Protein AF-A0A976Q0T4-F1 (afdb_monomer)

Secondary structure (DSSP, 8-state):
------------------PPP-----------EEEESS--S---S-PPPP-HHHHHHHHHHHHHHHHTT---HHHHHHHHT-EEEEE---TTEEEEEETTEEEEESSTTTT-EE--SSTTT-TT--EEEETTEEE--TTSTTTTSEEHHHHHHHHHHHHHT--TTS--GGG-SEE-TTEEE---TT------S----S--EEETTEEE--TT--S--EEEEE-SSSSSS-EEEETTEEE-S--EEE--SSS--EEEE-S-S-EEEEEEEBTEEEEEETTSPPEEEES--EEE--SSS-EEEEE-TT-B--S-EE-TTSPEEEEETTEEEEEESSEEEEEEEEEEEE-SSSSSS-SEEEEEEEEEEEEEEEEEEEETTTEEEEEEEEEEEEEEEEETTEEEEEEEEEEEEEE-SS--SSS----TTEEEEEEEEEEEEESSS----TTTSB-SSSSS----TTTTS--GGGGSTT---------TTEEEEEEEEEEEEEEETTEEEEEEEEEEEEEE-----SSSSS--

Foldseek 3Di:
DDDDDDDDDDDDDDDDDDDDDDPPPDPDPPFQFAFAPDAQPDPDDDQDFDDPVLLVVLLVVLVVLVVLQPDDPVLVVLSVQAAEEEDQDPQGTAWTADQRYIYGYGARNVQHEDRDPCNPPVPQFDADPDPFKTFGDPPGPQASHFYSSLVSNQRSCVNLPDACPNPQPSPPSHDYGRMHTHGDHNSPSDRRDDDPDDQFPQDPQEGEDDQNDDDAWEWEWDDPPPDQATWTDTPRDIGPRHQEYEYYPDADYEYAYAPQAEKEWEFEAEQWTWIDGDRHHIHTYHRYQYYAAHQAYAYEYHYDPRGDRNHYYHNHNHFYWDDDDPWIKTKDDDKDKDKDWDFFFWDQPLPLHGPRHRKIKMKMKIWDAFIWIQGPPQGIWTFNTKIKMKIWTDDDQWIKIKIKIAFTFTDDPDRCPDPPDDDDWKGKTWGMKIFIDTPPLQTGQQQFIGDQVPPSGTRDPPGRFDARQCPPVVSDGRTDRDGRFWGIKTWTKMAGWDDDDPDIDGDMDIDIDTGTDDDDPPPPPPHD

Nearest PDB structures (foldseek):
  7fdy-assembly1_B  TM=1.547E-01  e=9.170E+00  Escherichia coli

Radius of gyration: 30.32 Å; Cα contacts (8 Å, |Δi|>4): 1188; chains: 1; bounding box: 86×58×94 Å

pLDDT: mean 72.58, std 19.6, range [25.5, 97.44]

Sequence (528 aa):
MLKYLKKQMITGLAHRPNAPPEVELSTVSQVEYLRTDSTPAFNSQTAISLTEQALAPVLEEAIRIWESQGLNDPLLDRLANLEVDIADMPDGTLGEASGNTIQIDNNADGYGWFVDSTPTDSSEFQITMSNSRILADADSDAFGRIDLLTVLVHEVGHVLGLGHDSKLAIMGETFGAGQRLILEPGVLLIDTNGAIAGYLDSSGGTLAAEITDTSPITFEIVDDDGNAIPDIQVGGDTYNDIDTIIGRTLPGDEIVVAIDDETTWTITGQNSGTVKVGTYNAITFSRIENITGAATAKDNFIFEPAGDITGEFDDRVGDQYLELDNGFITIGGDAEFIFTHRTVDADTDGNGEADLIGASLNTFALSVTDVLVDVDGVGSVTLTSGDLGLATLSLGSVRYTALKMNNVVASASTATDTLGFAAAGLTLNIDSINKNGSADDTHLNWAGAFDLNGDGLYGQIDDDLLDPGKELTGTPDLKIDYADSMRLHVLGSVTGTLVAGPVEIDGAADFALERRTVDVDTDGNGVA

Structure (mmCIF, N/CA/C/O backbone):
data_AF-A0A976Q0T4-F1
#
_entry.id   AF-A0A976Q0T4-F1
#
loop_
_atom_site.group_PDB
_atom_site.id
_atom_site.type_symbol
_atom_site.label_atom_id
_atom_site.label_alt_id
_atom_site.label_comp_id
_atom_site.label_asym_id
_atom_site.label_entity_id
_atom_site.label_seq_id
_atom_site.pdbx_PDB_ins_code
_atom_site.Cartn_x
_atom_site.Cartn_y
_atom_site.Cartn_z
_atom_site.occupancy
_atom_site.B_iso_or_equiv
_atom_site.auth_seq_id
_atom_site.auth_comp_id
_atom_site.auth_asym_id
_atom_site.auth_atom_id
_atom_site.pdbx_PDB_model_num
ATOM 1 N N . MET A 1 1 ? -44.968 12.911 36.310 1.00 31.78 1 MET A N 1
ATOM 2 C CA . MET A 1 1 ? -45.037 13.256 37.746 1.00 31.78 1 MET A CA 1
ATOM 3 C C . MET A 1 1 ? -43.618 13.622 38.169 1.00 31.78 1 MET A C 1
ATOM 5 O O . MET A 1 1 ? -42.855 12.696 38.328 1.00 31.78 1 MET A O 1
ATOM 9 N N . LEU A 1 2 ? -43.316 14.933 38.308 1.00 26.41 2 LEU A N 1
ATOM 10 C CA . LEU A 1 2 ? -42.130 15.554 38.968 1.00 26.41 2 LEU A CA 1
ATOM 11 C C . LEU A 1 2 ? -40.717 15.178 38.434 1.00 26.41 2 LEU A C 1
ATOM 13 O O . LEU A 1 2 ? -40.460 14.017 38.206 1.00 26.41 2 LEU A O 1
ATOM 17 N N . LYS A 1 3 ? -39.689 16.036 38.324 1.00 32.34 3 LYS A N 1
ATOM 18 C CA . LYS A 1 3 ? -39.403 17.467 38.601 1.00 32.34 3 LYS A CA 1
ATOM 19 C C . LYS A 1 3 ? -37.908 17.687 38.246 1.00 32.34 3 LYS A C 1
ATOM 21 O O . LYS A 1 3 ? -37.183 16.714 38.335 1.00 32.34 3 LYS A O 1
ATOM 26 N N . TYR A 1 4 ? -37.468 18.925 37.971 1.00 27.05 4 TYR A N 1
ATOM 27 C CA . TYR A 1 4 ? -36.212 19.608 38.418 1.00 27.05 4 TYR A CA 1
ATOM 28 C C . TYR A 1 4 ? -35.927 20.772 37.438 1.00 27.05 4 TYR A C 1
ATOM 30 O O . TYR A 1 4 ? -35.659 20.530 36.275 1.00 27.05 4 TYR A O 1
ATOM 38 N N . LEU A 1 5 ? -36.239 22.054 37.677 1.00 30.20 5 LEU A N 1
ATOM 39 C CA . LEU A 1 5 ? -35.905 23.079 38.690 1.00 30.20 5 LEU A CA 1
ATOM 40 C C . LEU A 1 5 ? -34.499 23.722 38.570 1.00 30.20 5 LEU A C 1
ATOM 42 O O . LEU A 1 5 ? -33.498 23.150 38.979 1.00 30.20 5 LEU A O 1
ATOM 46 N N . LYS A 1 6 ? -34.498 24.981 38.094 1.00 31.70 6 LYS A N 1
ATOM 47 C CA . LYS A 1 6 ? -33.428 26.005 38.117 1.00 31.70 6 LYS A CA 1
ATOM 48 C C . LYS A 1 6 ? -33.002 26.434 39.537 1.00 31.70 6 LYS A C 1
ATOM 50 O O . LYS A 1 6 ? -33.884 26.620 40.376 1.00 31.70 6 LYS A O 1
ATOM 55 N N . LYS A 1 7 ? -31.719 26.811 39.718 1.00 29.59 7 LYS A N 1
ATOM 56 C CA . LYS A 1 7 ? -31.187 28.010 40.450 1.00 29.59 7 LYS A CA 1
ATOM 57 C C . LYS A 1 7 ? -29.646 27.920 40.540 1.00 29.59 7 LYS A C 1
ATOM 59 O O . LYS A 1 7 ? -29.163 26.878 40.944 1.00 29.59 7 LYS A O 1
ATOM 64 N N . GLN A 1 8 ? -28.828 28.861 40.054 1.00 30.94 8 GLN A N 1
ATOM 65 C CA . GLN A 1 8 ? -28.532 30.273 40.413 1.00 30.94 8 GLN A CA 1
ATOM 66 C C . GLN A 1 8 ? -27.150 30.446 41.078 1.00 30.94 8 GLN A C 1
ATOM 68 O O . GLN A 1 8 ? -26.793 29.734 42.007 1.00 30.94 8 GLN A O 1
ATOM 73 N N . MET A 1 9 ? -26.449 31.470 40.582 1.00 28.75 9 MET A N 1
ATOM 74 C CA . MET A 1 9 ? -25.134 32.005 40.950 1.00 28.75 9 MET A CA 1
ATOM 75 C C . MET A 1 9 ? -25.007 32.491 42.405 1.00 28.75 9 MET A C 1
ATOM 77 O O . MET A 1 9 ? -25.955 33.065 42.943 1.00 28.75 9 MET A O 1
ATOM 81 N N . ILE A 1 10 ? -23.789 32.413 42.963 1.00 29.86 10 ILE A N 1
ATOM 82 C CA . ILE A 1 10 ? -23.298 33.257 44.070 1.00 29.86 10 ILE A CA 1
ATOM 83 C C . ILE A 1 10 ? -21.833 33.655 43.799 1.00 29.86 10 ILE A C 1
ATOM 85 O O . ILE A 1 10 ? -20.993 32.813 43.505 1.00 29.86 10 ILE A O 1
ATOM 89 N N . THR A 1 11 ? -21.546 34.953 43.916 1.00 34.75 11 THR A N 1
ATOM 90 C CA . THR A 1 11 ? -20.236 35.626 43.818 1.00 34.75 11 THR A CA 1
ATOM 91 C C . THR A 1 11 ? -19.511 35.732 45.169 1.00 34.75 11 THR A C 1
ATOM 93 O O . THR A 1 11 ? -20.164 36.012 46.175 1.00 34.75 11 THR A O 1
ATOM 96 N N . GLY A 1 12 ? -18.169 35.688 45.178 1.00 28.56 12 GLY A N 1
ATOM 97 C CA . GLY A 1 12 ? -17.329 36.186 46.284 1.00 28.56 12 GLY A CA 1
ATOM 98 C C . GLY A 1 12 ? -15.818 35.950 46.091 1.00 28.56 12 GLY A C 1
ATOM 99 O O . GLY A 1 12 ? -15.375 34.811 46.101 1.00 28.56 12 GLY A O 1
ATOM 100 N N . LEU A 1 13 ? -15.033 37.028 45.935 1.00 33.59 13 LEU A N 1
ATOM 101 C CA . LEU A 1 13 ? -13.560 37.042 45.830 1.00 33.59 13 LEU A CA 1
ATOM 102 C C . LEU A 1 13 ? -12.863 37.087 47.209 1.00 33.59 13 LEU A C 1
ATOM 104 O O . LEU A 1 13 ? -13.221 37.929 48.031 1.00 33.59 13 LEU A O 1
ATOM 108 N N . ALA A 1 14 ? -11.786 36.306 47.395 1.00 29.38 14 ALA A N 1
ATOM 109 C CA . ALA A 1 14 ? -10.633 36.610 48.266 1.00 29.38 14 ALA A CA 1
ATOM 110 C C . ALA A 1 14 ? -9.389 35.779 47.851 1.00 29.38 14 ALA A C 1
ATOM 112 O O . ALA A 1 14 ? -9.514 34.690 47.304 1.00 29.38 14 ALA A O 1
ATOM 113 N N . HIS A 1 15 ? -8.186 36.318 48.066 1.00 27.67 15 HIS A N 1
ATOM 114 C CA . HIS A 1 15 ? -6.937 35.999 47.358 1.00 27.67 15 HIS A CA 1
ATOM 115 C C . HIS A 1 15 ? -5.946 35.127 48.188 1.00 27.67 15 HIS A C 1
ATOM 117 O O . HIS A 1 15 ? -5.505 35.595 49.232 1.00 27.67 15 HIS A O 1
ATOM 123 N N . ARG A 1 16 ? -5.571 33.942 47.641 1.00 31.44 16 ARG A N 1
ATOM 124 C CA . ARG A 1 16 ? -4.287 33.150 47.668 1.00 31.44 16 ARG A CA 1
ATOM 125 C C . ARG A 1 16 ? -3.708 32.607 49.009 1.00 31.44 16 ARG A C 1
ATOM 127 O O . ARG A 1 16 ? -3.758 33.330 49.998 1.00 31.44 16 ARG A O 1
ATOM 134 N N . PRO A 1 17 ? -3.115 31.374 49.065 1.00 29.38 17 PRO A N 1
ATOM 135 C CA . PRO A 1 17 ? -2.017 30.906 48.183 1.00 29.38 17 PRO A CA 1
ATOM 136 C C . PRO A 1 17 ? -2.065 29.445 47.645 1.00 29.38 17 PRO A C 1
ATOM 138 O O . PRO A 1 17 ? -2.586 28.549 48.293 1.00 29.38 17 PRO A O 1
ATOM 141 N N . ASN A 1 18 ? -1.470 29.266 46.453 1.00 32.03 18 ASN A N 1
ATOM 142 C CA . ASN A 1 18 ? -1.053 28.050 45.719 1.00 32.03 18 ASN A CA 1
ATOM 143 C C . ASN A 1 18 ? -1.799 26.727 45.986 1.00 32.03 18 ASN A C 1
ATOM 145 O O . ASN A 1 18 ? -1.468 25.999 46.920 1.00 32.03 18 ASN A O 1
ATOM 149 N N . ALA A 1 19 ? -2.718 26.378 45.080 1.00 27.62 19 ALA A N 1
ATOM 150 C CA . ALA A 1 19 ? -3.204 25.009 44.923 1.00 27.62 19 ALA A CA 1
ATOM 151 C C . ALA A 1 19 ? -2.193 24.175 44.094 1.00 27.62 19 ALA A C 1
ATOM 153 O O . ALA A 1 19 ? -1.540 24.746 43.215 1.00 27.62 19 ALA A O 1
ATOM 154 N N . PRO A 1 20 ? -2.030 22.866 44.376 1.00 28.39 20 PRO A N 1
ATOM 155 C CA . PRO A 1 20 ? -1.275 21.938 43.529 1.00 28.39 20 PRO A CA 1
ATOM 156 C C . PRO A 1 20 ? -1.906 21.837 42.128 1.00 28.39 20 PRO A C 1
ATOM 158 O O . PRO A 1 20 ? -3.069 22.217 41.985 1.00 28.39 20 PRO A O 1
ATOM 161 N N . PRO A 1 21 ? -1.162 21.343 41.119 1.00 30.17 21 PRO A N 1
ATOM 162 C CA . PRO A 1 21 ? -1.638 21.221 39.744 1.00 30.17 21 PRO A CA 1
ATOM 163 C C . PRO A 1 21 ? -3.006 20.539 39.681 1.00 30.17 21 PRO A C 1
ATOM 165 O O . PRO A 1 21 ? -3.253 19.519 40.325 1.00 30.17 21 PRO A O 1
ATOM 168 N N . GLU A 1 22 ? -3.888 21.177 38.926 1.00 29.22 22 GLU A N 1
ATOM 169 C CA . GLU A 1 22 ? -5.215 20.710 38.565 1.00 29.22 22 GLU A CA 1
ATOM 170 C C . GLU A 1 22 ? -5.045 19.449 37.713 1.00 29.22 22 GLU A C 1
ATOM 172 O O . GLU A 1 22 ? -4.452 19.490 36.638 1.00 29.22 22 GLU A O 1
ATOM 177 N N . VAL A 1 23 ? -5.492 18.307 38.234 1.00 29.00 23 VAL A N 1
ATOM 178 C CA . VAL A 1 23 ? -5.737 17.131 37.402 1.00 29.00 23 VAL A CA 1
ATOM 179 C C . VAL A 1 23 ? -7.018 17.449 36.642 1.00 29.00 23 VAL A C 1
ATOM 181 O O . VAL A 1 23 ? -8.109 17.313 37.198 1.00 29.00 23 VAL A O 1
ATOM 184 N N . GLU A 1 24 ? -6.896 17.929 35.405 1.00 29.48 24 GLU A N 1
ATOM 185 C CA . GLU A 1 24 ? -8.029 17.933 34.485 1.00 29.48 24 GLU A CA 1
ATOM 186 C C . GLU A 1 24 ? -8.357 16.479 34.126 1.00 29.48 24 GLU A C 1
ATOM 188 O O . GLU A 1 24 ? -7.774 15.868 33.238 1.00 29.48 24 GLU A O 1
ATOM 193 N N . LEU A 1 25 ? -9.286 15.901 34.884 1.00 37.59 25 LEU A N 1
ATOM 194 C CA . LEU A 1 25 ? -10.073 14.758 34.446 1.00 37.59 25 LEU A CA 1
ATOM 195 C C . LEU A 1 25 ? -11.157 15.284 33.502 1.00 37.59 25 LEU A C 1
ATOM 197 O O . LEU A 1 25 ? -12.213 15.725 33.959 1.00 37.59 25 LEU A O 1
ATOM 201 N N . SER A 1 26 ? -10.900 15.227 32.198 1.00 27.52 26 SER A N 1
ATOM 202 C CA . SER A 1 26 ? -11.942 15.331 31.175 1.00 27.52 26 SER A CA 1
ATOM 203 C C . SER A 1 26 ? -11.521 14.639 29.877 1.00 27.52 26 SER A C 1
ATOM 205 O O . SER A 1 26 ? -11.220 15.295 28.885 1.00 27.52 26 SER A O 1
ATOM 207 N N . THR A 1 27 ? -11.552 13.306 29.855 1.00 27.86 27 THR A N 1
ATOM 208 C CA . THR A 1 27 ? -11.846 12.585 28.611 1.00 27.86 27 THR A CA 1
ATOM 209 C C . THR A 1 27 ? -13.344 12.737 28.351 1.00 27.86 27 THR A C 1
ATOM 211 O O . THR A 1 27 ? -14.180 11.977 28.836 1.00 27.86 27 THR A O 1
ATOM 214 N N . VAL A 1 28 ? -13.711 13.817 27.664 1.00 25.50 28 VAL A N 1
ATOM 215 C CA . VAL A 1 28 ? -15.029 13.911 27.034 1.00 25.50 28 VAL A CA 1
ATOM 216 C C . VAL A 1 28 ? -15.015 12.882 25.907 1.00 25.50 28 VAL A C 1
ATOM 218 O O . VAL A 1 28 ? -14.138 12.955 25.055 1.00 25.50 28 VAL A O 1
ATOM 221 N N . SER A 1 29 ? -15.942 11.920 25.934 1.00 33.12 29 SER A N 1
ATOM 222 C CA . SER A 1 29 ? -16.257 11.058 24.787 1.00 33.12 29 SER A CA 1
ATOM 223 C C . SER A 1 29 ? -16.380 11.951 23.555 1.00 33.12 29 SER A C 1
ATOM 225 O O . SER A 1 29 ? -17.251 12.824 23.533 1.00 33.12 29 SER A O 1
ATOM 227 N N . GLN A 1 30 ? -15.467 11.822 22.596 1.00 39.88 30 GLN A N 1
ATOM 228 C CA . GLN A 1 30 ? -15.541 12.594 21.364 1.00 39.88 30 GLN A CA 1
ATOM 229 C C . GLN A 1 30 ? -16.837 12.178 20.659 1.00 39.88 30 GLN A C 1
ATOM 231 O O . GLN A 1 30 ? -17.145 10.995 20.578 1.00 39.88 30 GLN A O 1
ATOM 236 N N . VAL A 1 31 ? -17.661 13.150 20.279 1.00 51.00 31 VAL A N 1
ATOM 237 C CA . VAL A 1 31 ? -18.902 12.874 19.554 1.00 51.00 31 VAL A CA 1
ATOM 238 C C . VAL A 1 31 ? -18.523 12.556 18.109 1.00 51.00 31 VAL A C 1
ATOM 240 O O . VAL A 1 31 ? -17.937 13.416 17.446 1.00 51.00 31 VAL A O 1
ATOM 243 N N . GLU A 1 32 ? -18.803 11.336 17.654 1.00 64.31 32 GLU A N 1
ATOM 244 C CA . GLU A 1 32 ? -18.530 10.872 16.289 1.00 64.31 32 GLU A CA 1
ATOM 245 C C . GLU A 1 32 ? -19.714 11.236 15.386 1.00 64.31 32 GLU A C 1
ATOM 247 O O . GLU A 1 32 ? -20.820 10.733 15.554 1.00 64.31 32 GLU A O 1
ATOM 252 N N . TYR A 1 33 ? -19.487 12.177 14.469 1.00 76.69 33 TYR A N 1
ATOM 253 C CA . TYR A 1 33 ? -20.487 12.645 13.508 1.00 76.69 33 TYR A CA 1
ATOM 254 C C . TYR A 1 33 ? -20.137 12.142 12.113 1.00 76.69 33 TYR A C 1
ATOM 256 O O . TYR A 1 33 ? -19.010 12.384 11.672 1.00 76.69 33 TYR A O 1
ATOM 264 N N . LEU A 1 34 ? -21.104 11.598 11.373 1.00 84.44 34 LEU A N 1
ATOM 265 C CA . LEU A 1 34 ? -20.948 11.437 9.930 1.00 84.44 34 LEU A CA 1
ATOM 266 C C . LEU A 1 34 ? -21.083 12.796 9.238 1.00 84.44 34 LEU A C 1
ATOM 268 O O . LEU A 1 34 ? -22.037 13.544 9.485 1.00 84.44 34 LEU A O 1
ATOM 272 N N . ARG A 1 35 ? -20.145 13.115 8.343 1.00 84.38 35 ARG A N 1
ATOM 273 C CA . ARG A 1 35 ? -20.067 14.418 7.670 1.00 84.38 35 ARG A CA 1
ATOM 274 C C . ARG A 1 35 ? -20.128 14.322 6.152 1.00 84.38 35 ARG A C 1
ATOM 276 O O . ARG A 1 35 ? -19.825 13.290 5.563 1.00 84.38 35 ARG A O 1
ATOM 283 N N . THR A 1 36 ? -20.477 15.418 5.491 1.00 81.31 36 THR A N 1
ATOM 284 C CA . THR A 1 36 ? -20.342 15.519 4.030 1.00 81.31 36 THR A CA 1
ATOM 285 C C . THR A 1 36 ? -18.886 15.744 3.621 1.00 81.31 36 THR A C 1
ATOM 287 O O . THR A 1 36 ? -18.179 16.530 4.253 1.00 81.31 36 THR A O 1
ATOM 290 N N . ASP A 1 37 ? -18.446 15.121 2.527 1.00 75.31 37 ASP A N 1
ATOM 291 C CA . ASP A 1 37 ? -17.072 15.248 2.000 1.00 75.31 37 ASP A CA 1
ATOM 292 C C . ASP A 1 37 ? -16.755 16.611 1.348 1.00 75.31 37 ASP A C 1
ATOM 294 O O . ASP A 1 37 ? -15.600 16.945 1.075 1.00 75.31 37 ASP A O 1
ATOM 298 N N . SER A 1 38 ? -17.783 17.415 1.082 1.00 69.94 38 SER A N 1
ATOM 299 C CA . SER A 1 38 ? -17.675 18.671 0.349 1.00 69.94 38 SER A CA 1
ATOM 300 C C . SER A 1 38 ? -18.872 19.583 0.620 1.00 69.94 38 SER A C 1
ATOM 302 O O . SER A 1 38 ? -19.885 19.164 1.177 1.00 69.94 38 SER A O 1
ATOM 304 N N . THR A 1 39 ? -18.774 20.850 0.207 1.00 62.12 39 THR A N 1
ATOM 305 C CA . THR A 1 39 ? -19.895 21.807 0.299 1.00 62.12 39 THR A CA 1
ATOM 306 C C . THR A 1 39 ? -20.791 21.724 -0.941 1.00 62.12 39 THR A C 1
ATOM 308 O O . THR A 1 39 ? -20.251 21.611 -2.048 1.00 62.12 39 THR A O 1
ATOM 311 N N . PRO A 1 40 ? -22.132 21.818 -0.809 1.00 57.22 40 PRO A N 1
ATOM 312 C CA . PRO A 1 40 ? -23.034 21.608 -1.935 1.00 57.22 40 PRO A CA 1
ATOM 313 C C . PRO A 1 40 ? -22.716 22.535 -3.111 1.00 57.22 40 PRO A C 1
ATOM 315 O O . PRO A 1 40 ? -22.748 23.762 -2.991 1.00 57.22 40 PRO A O 1
ATOM 318 N N . ALA A 1 41 ? -22.484 21.956 -4.294 1.00 46.00 41 ALA A N 1
ATOM 319 C CA . ALA A 1 41 ? -22.221 22.716 -5.522 1.00 46.00 41 ALA A CA 1
ATOM 320 C C . ALA A 1 41 ? -23.437 23.544 -6.006 1.00 46.00 41 ALA A C 1
ATOM 322 O O . ALA A 1 41 ? -23.320 24.337 -6.944 1.00 46.00 41 ALA A O 1
ATOM 323 N N . PHE A 1 42 ? -24.601 23.407 -5.357 1.00 41.19 42 PHE A N 1
ATOM 324 C CA . PHE A 1 42 ? -25.829 24.117 -5.696 1.00 41.19 42 PHE A CA 1
ATOM 325 C C . PHE A 1 42 ? -26.494 24.742 -4.463 1.00 41.19 42 PHE A C 1
ATOM 327 O O . PHE A 1 42 ? -27.018 24.051 -3.597 1.00 41.19 42 PHE A O 1
ATOM 334 N N . ASN A 1 43 ? -26.576 26.077 -4.445 1.00 42.25 43 ASN A N 1
ATOM 335 C CA . ASN A 1 43 ? -27.503 26.824 -3.588 1.00 42.25 43 ASN A CA 1
ATOM 336 C C . ASN A 1 43 ? -28.944 26.603 -4.083 1.00 42.25 43 ASN A C 1
ATOM 338 O O . ASN A 1 43 ? -29.520 27.460 -4.760 1.00 42.25 43 ASN A O 1
ATOM 342 N N . SER A 1 44 ? -29.531 25.452 -3.768 1.00 40.03 44 SER A N 1
ATOM 343 C CA . SER A 1 44 ? -30.943 25.184 -4.029 1.00 40.03 44 SER A CA 1
ATOM 344 C C . SER A 1 44 ? -31.728 25.269 -2.730 1.00 40.03 44 SER A C 1
ATOM 346 O O . SER A 1 44 ? -31.856 24.320 -1.966 1.00 40.03 44 SER A O 1
ATOM 348 N N . GLN A 1 45 ? -32.291 26.457 -2.504 1.00 42.25 45 GLN A N 1
ATOM 349 C CA . GLN A 1 45 ? -33.403 26.660 -1.586 1.00 42.25 45 GLN A CA 1
ATOM 350 C C . GLN A 1 45 ? -34.477 25.586 -1.825 1.00 42.25 45 GLN A C 1
ATOM 352 O O . GLN A 1 45 ? -34.986 25.457 -2.940 1.00 42.25 45 GLN A O 1
ATOM 357 N N . THR A 1 46 ? -34.894 24.927 -0.739 1.00 50.44 46 THR A N 1
ATOM 358 C CA . THR A 1 46 ? -35.968 23.915 -0.630 1.00 50.44 46 THR A CA 1
ATOM 359 C C . THR A 1 46 ? -35.565 22.457 -0.909 1.00 50.44 46 THR A C 1
ATOM 361 O O . THR A 1 46 ? -36.251 21.757 -1.653 1.00 50.44 46 THR A O 1
ATOM 364 N N . ALA A 1 47 ? -34.511 21.952 -0.256 1.00 56.78 47 ALA A N 1
ATOM 365 C CA . ALA A 1 47 ? -34.443 20.514 0.019 1.00 56.78 47 ALA A CA 1
ATOM 366 C C . ALA A 1 47 ? -35.697 20.109 0.821 1.00 56.78 47 ALA A C 1
ATOM 368 O O . ALA A 1 47 ? -36.096 20.800 1.763 1.00 56.78 47 ALA A O 1
ATOM 369 N N . ILE A 1 48 ? -36.383 19.047 0.395 1.00 65.19 48 ILE A N 1
ATOM 370 C CA . ILE A 1 48 ? -37.551 18.528 1.112 1.00 65.19 48 ILE A CA 1
ATOM 371 C C . ILE A 1 48 ? -37.038 17.932 2.420 1.00 65.19 48 ILE A C 1
ATOM 373 O O . ILE A 1 48 ? -36.214 17.023 2.383 1.00 65.19 48 ILE A O 1
ATOM 377 N N . SER A 1 49 ? -37.526 18.440 3.553 1.00 81.75 49 SER A N 1
ATOM 378 C CA . SER A 1 49 ? -37.160 17.885 4.854 1.00 81.75 49 SER A CA 1
ATOM 379 C C . SER A 1 49 ? -37.561 16.416 4.941 1.00 81.75 49 SER A C 1
ATOM 381 O O . SER A 1 49 ? -38.682 16.049 4.566 1.00 81.75 49 SER A O 1
ATOM 383 N N . LEU A 1 50 ? -36.654 15.591 5.456 1.00 91.50 50 LEU A N 1
ATOM 384 C CA . LEU A 1 50 ? -36.904 14.181 5.706 1.00 91.50 50 LEU A CA 1
ATOM 385 C C . LEU A 1 50 ? -38.109 14.013 6.639 1.00 91.50 50 LEU A C 1
ATOM 387 O O . LEU A 1 50 ? -38.330 14.803 7.557 1.00 91.50 50 LEU A O 1
ATOM 391 N N . THR A 1 51 ? -38.910 12.979 6.390 1.00 92.56 51 THR A N 1
ATOM 392 C CA . THR A 1 51 ? -40.066 12.645 7.230 1.00 92.56 51 THR A CA 1
ATOM 393 C C . THR A 1 51 ? -39.894 11.251 7.801 1.00 92.56 51 THR A C 1
ATOM 395 O O . THR A 1 51 ? -39.361 10.376 7.123 1.00 92.56 51 THR A O 1
ATOM 398 N N . GLU A 1 52 ? -40.426 11.015 8.999 1.00 89.75 52 GLU A N 1
ATOM 399 C CA . GLU A 1 52 ? -40.428 9.683 9.622 1.00 89.75 52 GLU A CA 1
ATOM 400 C C . GLU A 1 52 ? -41.037 8.616 8.696 1.00 89.75 52 GLU A C 1
ATOM 402 O O . GLU A 1 52 ? -40.539 7.498 8.610 1.00 89.75 52 GLU A O 1
ATOM 407 N N . GLN A 1 53 ? -42.080 8.976 7.935 1.00 92.19 53 GLN A N 1
ATOM 408 C CA . GLN A 1 53 ? -42.729 8.066 6.988 1.00 92.19 53 GLN A CA 1
ATOM 409 C C . GLN A 1 53 ? -41.805 7.647 5.832 1.00 92.19 53 GLN A C 1
ATOM 411 O O . GLN A 1 53 ? -41.930 6.530 5.334 1.00 92.19 53 GLN A O 1
ATOM 416 N N . ALA A 1 54 ? -40.921 8.542 5.389 1.00 91.56 54 ALA A N 1
ATOM 417 C CA . ALA A 1 54 ? -39.949 8.268 4.335 1.00 91.56 54 ALA A CA 1
ATOM 418 C C . ALA A 1 54 ? -38.720 7.514 4.872 1.00 91.56 54 ALA A C 1
ATOM 420 O O . ALA A 1 54 ? -38.177 6.670 4.170 1.00 91.56 54 ALA A O 1
ATOM 421 N N . LEU A 1 55 ? -38.318 7.789 6.118 1.00 94.69 55 LEU A N 1
ATOM 422 C CA . LEU A 1 55 ? -37.172 7.159 6.777 1.00 94.69 55 LEU A CA 1
ATOM 423 C C . LEU A 1 55 ? -37.439 5.691 7.133 1.00 94.69 55 LEU A C 1
ATOM 425 O O . LEU A 1 55 ? -36.580 4.844 6.907 1.00 94.69 55 LEU A O 1
ATOM 429 N N . ALA A 1 56 ? -38.627 5.377 7.661 1.00 94.31 56 ALA A N 1
ATOM 430 C CA . ALA A 1 56 ? -38.950 4.059 8.215 1.00 94.31 56 ALA A CA 1
ATOM 431 C C . ALA A 1 56 ? -38.597 2.850 7.314 1.00 94.31 56 ALA A C 1
ATOM 433 O O . ALA A 1 56 ? -37.888 1.967 7.794 1.00 94.31 56 ALA A O 1
ATOM 434 N N . PRO A 1 57 ? -39.012 2.779 6.030 1.00 94.69 57 PRO A N 1
ATOM 435 C CA . PRO A 1 57 ? -38.678 1.626 5.186 1.00 94.69 57 PRO A CA 1
ATOM 436 C C . PRO A 1 57 ? -37.179 1.509 4.870 1.00 94.69 57 PRO A C 1
ATOM 438 O O . PRO A 1 57 ? -36.696 0.411 4.611 1.00 94.69 57 PRO A O 1
ATOM 441 N N . VAL A 1 58 ? -36.436 2.619 4.895 1.00 96.94 58 VAL A N 1
ATOM 442 C CA . VAL A 1 58 ? -34.985 2.622 4.658 1.00 96.94 58 VAL A CA 1
ATOM 443 C C . VAL A 1 58 ? -34.236 2.154 5.909 1.00 96.94 58 VAL A C 1
ATOM 445 O O . VAL A 1 58 ? -33.285 1.385 5.807 1.00 96.94 58 VAL A O 1
ATOM 448 N N . LEU A 1 59 ? -34.710 2.547 7.096 1.00 96.00 59 LEU A N 1
ATOM 449 C CA . LEU A 1 59 ? -34.188 2.066 8.377 1.00 96.00 59 LEU A CA 1
ATOM 450 C C . LEU A 1 59 ? -34.379 0.555 8.550 1.00 96.00 59 LEU A C 1
ATOM 452 O O . LEU A 1 59 ? -33.467 -0.126 9.012 1.00 96.00 59 LEU A O 1
ATOM 456 N N . GLU A 1 60 ? -35.539 0.022 8.155 1.00 95.62 60 GLU A N 1
ATOM 457 C CA . GLU A 1 60 ? -35.783 -1.426 8.169 1.00 95.62 60 GLU A CA 1
ATOM 458 C C . GLU A 1 60 ? -34.749 -2.182 7.320 1.00 95.62 60 GLU A C 1
ATOM 460 O O . GLU A 1 60 ? -34.238 -3.214 7.757 1.00 95.62 60 GLU A O 1
ATOM 465 N N . GLU A 1 61 ? -34.384 -1.655 6.146 1.00 96.31 61 GLU A N 1
ATOM 466 C CA . GLU A 1 61 ? -33.343 -2.271 5.317 1.00 96.31 61 GLU A CA 1
ATOM 467 C C . GLU A 1 61 ? -31.948 -2.129 5.935 1.00 96.31 61 GLU A C 1
ATOM 469 O O . GLU A 1 61 ? -31.190 -3.099 5.932 1.00 96.31 61 GLU A O 1
ATOM 474 N N . ALA A 1 62 ? -31.613 -0.978 6.526 1.00 96.62 62 ALA A N 1
ATOM 475 C CA . ALA A 1 62 ? -30.334 -0.797 7.214 1.00 96.62 62 ALA A CA 1
ATOM 476 C C . ALA A 1 62 ? -30.148 -1.813 8.358 1.00 96.62 62 ALA A C 1
ATOM 478 O O . ALA A 1 62 ? -29.092 -2.438 8.475 1.00 96.62 62 ALA A O 1
ATOM 479 N N . ILE A 1 63 ? -31.196 -2.047 9.156 1.00 94.88 63 ILE A N 1
ATOM 480 C CA . ILE A 1 63 ? -31.205 -3.080 10.202 1.00 94.88 63 ILE A CA 1
ATOM 481 C C . ILE A 1 63 ? -31.037 -4.472 9.582 1.00 94.88 63 ILE A C 1
ATOM 483 O O . ILE A 1 63 ? -30.198 -5.246 10.041 1.00 94.88 63 ILE A O 1
ATOM 487 N N . ARG A 1 64 ? -31.771 -4.786 8.504 1.00 94.00 64 ARG A N 1
ATOM 488 C CA . ARG A 1 64 ? -31.683 -6.086 7.816 1.00 94.00 64 ARG A CA 1
ATOM 489 C C . ARG A 1 64 ? -30.272 -6.372 7.291 1.00 94.00 64 ARG A C 1
ATOM 491 O O . ARG A 1 64 ? -29.808 -7.513 7.358 1.00 94.00 64 ARG A O 1
ATOM 498 N N . ILE A 1 65 ? -29.595 -5.351 6.765 1.00 93.38 65 ILE A N 1
ATOM 499 C CA . ILE A 1 65 ? -28.209 -5.432 6.287 1.00 93.38 65 ILE A CA 1
ATOM 500 C C . ILE A 1 65 ? -27.279 -5.854 7.431 1.00 93.38 65 ILE A C 1
ATOM 502 O O . ILE A 1 65 ? -26.490 -6.786 7.254 1.00 93.38 65 ILE A O 1
ATOM 506 N N . TRP A 1 66 ? -27.423 -5.255 8.614 1.00 90.25 66 TRP A N 1
ATOM 507 C CA . TRP A 1 66 ? -26.630 -5.609 9.792 1.00 90.25 66 TRP A CA 1
ATOM 508 C C . TRP A 1 66 ? -26.990 -6.975 10.387 1.00 90.25 66 TRP A C 1
ATOM 510 O O . TRP A 1 66 ? -26.097 -7.763 10.691 1.00 90.25 66 TRP A O 1
ATOM 520 N N . GLU A 1 67 ? -28.275 -7.321 10.483 1.00 88.81 67 GLU A N 1
ATOM 521 C CA . GLU A 1 67 ? -28.717 -8.650 10.935 1.00 88.81 67 GLU A CA 1
ATOM 522 C C . GLU A 1 67 ? -28.147 -9.775 10.058 1.00 88.81 67 GLU A C 1
ATOM 524 O O . GLU A 1 67 ? -27.804 -10.852 10.556 1.00 88.81 67 GLU A O 1
ATOM 529 N N . SER A 1 68 ? -27.990 -9.521 8.754 1.00 87.12 68 SER A N 1
ATOM 530 C CA . SER A 1 68 ? -27.425 -10.491 7.813 1.00 87.12 68 SER A CA 1
ATOM 531 C C . SER A 1 68 ? -25.940 -10.806 8.044 1.00 87.12 68 SER A C 1
ATOM 533 O O . SER A 1 68 ? -25.454 -11.807 7.518 1.00 87.12 68 SER A O 1
ATOM 535 N N . GLN A 1 69 ? -25.245 -10.021 8.878 1.00 80.88 69 GLN A N 1
ATOM 536 C CA . GLN A 1 69 ? -23.839 -10.236 9.241 1.00 80.88 69 GLN A CA 1
ATOM 537 C C . GLN A 1 69 ? -23.642 -11.284 10.350 1.00 80.88 69 GLN A C 1
ATOM 539 O O . GLN A 1 69 ? -22.512 -11.620 10.688 1.00 80.88 69 GLN A O 1
ATOM 544 N N . GLY A 1 70 ? -24.723 -11.842 10.911 1.00 74.00 70 GLY A N 1
ATOM 545 C CA . GLY A 1 70 ? -24.629 -12.887 11.937 1.00 74.00 70 GLY A CA 1
ATOM 546 C C . GLY A 1 70 ? -24.374 -12.347 13.347 1.00 74.00 70 GLY A C 1
ATOM 547 O O . GLY A 1 70 ? -23.548 -12.892 14.078 1.00 74.00 70 GLY A O 1
ATOM 548 N N . LEU A 1 71 ? -25.098 -11.289 13.724 1.00 72.12 71 LEU A N 1
ATOM 549 C CA . LEU A 1 71 ? -25.045 -10.661 15.048 1.00 72.12 71 LEU A CA 1
ATOM 550 C C . LEU A 1 71 ? -25.338 -11.643 16.194 1.00 72.12 71 LEU A C 1
ATOM 552 O O . LEU A 1 71 ? -26.169 -12.545 16.070 1.00 72.12 71 LEU A O 1
ATOM 556 N N . ASN A 1 72 ? -24.685 -11.429 17.338 1.00 60.19 72 ASN A N 1
ATOM 557 C CA . ASN A 1 72 ? -24.970 -12.153 18.578 1.00 60.19 72 ASN A CA 1
ATOM 558 C C . ASN A 1 72 ? -26.177 -11.549 19.333 1.00 60.19 72 ASN A C 1
ATOM 560 O O . ASN A 1 72 ? -26.621 -10.440 19.033 1.00 60.19 72 ASN A O 1
ATOM 564 N N . ASP A 1 73 ? -26.701 -12.272 20.331 1.00 70.25 73 ASP A N 1
ATOM 565 C CA . ASP A 1 73 ? -27.911 -11.864 21.066 1.00 70.25 73 ASP A CA 1
ATOM 566 C C . ASP A 1 73 ? -27.821 -10.442 21.679 1.00 70.25 73 ASP A C 1
ATOM 568 O O . ASP A 1 73 ? -28.772 -9.678 21.514 1.00 70.25 73 ASP A O 1
ATOM 572 N N . PRO A 1 74 ? -26.707 -10.014 22.317 1.00 67.62 74 PRO A N 1
ATOM 573 C CA . PRO A 1 74 ? -26.573 -8.640 22.817 1.00 67.62 74 PRO A CA 1
ATOM 574 C C . PRO A 1 74 ? -26.665 -7.549 21.742 1.00 67.62 74 PRO A C 1
ATOM 576 O O . PRO A 1 74 ? -27.258 -6.497 21.981 1.00 67.62 74 PRO A O 1
ATOM 579 N N . LEU A 1 75 ? -26.082 -7.774 20.563 1.00 64.88 75 LEU A N 1
ATOM 580 C CA . LEU A 1 75 ? -26.132 -6.814 19.460 1.00 64.88 75 LEU A CA 1
ATOM 581 C C . LEU A 1 75 ? -27.530 -6.758 18.830 1.00 64.88 75 LEU A C 1
ATOM 583 O O . LEU A 1 75 ? -28.027 -5.672 18.533 1.00 64.88 75 LEU A O 1
ATOM 587 N N . LEU A 1 76 ? -28.209 -7.903 18.718 1.00 76.62 76 LEU A N 1
ATOM 588 C CA . LEU A 1 76 ? -29.616 -7.957 18.309 1.00 76.62 76 LEU A CA 1
ATOM 589 C C . LEU A 1 76 ? -30.523 -7.204 19.296 1.00 76.62 76 LEU A C 1
ATOM 591 O O . LEU A 1 76 ? -31.414 -6.467 18.873 1.00 76.62 76 LEU A O 1
ATOM 595 N N . ASP A 1 77 ? -30.262 -7.311 20.602 1.00 76.56 77 ASP A N 1
ATOM 596 C CA . ASP A 1 77 ? -30.983 -6.548 21.626 1.00 76.56 77 ASP A CA 1
ATOM 597 C C . ASP A 1 77 ? -30.732 -5.031 21.509 1.00 76.56 77 ASP A C 1
ATOM 599 O O . ASP A 1 77 ? -31.646 -4.239 21.763 1.00 76.56 77 ASP A O 1
ATOM 603 N N . ARG A 1 78 ? -29.530 -4.591 21.099 1.00 74.50 78 ARG A N 1
ATOM 604 C CA . ARG A 1 78 ? -29.252 -3.163 20.836 1.00 74.50 78 ARG A CA 1
ATOM 605 C C . ARG A 1 78 ? -30.081 -2.645 19.660 1.00 74.50 78 ARG A C 1
ATOM 607 O O . ARG A 1 78 ? -30.704 -1.592 19.798 1.00 74.50 78 ARG A O 1
ATOM 614 N N . LEU A 1 79 ? -30.158 -3.402 18.563 1.00 83.31 79 LEU A N 1
ATOM 615 C CA . LEU A 1 79 ? -30.983 -3.044 17.400 1.00 83.31 79 LEU A CA 1
ATOM 616 C C . LEU A 1 79 ? -32.480 -3.039 17.725 1.00 83.31 79 LEU A C 1
ATOM 618 O O . LEU A 1 79 ? -33.208 -2.156 17.279 1.00 83.31 79 LEU A O 1
ATOM 622 N N . ALA A 1 80 ? -32.944 -3.972 18.559 1.00 83.88 80 ALA A N 1
ATOM 623 C CA . ALA A 1 80 ? -34.344 -4.040 18.975 1.00 83.88 80 ALA A CA 1
ATOM 624 C C . ALA A 1 80 ? -34.804 -2.828 19.812 1.00 83.88 80 ALA A C 1
ATOM 626 O O . ALA A 1 80 ? -36.006 -2.579 19.913 1.00 83.88 80 ALA A O 1
ATOM 627 N N . ASN A 1 81 ? -33.867 -2.088 20.415 1.00 81.50 81 ASN A N 1
ATOM 628 C CA . ASN A 1 81 ? -34.129 -0.891 21.221 1.00 81.50 81 ASN A CA 1
ATOM 629 C C . ASN A 1 81 ? -33.654 0.404 20.541 1.00 81.50 81 ASN A C 1
ATOM 631 O O . ASN A 1 81 ? -33.477 1.413 21.221 1.00 81.50 81 ASN A O 1
ATOM 635 N N . LEU A 1 82 ? -33.417 0.372 19.228 1.00 85.94 82 LEU A N 1
ATOM 636 C CA . LEU A 1 82 ? -32.975 1.530 18.464 1.00 85.94 82 LEU A CA 1
ATOM 637 C C . LEU A 1 82 ? -34.068 2.613 18.397 1.00 85.94 82 LEU A C 1
ATOM 639 O O . LEU A 1 82 ? -35.207 2.336 18.016 1.00 85.94 82 LEU A O 1
ATOM 643 N N . GLU A 1 83 ? -33.705 3.853 18.719 1.00 90.25 83 GLU A N 1
ATOM 644 C CA . GLU A 1 83 ? -34.533 5.050 18.536 1.00 90.25 83 GLU A CA 1
ATOM 645 C C . GLU A 1 83 ? -33.902 5.942 17.459 1.00 90.25 83 GLU A C 1
ATOM 647 O O . GLU A 1 83 ? -32.693 6.151 17.465 1.00 90.25 83 GLU A O 1
ATOM 652 N N . VAL A 1 84 ? -34.701 6.469 16.526 1.00 93.62 84 VAL A N 1
ATOM 653 C CA . VAL A 1 84 ? -34.208 7.360 15.463 1.00 93.62 84 VAL A CA 1
ATOM 654 C C . VAL A 1 84 ? -35.046 8.631 15.425 1.00 93.62 84 VAL A C 1
ATOM 656 O O . VAL A 1 84 ? -36.261 8.561 15.241 1.00 93.62 84 VAL A O 1
ATOM 659 N N . ASP A 1 85 ? -34.383 9.777 15.562 1.00 93.62 85 ASP A N 1
ATOM 660 C CA . ASP A 1 85 ? -34.982 11.109 15.536 1.00 93.62 85 ASP A CA 1
ATOM 661 C C . ASP A 1 85 ? -34.443 11.926 14.354 1.00 93.62 85 ASP A C 1
ATOM 663 O O . ASP A 1 85 ? -33.268 11.854 13.998 1.00 93.62 85 ASP A O 1
ATOM 667 N N . ILE A 1 86 ? -35.303 12.751 13.754 1.00 94.38 86 ILE A N 1
ATOM 668 C CA . ILE A 1 86 ? -34.901 13.709 12.715 1.00 94.38 86 ILE A CA 1
ATOM 669 C C . ILE A 1 86 ? -34.716 15.078 13.371 1.00 94.38 86 ILE A C 1
ATOM 671 O O . ILE A 1 86 ? -35.648 15.609 13.985 1.00 94.38 86 ILE A O 1
ATOM 675 N N . ALA A 1 87 ? -33.534 15.667 13.214 1.00 90.00 87 ALA A N 1
ATOM 676 C CA . ALA A 1 87 ? -33.161 16.940 13.822 1.00 90.00 87 ALA A CA 1
ATOM 677 C C . ALA A 1 87 ? -32.589 17.921 12.789 1.00 90.00 87 ALA A C 1
ATOM 679 O O . ALA A 1 87 ? -32.261 17.557 11.670 1.00 90.00 87 ALA A O 1
ATOM 680 N N . ASP A 1 88 ? -32.520 19.201 13.152 1.00 88.12 88 ASP A N 1
ATOM 681 C CA . ASP A 1 88 ? -31.736 20.197 12.412 1.00 88.12 88 ASP A CA 1
ATOM 682 C C . ASP A 1 88 ? -30.323 20.185 12.992 1.00 88.12 88 ASP A C 1
ATOM 684 O O . ASP A 1 88 ? -30.127 20.633 14.129 1.00 88.12 88 ASP A O 1
ATOM 688 N N . MET A 1 89 ? -29.380 19.582 12.269 1.00 88.19 89 MET A N 1
ATOM 689 C CA . MET A 1 89 ? -28.007 19.390 12.737 1.00 88.19 89 MET A CA 1
ATOM 690 C C . MET A 1 89 ? -27.096 20.532 12.253 1.00 88.19 89 MET A C 1
ATOM 692 O O . MET A 1 89 ? -27.477 21.303 11.373 1.00 88.19 89 MET A O 1
ATOM 696 N N . PRO A 1 90 ? -25.905 20.724 12.854 1.00 85.50 90 PRO A N 1
ATOM 697 C CA . PRO A 1 90 ? -24.954 21.726 12.376 1.00 85.50 90 PRO A CA 1
ATOM 698 C C . PRO A 1 90 ? -24.505 21.459 10.934 1.00 85.50 90 PRO A C 1
ATOM 700 O O . PRO A 1 90 ? -24.261 20.304 10.585 1.00 85.50 90 PRO A O 1
ATOM 703 N N . ASP A 1 91 ? -24.298 22.528 10.157 1.00 80.69 91 ASP A N 1
ATOM 704 C CA . ASP A 1 91 ? -23.753 22.462 8.794 1.00 80.69 91 ASP A CA 1
ATOM 705 C C . ASP A 1 91 ? -22.545 21.504 8.707 1.00 80.69 91 ASP A C 1
ATOM 707 O O . ASP A 1 91 ? -21.638 21.522 9.551 1.00 80.69 91 ASP A O 1
ATOM 711 N N . GLY A 1 92 ? -22.538 20.676 7.670 1.00 81.69 92 GLY A N 1
ATOM 712 C CA . GLY A 1 92 ? -21.574 19.612 7.408 1.00 81.69 92 GLY A CA 1
ATOM 713 C C . GLY A 1 92 ? -21.904 18.265 8.051 1.00 81.69 92 GLY A C 1
ATOM 714 O O . GLY A 1 92 ? -21.132 17.331 7.856 1.00 81.69 92 GLY A O 1
ATOM 715 N N . THR A 1 93 ? -22.992 18.143 8.821 1.00 86.75 93 THR A N 1
ATOM 716 C CA . THR A 1 93 ? -23.335 16.928 9.587 1.00 86.75 93 THR A CA 1
ATOM 717 C C . THR A 1 93 ? -24.539 16.201 8.990 1.00 86.75 93 THR A C 1
ATOM 719 O O . THR A 1 93 ? -25.563 16.820 8.718 1.00 86.75 93 THR A O 1
ATOM 722 N N . LEU A 1 94 ? -24.433 14.881 8.827 1.00 91.00 94 LEU A N 1
ATOM 723 C CA . LEU A 1 94 ? -25.488 14.021 8.277 1.00 91.00 94 LEU A CA 1
ATOM 724 C C . LEU A 1 94 ? -26.203 13.189 9.347 1.00 91.00 94 LEU A C 1
ATOM 726 O O . LEU A 1 94 ? -27.416 12.982 9.247 1.00 91.00 94 LEU A O 1
ATOM 730 N N . GLY A 1 95 ? -25.463 12.725 10.354 1.00 90.75 95 GLY A N 1
ATOM 731 C CA . GLY A 1 95 ? -25.981 11.879 11.419 1.00 90.75 95 GLY A CA 1
ATOM 732 C C . GLY A 1 95 ? -25.052 11.799 12.631 1.00 90.75 95 GLY A C 1
ATOM 733 O O . GLY A 1 95 ? -23.892 12.216 12.578 1.00 90.75 95 GLY A O 1
ATOM 734 N N . GLU A 1 96 ? -25.616 11.342 13.746 1.00 85.31 96 GLU A N 1
ATOM 735 C CA . GLU A 1 96 ? -24.902 11.010 14.980 1.00 85.31 96 GLU A CA 1
ATOM 736 C C . GLU A 1 96 ? -25.627 9.864 15.689 1.00 85.31 96 GLU A C 1
ATOM 738 O O . GLU A 1 96 ? -26.840 9.933 15.918 1.00 85.31 96 GLU A O 1
ATOM 743 N N . ALA A 1 97 ? -24.878 8.868 16.143 1.00 80.56 97 ALA A N 1
ATOM 744 C CA . ALA A 1 97 ? -25.364 7.845 17.052 1.00 80.56 97 ALA A CA 1
ATOM 745 C C . ALA A 1 97 ? -24.809 8.051 18.468 1.00 80.56 97 ALA A C 1
ATOM 747 O O . ALA A 1 97 ? -23.611 8.208 18.691 1.00 80.56 97 ALA A O 1
ATOM 748 N N . SER A 1 98 ? -25.691 7.987 19.465 1.00 74.94 98 SER A N 1
ATOM 749 C CA . SER A 1 98 ? -25.326 8.052 20.879 1.00 74.94 98 SER A CA 1
ATOM 750 C C . SER A 1 98 ? -26.070 6.974 21.663 1.00 74.94 98 SER A C 1
ATOM 752 O O . SER A 1 98 ? -27.285 7.037 21.873 1.00 74.94 98 SER A O 1
ATOM 754 N N . GLY A 1 99 ? -25.342 5.943 22.099 1.00 74.31 99 GLY A N 1
ATOM 755 C CA . GLY A 1 99 ? -25.936 4.778 22.756 1.00 74.31 99 GLY A CA 1
ATOM 756 C C . GLY A 1 99 ? -26.853 3.995 21.810 1.00 74.31 99 GLY A C 1
ATOM 757 O O . GLY A 1 99 ? -26.370 3.307 20.917 1.00 74.31 99 GLY A O 1
ATOM 758 N N . ASN A 1 100 ? -28.170 4.083 22.024 1.00 79.06 100 ASN A N 1
ATOM 759 C CA . ASN A 1 100 ? -29.203 3.443 21.193 1.00 79.06 100 ASN A CA 1
ATOM 760 C C . ASN A 1 100 ? -30.039 4.460 20.397 1.00 79.06 100 ASN A C 1
ATOM 762 O O . ASN A 1 100 ? -31.049 4.082 19.809 1.00 79.06 100 ASN A O 1
ATOM 766 N N . THR A 1 101 ? -29.659 5.739 20.403 1.00 83.19 101 THR A N 1
ATOM 767 C CA . THR A 1 101 ? -30.385 6.802 19.703 1.00 83.19 101 THR A CA 1
ATOM 768 C C . THR A 1 101 ? -29.561 7.299 18.522 1.00 83.19 101 THR A C 1
ATOM 770 O O . THR A 1 101 ? -28.399 7.650 18.703 1.00 83.19 101 THR A O 1
ATOM 773 N N . ILE A 1 102 ? -30.166 7.369 17.338 1.00 92.31 102 ILE A N 1
ATOM 774 C CA . ILE A 1 102 ? -29.596 7.987 16.136 1.00 92.31 102 ILE A CA 1
ATOM 775 C C . ILE A 1 102 ? -30.331 9.303 15.871 1.00 92.31 102 ILE A C 1
ATOM 777 O O . ILE A 1 102 ? -31.560 9.331 15.819 1.00 92.31 102 ILE A O 1
ATOM 781 N N . GLN A 1 103 ? -29.590 10.388 15.672 1.00 92.75 103 GLN A N 1
ATOM 782 C CA . GLN A 1 103 ? -30.106 11.632 15.110 1.00 92.75 103 GLN A CA 1
ATOM 783 C C . GLN A 1 103 ? -29.681 11.742 13.649 1.00 92.75 103 GLN A C 1
ATOM 785 O O . GLN A 1 103 ? -28.508 11.573 13.339 1.00 92.75 103 GLN A O 1
ATOM 790 N N . ILE A 1 104 ? -30.634 12.035 12.765 1.00 95.88 104 ILE A N 1
ATOM 791 C CA . ILE A 1 104 ? -30.402 12.251 11.332 1.00 95.88 104 ILE A CA 1
ATOM 792 C C . ILE A 1 104 ? -30.739 13.694 10.973 1.00 95.88 104 ILE A C 1
ATOM 794 O O . ILE A 1 104 ? -31.780 14.216 11.393 1.00 95.88 104 ILE A O 1
ATOM 798 N N . ASP A 1 105 ? -29.891 14.325 10.164 1.00 94.88 105 ASP A N 1
ATOM 799 C CA . ASP A 1 105 ? -30.132 15.687 9.706 1.00 94.88 105 ASP A CA 1
ATOM 800 C C . ASP A 1 105 ? -31.381 15.783 8.813 1.00 94.88 105 ASP A C 1
ATOM 802 O O . ASP A 1 105 ? -31.686 14.917 7.992 1.00 94.88 105 ASP A O 1
ATOM 806 N N . ASN A 1 106 ? -32.138 16.868 8.943 1.00 92.75 106 ASN A N 1
ATOM 807 C CA . ASN A 1 106 ? -33.412 17.011 8.253 1.00 92.75 106 ASN A CA 1
ATOM 808 C C . ASN A 1 106 ? -33.262 17.258 6.746 1.00 92.75 106 ASN A C 1
ATOM 810 O O . ASN A 1 106 ? -34.213 16.979 6.009 1.00 92.75 106 ASN A O 1
ATOM 814 N N . ASN A 1 107 ? -32.122 17.775 6.278 1.00 88.44 107 ASN A N 1
ATOM 815 C CA . ASN A 1 107 ? -31.947 18.221 4.894 1.00 88.44 107 ASN A CA 1
ATOM 816 C C . ASN A 1 107 ? -30.661 17.719 4.217 1.00 88.44 107 ASN A C 1
ATOM 818 O O . ASN A 1 107 ? -30.434 18.072 3.056 1.00 88.44 107 ASN A O 1
ATOM 822 N N . ALA A 1 108 ? -29.901 16.855 4.891 1.00 90.75 108 ALA A N 1
ATOM 823 C CA . ALA A 1 108 ? -28.647 16.279 4.422 1.00 90.75 108 ALA A CA 1
ATOM 824 C C . ALA A 1 108 ? -27.596 17.351 4.109 1.00 90.75 108 ALA A C 1
ATOM 826 O O . ALA A 1 108 ? -27.044 17.374 3.008 1.00 90.75 108 ALA A O 1
ATOM 827 N N . ASP A 1 109 ? -27.400 18.291 5.034 1.00 86.31 109 ASP A N 1
ATOM 828 C CA . ASP A 1 109 ? -26.505 19.443 4.858 1.00 86.31 109 ASP A CA 1
ATOM 829 C C . ASP A 1 109 ? -26.771 20.235 3.555 1.00 86.31 109 ASP A C 1
ATOM 831 O O . ASP A 1 109 ? -25.885 20.684 2.828 1.00 86.31 109 ASP A O 1
ATOM 835 N N . GLY A 1 110 ? -28.045 20.354 3.186 1.00 84.69 110 GLY A N 1
ATOM 836 C CA . GLY A 1 110 ? -28.495 21.072 1.996 1.00 84.69 110 GLY A CA 1
ATOM 837 C C . GLY A 1 110 ? -28.358 20.317 0.669 1.00 84.69 110 GLY A C 1
ATOM 838 O O . GLY A 1 110 ? -28.856 20.821 -0.341 1.00 84.69 110 GLY A O 1
ATOM 839 N N . TYR A 1 111 ? -27.776 19.114 0.642 1.00 81.62 111 TYR A N 1
ATOM 840 C CA . TYR A 1 111 ? -27.768 18.247 -0.548 1.00 81.62 111 TYR A CA 1
ATOM 841 C C . TYR A 1 111 ? -29.138 17.613 -0.829 1.00 81.62 111 TYR A C 1
ATOM 843 O O . TYR A 1 111 ? -29.465 17.290 -1.973 1.00 81.62 111 TYR A O 1
ATOM 851 N N . GLY A 1 112 ? -29.962 17.457 0.209 1.00 89.94 112 GLY A N 1
ATOM 852 C CA . GLY A 1 112 ? -31.213 16.713 0.155 1.00 89.94 112 GLY A CA 1
ATOM 853 C C . GLY A 1 112 ? -31.005 15.197 0.169 1.00 89.94 112 GLY A C 1
ATOM 854 O O . GLY A 1 112 ? -30.072 14.655 -0.425 1.00 89.94 112 GLY A O 1
ATOM 855 N N . TRP A 1 113 ? -31.928 14.501 0.829 1.00 93.94 113 TRP A N 1
ATOM 856 C CA . TRP A 1 113 ? -31.915 13.045 0.923 1.00 93.94 113 TRP A CA 1
ATOM 857 C C . TRP A 1 113 ? -32.393 12.384 -0.372 1.00 93.94 113 TRP A C 1
ATOM 859 O O . TRP A 1 113 ? -33.465 12.706 -0.897 1.00 93.94 113 TRP A O 1
ATOM 869 N N . PHE A 1 114 ? -31.633 11.405 -0.849 1.00 94.94 114 PHE A N 1
ATOM 870 C CA . PHE A 1 114 ? -32.146 10.355 -1.711 1.00 94.94 114 PHE A CA 1
ATOM 871 C C . PHE A 1 114 ? -32.791 9.285 -0.825 1.00 94.94 114 PHE A C 1
ATOM 873 O O . PHE A 1 114 ? -32.120 8.593 -0.059 1.00 94.94 114 PHE A O 1
ATOM 880 N N . VAL A 1 115 ? -34.118 9.196 -0.907 1.00 95.38 115 VAL A N 1
ATOM 881 C CA . VAL A 1 115 ? -34.910 8.166 -0.233 1.00 95.38 115 VAL A CA 1
ATOM 882 C C . VAL A 1 115 ? -35.249 7.104 -1.263 1.00 95.38 115 VAL A C 1
ATOM 884 O O . VAL A 1 115 ? -36.093 7.323 -2.135 1.00 95.38 115 VAL A O 1
ATOM 887 N N . ASP A 1 116 ? -34.578 5.969 -1.154 1.00 91.56 116 ASP A N 1
ATOM 888 C CA . ASP A 1 116 ? -34.759 4.845 -2.057 1.00 91.56 116 ASP A CA 1
ATOM 889 C C . ASP A 1 116 ? -36.120 4.167 -1.830 1.00 91.56 116 ASP A C 1
ATOM 891 O O . ASP A 1 116 ? -36.469 3.778 -0.712 1.00 91.56 116 ASP A O 1
ATOM 895 N N . SER A 1 117 ? -36.909 4.038 -2.897 1.00 89.94 117 SER A N 1
ATOM 896 C CA . SER A 1 117 ? -38.208 3.354 -2.850 1.00 89.94 117 SER A CA 1
ATOM 897 C C . SER A 1 117 ? -38.093 1.828 -2.940 1.00 89.94 117 SER A C 1
ATOM 899 O O . SER A 1 117 ? -39.050 1.114 -2.627 1.00 89.94 117 SER A O 1
ATOM 901 N N . THR A 1 118 ? -36.924 1.345 -3.354 1.00 90.62 118 THR A N 1
ATOM 902 C CA . THR A 1 118 ? -36.539 -0.045 -3.600 1.00 90.62 118 THR A CA 1
ATOM 903 C C . THR A 1 118 ? -35.177 -0.344 -2.950 1.00 90.62 118 THR A C 1
ATOM 905 O O . THR A 1 118 ? -34.262 -0.834 -3.613 1.00 90.62 118 THR A O 1
ATOM 908 N N . PRO A 1 119 ? -35.030 -0.143 -1.622 1.00 90.31 119 PRO A N 1
ATOM 909 C CA . PRO A 1 119 ? -33.726 -0.143 -0.946 1.00 90.31 119 PRO A CA 1
ATOM 910 C C . PRO A 1 119 ? -32.956 -1.475 -1.027 1.00 90.31 119 PRO A C 1
ATOM 912 O O . PRO A 1 119 ? -31.768 -1.521 -0.732 1.00 90.31 119 PRO A O 1
ATOM 915 N N . THR A 1 120 ? -33.601 -2.560 -1.468 1.00 88.50 120 THR A N 1
ATOM 916 C CA . THR A 1 120 ? -32.988 -3.885 -1.631 1.00 88.50 120 THR A CA 1
ATOM 917 C C . THR A 1 120 ? -32.279 -4.121 -2.971 1.00 88.50 120 THR A C 1
ATOM 919 O O . THR A 1 120 ? -31.593 -5.135 -3.087 1.00 88.50 120 THR A O 1
ATOM 922 N N . ASP A 1 121 ? -32.492 -3.298 -4.010 1.00 86.25 121 ASP A N 1
ATOM 923 C CA . ASP A 1 121 ? -31.992 -3.591 -5.371 1.00 86.25 121 ASP A CA 1
ATOM 924 C C . ASP A 1 121 ? -30.962 -2.598 -5.934 1.00 86.25 121 ASP A C 1
ATOM 926 O O . ASP A 1 121 ? -30.324 -2.909 -6.943 1.00 86.25 121 ASP A O 1
ATOM 930 N N . SER A 1 122 ? -30.727 -1.469 -5.251 1.00 90.12 122 SER A N 1
ATOM 931 C CA . SER A 1 122 ? -29.744 -0.433 -5.618 1.00 90.12 122 SER A CA 1
ATOM 932 C C . SER A 1 122 ? -29.796 0.001 -7.089 1.00 90.12 122 SER A C 1
ATOM 934 O O . SER A 1 122 ? -28.781 0.415 -7.654 1.00 90.12 122 SER A O 1
ATOM 936 N N . SER A 1 123 ? -30.963 -0.090 -7.733 1.00 90.06 123 SER A N 1
ATOM 937 C CA . SER A 1 123 ? -31.096 0.136 -9.174 1.00 90.06 123 SER A CA 1
ATOM 938 C C . SER A 1 123 ? -30.771 1.571 -9.616 1.00 90.06 123 SER A C 1
ATOM 940 O O . SER A 1 123 ? -30.453 1.809 -10.782 1.00 90.06 123 SER A O 1
ATOM 942 N N . GLU A 1 124 ? -30.747 2.526 -8.694 1.00 89.75 124 GLU A N 1
ATOM 943 C CA . GLU A 1 124 ? -30.411 3.929 -8.927 1.00 89.75 124 GLU A CA 1
ATOM 944 C C . GLU A 1 124 ? -28.899 4.187 -9.033 1.00 89.75 124 GLU A C 1
ATOM 946 O O . GLU A 1 124 ? -28.486 5.286 -9.417 1.00 89.75 124 GLU A O 1
ATOM 951 N N . PHE A 1 125 ? -28.072 3.174 -8.760 1.00 88.75 125 PHE A N 1
ATOM 952 C CA . PHE A 1 125 ? -26.614 3.253 -8.766 1.00 88.75 125 PHE A CA 1
ATOM 953 C C . PHE A 1 125 ? -26.031 2.227 -9.747 1.00 88.75 125 PHE A C 1
ATOM 955 O O . PHE A 1 125 ? -25.828 1.061 -9.418 1.00 88.75 125 PHE A O 1
ATOM 962 N N . GLN A 1 126 ? -25.783 2.657 -10.985 1.00 82.00 126 GLN A N 1
ATOM 963 C CA . GLN A 1 126 ? -25.375 1.770 -12.086 1.00 82.00 126 GLN A CA 1
ATOM 964 C C . GLN A 1 126 ? -23.865 1.780 -12.367 1.00 82.00 126 GLN A C 1
ATOM 966 O O . GLN A 1 126 ? -23.389 1.018 -13.207 1.00 82.00 126 GLN A O 1
ATOM 971 N N . ILE A 1 127 ? -23.101 2.639 -11.689 1.00 69.75 127 ILE A N 1
ATOM 972 C CA . ILE A 1 127 ? -21.659 2.785 -11.897 1.00 69.75 127 ILE A CA 1
ATOM 973 C C . ILE A 1 127 ? -20.932 2.125 -10.722 1.00 69.75 127 ILE A C 1
ATOM 975 O O . ILE A 1 127 ? -21.003 2.610 -9.596 1.00 69.75 127 ILE A O 1
ATOM 979 N N . THR A 1 128 ? -20.212 1.033 -10.966 1.00 85.25 128 THR A N 1
ATOM 980 C CA . THR A 1 128 ? -19.412 0.354 -9.936 1.00 85.25 128 THR A CA 1
ATOM 981 C C . THR A 1 128 ? -18.014 0.963 -9.863 1.00 85.25 128 THR A C 1
ATOM 983 O O . THR A 1 128 ? -17.289 0.946 -10.855 1.00 85.25 128 THR A O 1
ATOM 986 N N . MET A 1 129 ? -17.637 1.498 -8.699 1.00 63.38 129 MET A N 1
ATOM 987 C CA . MET A 1 129 ? -16.290 2.031 -8.436 1.00 63.38 129 MET A CA 1
ATOM 988 C C . MET A 1 129 ? -15.420 1.019 -7.689 1.00 63.38 129 MET A C 1
ATOM 990 O O . MET A 1 129 ? -14.228 0.914 -7.951 1.00 63.38 129 MET A O 1
ATOM 994 N N . SER A 1 130 ? -16.024 0.257 -6.778 1.00 77.19 130 SER A N 1
ATOM 995 C CA . SER A 1 130 ? -15.396 -0.857 -6.066 1.00 77.19 130 SER A CA 1
ATOM 996 C C . SER A 1 130 ? -16.464 -1.856 -5.609 1.00 77.19 130 SER A C 1
ATOM 998 O O . SER A 1 130 ? -17.658 -1.645 -5.835 1.00 77.19 130 SER A O 1
ATOM 1000 N N . ASN A 1 131 ? -16.056 -2.931 -4.930 1.00 74.81 131 ASN A N 1
ATOM 1001 C CA . ASN A 1 131 ? -16.989 -3.896 -4.334 1.00 74.81 131 ASN A CA 1
ATOM 1002 C C . ASN A 1 131 ? -17.899 -3.271 -3.263 1.00 74.81 131 ASN A C 1
ATOM 1004 O O . ASN A 1 131 ? -19.035 -3.709 -3.091 1.00 74.81 131 ASN A O 1
ATOM 1008 N N . SER A 1 132 ? -17.427 -2.220 -2.590 1.00 81.94 132 SER A N 1
ATOM 1009 C CA . SER A 1 132 ? -18.129 -1.562 -1.485 1.00 81.94 132 SER A CA 1
ATOM 1010 C C . SER A 1 132 ? -18.684 -0.180 -1.856 1.00 81.94 132 SER A C 1
ATOM 1012 O O . SER A 1 132 ? -19.239 0.495 -0.992 1.00 81.94 132 SER A O 1
ATOM 1014 N N . ARG A 1 133 ? -18.537 0.283 -3.110 1.00 86.31 133 ARG A N 1
ATOM 1015 C CA . ARG A 1 133 ? -18.990 1.619 -3.537 1.00 86.31 133 ARG A CA 1
ATOM 1016 C C . ARG A 1 133 ? -19.537 1.643 -4.961 1.00 86.31 133 ARG A C 1
ATOM 1018 O O . ARG A 1 133 ? -18.862 1.270 -5.924 1.00 86.31 133 ARG A O 1
ATOM 1025 N N . ILE A 1 134 ? -20.738 2.193 -5.087 1.00 87.12 134 ILE A N 1
ATOM 1026 C CA . ILE A 1 134 ? -21.444 2.400 -6.353 1.00 87.12 134 ILE A CA 1
ATOM 1027 C C . ILE A 1 134 ? -21.918 3.855 -6.469 1.00 87.12 134 ILE A C 1
ATOM 1029 O O . ILE A 1 134 ? -22.174 4.515 -5.462 1.00 87.12 134 ILE A O 1
ATOM 1033 N N . LEU A 1 135 ? -22.006 4.369 -7.695 1.00 79.50 135 LEU A N 1
ATOM 1034 C CA . LEU A 1 135 ? -22.384 5.748 -8.002 1.00 79.50 135 LEU A CA 1
ATOM 1035 C C . LEU A 1 135 ? -23.652 5.813 -8.853 1.00 79.50 135 LEU A C 1
ATOM 1037 O O . LEU A 1 135 ? -23.930 4.947 -9.690 1.00 79.50 135 LEU A O 1
ATOM 1041 N N . ALA A 1 136 ? -24.395 6.892 -8.644 1.00 75.19 136 ALA A N 1
ATOM 1042 C CA . ALA A 1 136 ? -25.527 7.298 -9.450 1.00 75.19 136 ALA A CA 1
ATOM 1043 C C . ALA A 1 136 ? -25.039 7.948 -10.755 1.00 75.19 136 ALA A C 1
ATOM 1045 O O . ALA A 1 136 ? -24.191 8.841 -10.734 1.00 75.19 136 ALA A O 1
ATOM 1046 N N . ASP A 1 137 ? -25.592 7.523 -11.891 1.00 68.88 137 ASP A N 1
ATOM 1047 C CA . ASP A 1 137 ? -25.413 8.235 -13.165 1.00 68.88 137 ASP A CA 1
ATOM 1048 C C . ASP A 1 137 ? -26.130 9.600 -13.104 1.00 68.88 137 ASP A C 1
ATOM 1050 O O . ASP A 1 137 ? -27.071 9.765 -12.333 1.00 68.88 137 ASP A O 1
ATOM 1054 N N . ALA A 1 138 ? -25.737 10.569 -13.930 1.00 70.88 138 ALA A N 1
ATOM 1055 C CA . ALA A 1 138 ? -26.318 11.912 -13.991 1.00 70.88 138 ALA A CA 1
ATOM 1056 C C . ALA A 1 138 ? -27.835 11.930 -14.260 1.00 70.88 138 ALA A C 1
ATOM 1058 O O . ALA A 1 138 ? -28.515 12.885 -13.883 1.00 70.88 138 ALA A O 1
ATOM 1059 N N . ASP A 1 139 ? -28.359 10.880 -14.898 1.00 73.75 139 ASP A N 1
ATOM 1060 C CA . ASP A 1 139 ? -29.788 10.701 -15.179 1.00 73.75 139 ASP A CA 1
ATOM 1061 C C . ASP A 1 139 ? -30.550 9.989 -14.041 1.00 73.75 139 ASP A C 1
ATOM 1063 O O . ASP A 1 139 ? -31.773 9.837 -14.114 1.00 73.75 139 ASP A O 1
ATOM 1067 N N . SER A 1 140 ? -29.849 9.534 -12.997 1.00 82.44 140 SER A N 1
ATOM 1068 C CA . SER A 1 140 ? -30.442 8.883 -11.831 1.00 82.44 140 SER A CA 1
ATOM 1069 C C . SER A 1 140 ? -31.012 9.902 -10.854 1.00 82.44 140 SER A C 1
ATOM 1071 O O . SER A 1 140 ? -30.427 10.949 -10.580 1.00 82.44 140 SER A O 1
ATOM 1073 N N . ASP A 1 141 ? -32.124 9.533 -10.229 1.00 83.44 141 ASP A N 1
ATOM 1074 C CA . ASP A 1 141 ? -32.687 10.276 -9.114 1.00 83.44 141 ASP A CA 1
ATOM 1075 C C . ASP A 1 141 ? -31.686 10.381 -7.943 1.00 83.44 141 ASP A C 1
ATOM 1077 O O . ASP A 1 141 ? -31.686 11.376 -7.223 1.00 83.44 141 ASP A O 1
ATOM 1081 N N . ALA A 1 142 ? -30.792 9.420 -7.729 1.00 85.44 142 ALA A N 1
ATOM 1082 C CA . ALA A 1 142 ? -29.803 9.520 -6.654 1.00 85.44 142 ALA A CA 1
ATOM 1083 C C . ALA A 1 142 ? -28.702 10.569 -6.925 1.00 85.44 142 ALA A C 1
ATOM 1085 O O . ALA A 1 142 ? -27.996 10.970 -5.998 1.00 85.44 142 ALA A O 1
ATOM 1086 N N . PHE A 1 143 ? -28.563 11.060 -8.163 1.00 81.06 143 PHE A N 1
ATOM 1087 C CA . PHE A 1 143 ? -27.483 11.965 -8.547 1.00 81.06 143 PHE A CA 1
ATOM 1088 C C . PHE A 1 143 ? -27.498 13.278 -7.754 1.00 81.06 143 PHE A C 1
ATOM 1090 O O . PHE A 1 143 ? -28.498 13.998 -7.711 1.00 81.06 143 PHE A O 1
ATOM 1097 N N . GLY A 1 144 ? -26.361 13.604 -7.133 1.00 75.75 144 GLY A N 1
ATOM 1098 C CA . GLY A 1 144 ? -26.177 14.846 -6.378 1.00 75.75 144 GLY A CA 1
ATOM 1099 C C . GLY A 1 144 ? -26.958 14.938 -5.060 1.00 75.75 144 GLY A C 1
ATOM 1100 O O . GLY A 1 144 ? -26.961 16.008 -4.457 1.00 75.75 144 GLY A O 1
ATOM 1101 N N . ARG A 1 145 ? -27.585 13.845 -4.600 1.00 85.75 145 ARG A N 1
ATOM 1102 C CA . ARG A 1 145 ? -28.281 13.732 -3.304 1.00 85.75 145 ARG A CA 1
ATOM 1103 C C . ARG A 1 145 ? -27.544 12.778 -2.361 1.00 85.75 145 ARG A C 1
ATOM 1105 O O . ARG A 1 145 ? -26.812 11.910 -2.827 1.00 85.75 145 ARG A O 1
ATOM 1112 N N . ILE A 1 146 ? -27.734 12.911 -1.050 1.00 93.44 146 ILE A N 1
ATOM 1113 C CA . ILE A 1 146 ? -27.126 12.002 -0.062 1.00 93.44 146 ILE A CA 1
ATOM 1114 C C . ILE A 1 146 ? -28.001 10.758 0.085 1.00 93.44 146 ILE A C 1
ATOM 1116 O O . ILE A 1 146 ? -29.195 10.871 0.365 1.00 93.44 146 ILE A O 1
ATOM 1120 N N . ASP A 1 147 ? -27.423 9.574 -0.104 1.00 96.31 147 ASP A N 1
ATOM 1121 C CA . ASP A 1 147 ? -28.136 8.306 0.053 1.00 96.31 147 ASP A CA 1
ATOM 1122 C C . ASP A 1 147 ? -28.477 8.024 1.523 1.00 96.31 147 ASP A C 1
ATOM 1124 O O . ASP A 1 147 ? -27.592 7.780 2.345 1.00 96.31 147 ASP A O 1
ATOM 1128 N N . LEU A 1 148 ? -29.774 8.029 1.850 1.00 96.88 148 LEU A N 1
ATOM 1129 C CA . LEU A 1 148 ? -30.247 7.814 3.220 1.00 96.88 148 LEU A CA 1
ATOM 1130 C C . LEU A 1 148 ? -29.935 6.401 3.728 1.00 96.88 148 LEU A C 1
ATOM 1132 O O . LEU A 1 148 ? -29.673 6.231 4.916 1.00 96.88 148 LEU A O 1
ATOM 1136 N N . LEU A 1 149 ? -29.954 5.392 2.848 1.00 97.06 149 LEU A N 1
ATOM 1137 C CA . LEU A 1 149 ? -29.651 4.016 3.244 1.00 97.06 149 LEU A CA 1
ATOM 1138 C C . LEU A 1 149 ? -28.215 3.905 3.751 1.00 97.06 149 LEU A C 1
ATOM 1140 O O . LEU A 1 149 ? -27.998 3.372 4.833 1.00 97.06 149 LEU A O 1
ATOM 1144 N N . THR A 1 150 ? -27.259 4.469 3.013 1.00 96.00 150 THR A N 1
ATOM 1145 C CA . THR A 1 150 ? -25.848 4.500 3.408 1.00 96.00 150 THR A CA 1
ATOM 1146 C C . THR A 1 150 ? -25.651 5.140 4.784 1.00 96.00 150 THR A C 1
ATOM 1148 O O . THR A 1 150 ? -25.020 4.532 5.647 1.00 96.00 150 THR A O 1
ATOM 1151 N N . VAL A 1 151 ? -26.241 6.317 5.026 1.00 96.56 151 VAL A N 1
ATOM 1152 C CA . VAL A 1 151 ? -26.131 6.992 6.330 1.00 96.56 151 VAL A CA 1
ATOM 1153 C C . VAL A 1 151 ? -26.748 6.150 7.446 1.00 96.56 151 VAL A C 1
ATOM 1155 O O . VAL A 1 151 ? -26.138 5.972 8.490 1.00 96.56 151 VAL A O 1
ATOM 1158 N N . LEU A 1 152 ? -27.926 5.561 7.238 1.00 97.44 152 LEU A N 1
ATOM 1159 C CA . LEU A 1 152 ? -28.544 4.727 8.271 1.00 97.44 152 LEU A CA 1
ATOM 1160 C C . LEU A 1 152 ? -27.737 3.455 8.557 1.00 97.44 152 LEU A C 1
ATOM 1162 O O . LEU A 1 152 ? -27.654 3.048 9.711 1.00 97.44 152 LEU A O 1
ATOM 1166 N N . VAL A 1 153 ? -27.113 2.833 7.551 1.00 95.69 153 VAL A N 1
ATOM 1167 C CA . VAL A 1 153 ? -26.221 1.687 7.790 1.00 95.69 153 VAL A CA 1
ATOM 1168 C C . VAL A 1 153 ? -24.990 2.131 8.589 1.00 95.69 153 VAL A C 1
ATOM 1170 O O . VAL A 1 153 ? -24.617 1.429 9.525 1.00 95.69 153 VAL A O 1
ATOM 1173 N N . HIS A 1 154 ? -24.415 3.297 8.292 1.00 92.25 154 HIS A N 1
ATOM 1174 C CA . HIS A 1 154 ? -23.316 3.881 9.067 1.00 92.25 154 HIS A CA 1
ATOM 1175 C C . HIS A 1 154 ? -23.701 4.100 10.541 1.00 92.25 154 HIS A C 1
ATOM 1177 O O . HIS A 1 154 ? -23.076 3.551 11.444 1.00 92.25 154 HIS A O 1
ATOM 1183 N N . GLU A 1 155 ? -24.789 4.827 10.800 1.00 92.31 155 GLU A N 1
ATOM 1184 C CA . GLU A 1 155 ? -25.210 5.157 12.168 1.00 92.31 155 GLU A CA 1
ATOM 1185 C C . GLU A 1 155 ? -25.649 3.921 12.969 1.00 92.31 155 GLU A C 1
ATOM 1187 O O . GLU A 1 155 ? -25.410 3.823 14.173 1.00 92.31 155 GLU A O 1
ATOM 1192 N N . VAL A 1 156 ? -26.255 2.922 12.316 1.00 89.94 156 VAL A N 1
ATOM 1193 C CA . VAL A 1 156 ? -26.535 1.634 12.967 1.00 89.94 156 VAL A CA 1
ATOM 1194 C C . VAL A 1 156 ? -25.231 0.903 13.313 1.00 89.94 156 VAL A C 1
ATOM 1196 O O . VAL A 1 156 ? -25.172 0.248 14.353 1.00 89.94 156 VAL A O 1
ATOM 1199 N N . GLY A 1 157 ? -24.172 1.059 12.513 1.00 82.56 157 GLY A N 1
ATOM 1200 C CA . GLY A 1 157 ? -22.828 0.584 12.841 1.00 82.56 157 GLY A CA 1
ATOM 1201 C C . GLY A 1 157 ? -22.307 1.178 14.151 1.00 82.56 157 GLY A C 1
ATOM 1202 O O . GLY A 1 157 ? -21.910 0.420 15.037 1.00 82.56 157 GLY A O 1
ATOM 1203 N N . HIS A 1 158 ? -22.439 2.493 14.346 1.00 78.94 158 HIS A N 1
ATOM 1204 C CA . HIS A 1 158 ? -22.124 3.159 15.620 1.00 78.94 158 HIS A CA 1
ATOM 1205 C C . HIS A 1 158 ? -22.994 2.670 16.783 1.00 78.94 158 HIS A C 1
ATOM 1207 O O . HIS A 1 158 ? -22.511 2.477 17.899 1.00 78.94 158 HIS A O 1
ATOM 1213 N N . VAL A 1 159 ? -24.281 2.389 16.547 1.00 81.06 159 VAL A N 1
ATOM 1214 C CA . VAL A 1 159 ? -25.154 1.786 17.574 1.00 81.06 159 VAL A CA 1
ATOM 1215 C C . VAL A 1 159 ? -24.752 0.355 17.897 1.00 81.06 159 VAL A C 1
ATOM 1217 O O . VAL A 1 159 ? -24.993 -0.090 19.016 1.00 81.06 159 VAL A O 1
ATOM 1220 N N . LEU A 1 160 ? -24.131 -0.374 16.977 1.00 75.06 160 LEU A N 1
ATOM 1221 C CA . LEU A 1 160 ? -23.504 -1.665 17.258 1.00 75.06 160 LEU A CA 1
ATOM 1222 C C . LEU A 1 160 ? -22.140 -1.481 17.938 1.00 75.06 160 LEU A C 1
ATOM 1224 O O . LEU A 1 160 ? -21.733 -2.352 18.704 1.00 75.06 160 LEU A O 1
ATOM 1228 N N . GLY A 1 161 ? -21.544 -0.297 17.776 1.00 67.38 161 GLY A N 1
ATOM 1229 C CA . GLY A 1 161 ? -20.359 0.261 18.433 1.00 67.38 161 GLY A CA 1
ATOM 1230 C C . GLY A 1 161 ? -19.131 0.368 17.519 1.00 67.38 161 GLY A C 1
ATOM 1231 O O . GLY A 1 161 ? -18.045 0.684 17.995 1.00 67.38 161 GLY A O 1
ATOM 1232 N N . LEU A 1 162 ? -19.283 0.106 16.223 1.00 67.94 162 LEU A N 1
ATOM 1233 C CA . LEU A 1 162 ? -18.227 0.338 15.247 1.00 67.94 162 LEU A CA 1
ATOM 1234 C C . LEU A 1 162 ? -17.967 1.836 15.149 1.00 67.94 162 LEU A C 1
ATOM 1236 O O . LEU A 1 162 ? -18.899 2.563 14.840 1.00 67.94 162 LEU A O 1
ATOM 1240 N N . GLY A 1 163 ? -16.729 2.266 15.383 1.00 67.38 163 GLY A N 1
ATOM 1241 C CA . GLY A 1 163 ? -16.309 3.644 15.146 1.00 67.38 163 GLY A CA 1
ATOM 1242 C C . GLY A 1 163 ? -15.905 3.879 13.693 1.00 67.38 163 GLY A C 1
ATOM 1243 O O . GLY A 1 163 ? -15.881 2.956 12.860 1.00 67.38 163 GLY A O 1
ATOM 1244 N N . HIS A 1 164 ? -15.530 5.122 13.389 1.00 65.94 164 HIS A N 1
ATOM 1245 C CA . HIS A 1 164 ? -15.037 5.478 12.054 1.00 65.94 164 HIS A CA 1
ATOM 1246 C C . HIS A 1 164 ? -13.736 4.763 11.642 1.00 65.94 164 HIS A C 1
ATOM 1248 O O . HIS A 1 164 ? -13.420 4.661 10.458 1.00 65.94 164 HIS A O 1
ATOM 1254 N N . ASP A 1 165 ? -12.996 4.232 12.613 1.00 58.25 165 ASP A N 1
ATOM 1255 C CA . ASP A 1 165 ? -11.742 3.492 12.465 1.00 58.25 165 ASP A CA 1
ATOM 1256 C C . ASP A 1 165 ? -11.932 1.992 12.176 1.00 58.25 165 ASP A C 1
ATOM 1258 O O . ASP A 1 165 ? -10.959 1.273 11.952 1.00 58.25 165 ASP A O 1
ATOM 1262 N N . SER A 1 166 ? -13.176 1.502 12.110 1.00 57.38 166 SER A N 1
ATOM 1263 C CA . SER A 1 166 ? -13.512 0.079 11.916 1.00 57.38 166 SER A CA 1
ATOM 1264 C C . SER A 1 166 ? -13.095 -0.522 10.561 1.00 57.38 166 SER A C 1
ATOM 1266 O O . SER A 1 166 ? -13.406 -1.679 10.277 1.00 57.38 166 SER A O 1
ATOM 1268 N N . LYS A 1 167 ? -12.387 0.242 9.716 1.00 66.12 167 LYS A N 1
ATOM 1269 C CA . LYS A 1 167 ? -11.881 -0.133 8.378 1.00 66.12 167 LYS A CA 1
ATOM 1270 C C . LYS A 1 167 ? -12.969 -0.600 7.400 1.00 66.12 167 LYS A C 1
ATOM 1272 O O . LYS A 1 167 ? -12.670 -1.096 6.316 1.00 66.12 167 LYS A O 1
ATOM 1277 N N . LEU A 1 168 ? -14.240 -0.406 7.749 1.00 75.38 168 LEU A N 1
ATOM 1278 C CA . LEU A 1 168 ? -15.369 -0.624 6.861 1.00 75.38 168 LEU A CA 1
ATOM 1279 C C . LEU A 1 168 ? -15.616 0.651 6.067 1.00 75.38 168 LEU A C 1
ATOM 1281 O O . LEU A 1 168 ? -15.820 1.711 6.652 1.00 75.38 168 LEU A O 1
ATOM 1285 N N . ALA A 1 169 ? -15.689 0.546 4.738 1.00 79.69 169 ALA A N 1
ATOM 1286 C CA . ALA A 1 169 ? -15.978 1.700 3.886 1.00 79.69 169 ALA A CA 1
ATOM 1287 C C . ALA A 1 169 ? -17.264 2.430 4.316 1.00 79.69 169 ALA A C 1
ATOM 1289 O O . ALA A 1 169 ? -17.311 3.655 4.263 1.00 79.69 169 ALA A O 1
ATOM 1290 N N . ILE A 1 170 ? -18.272 1.680 4.790 1.00 88.81 170 ILE A N 1
ATOM 1291 C CA . ILE A 1 170 ? -19.540 2.223 5.294 1.00 88.81 170 ILE A CA 1
ATOM 1292 C C . ILE A 1 170 ? -19.378 3.088 6.548 1.00 88.81 170 ILE A C 1
ATOM 1294 O O . ILE A 1 170 ? -20.210 3.954 6.773 1.00 88.81 170 ILE A O 1
ATOM 1298 N N . MET A 1 171 ? -18.319 2.881 7.335 1.00 85.50 171 MET A N 1
ATOM 1299 C CA . MET A 1 171 ? -18.055 3.589 8.589 1.00 85.50 171 MET A CA 1
ATOM 1300 C C . MET A 1 171 ? -17.135 4.804 8.414 1.00 85.50 171 MET A C 1
ATOM 1302 O O . MET A 1 171 ? -16.779 5.430 9.398 1.00 85.50 171 MET A O 1
ATOM 1306 N N . GLY A 1 172 ? -16.755 5.190 7.192 1.00 75.44 172 GLY A N 1
ATOM 1307 C CA . GLY A 1 172 ? -15.909 6.373 6.990 1.00 75.44 172 GLY A CA 1
ATOM 1308 C C . GLY A 1 172 ? -16.533 7.666 7.541 1.00 75.44 172 GLY A C 1
ATOM 1309 O O . GLY A 1 172 ? -17.733 7.877 7.409 1.00 75.44 172 GLY A O 1
ATOM 1310 N N . GLU A 1 173 ? -15.709 8.558 8.103 1.00 80.56 173 GLU A N 1
ATOM 1311 C CA . GLU A 1 173 ? -16.144 9.831 8.721 1.00 80.56 173 GLU A CA 1
ATOM 1312 C C . GLU A 1 173 ? -16.832 10.793 7.734 1.00 80.56 173 GLU A C 1
ATOM 1314 O O . GLU A 1 173 ? -17.604 11.670 8.132 1.00 80.56 173 GLU A O 1
ATOM 1319 N N . THR A 1 174 ? -16.552 10.650 6.434 1.00 82.50 174 THR A N 1
ATOM 1320 C CA . THR A 1 174 ? -17.119 11.509 5.391 1.00 82.50 174 THR A CA 1
ATOM 1321 C C . THR A 1 174 ? -17.804 10.717 4.289 1.00 82.50 174 THR A C 1
ATOM 1323 O O . THR A 1 174 ? -17.349 9.645 3.882 1.00 82.50 174 THR A O 1
ATOM 1326 N N . PHE A 1 175 ? -18.896 11.277 3.772 1.00 85.56 175 PHE A N 1
ATOM 1327 C CA . PHE A 1 175 ? -19.689 10.683 2.707 1.00 85.56 175 PHE A CA 1
ATOM 1328 C C . PHE A 1 175 ? -20.122 11.720 1.666 1.00 85.56 175 PHE A C 1
ATOM 1330 O O . PHE A 1 175 ? -20.502 12.845 1.993 1.00 85.56 175 PHE A O 1
ATOM 1337 N N . GLY A 1 176 ? -20.047 11.329 0.393 1.00 82.06 176 GLY A N 1
ATOM 1338 C CA . GLY A 1 176 ? -20.341 12.188 -0.750 1.00 82.06 176 GLY A CA 1
ATOM 1339 C C . GLY A 1 176 ? -21.725 11.958 -1.346 1.00 82.06 176 GLY A C 1
ATOM 1340 O O . GLY A 1 176 ? -22.298 10.871 -1.266 1.00 82.06 176 GLY A O 1
ATOM 1341 N N . ALA A 1 177 ? -22.252 12.982 -2.016 1.00 84.06 177 ALA A N 1
ATOM 1342 C CA . ALA A 1 177 ? -23.524 12.896 -2.726 1.00 84.06 177 ALA A CA 1
ATOM 1343 C C . ALA A 1 177 ? -23.438 12.025 -3.994 1.00 84.06 177 ALA A C 1
ATOM 1345 O O . ALA A 1 177 ? -22.408 11.962 -4.665 1.00 84.06 177 ALA A O 1
ATOM 1346 N N . GLY A 1 178 ? -24.548 11.378 -4.356 1.00 82.75 178 GLY A N 1
ATOM 1347 C CA . GLY A 1 178 ? -24.652 10.509 -5.531 1.00 82.75 178 GLY A CA 1
ATOM 1348 C C . GLY A 1 178 ? -23.939 9.166 -5.390 1.00 82.75 178 GLY A C 1
ATOM 1349 O O . GLY A 1 178 ? -23.726 8.492 -6.396 1.00 82.75 178 GLY A O 1
ATOM 1350 N N . GLN A 1 179 ? -23.558 8.777 -4.175 1.00 91.50 179 GLN A N 1
ATOM 1351 C CA . GLN A 1 179 ? -22.867 7.522 -3.892 1.00 91.50 179 GLN A CA 1
ATOM 1352 C C . GLN A 1 179 ? -23.761 6.619 -3.042 1.00 91.50 179 GLN A C 1
ATOM 1354 O O . GLN A 1 179 ? -24.639 7.107 -2.336 1.00 91.50 179 GLN A O 1
ATOM 1359 N N . ARG A 1 180 ? -23.526 5.311 -3.095 1.00 94.25 180 ARG A N 1
ATOM 1360 C CA . ARG A 1 180 ? -24.002 4.348 -2.102 1.00 94.25 180 ARG A CA 1
ATOM 1361 C C . ARG A 1 180 ? -22.849 3.445 -1.705 1.00 94.25 180 ARG A C 1
ATOM 1363 O O . ARG A 1 180 ? -22.114 2.945 -2.563 1.00 94.25 180 ARG A O 1
ATOM 1370 N N . LEU A 1 181 ? -22.697 3.252 -0.402 1.00 92.25 181 LEU A N 1
ATOM 1371 C CA . LEU A 1 181 ? -21.731 2.323 0.162 1.00 92.25 181 LEU A CA 1
ATOM 1372 C C . LEU A 1 181 ? -22.432 1.003 0.480 1.00 92.25 181 LEU A C 1
ATOM 1374 O O . LEU A 1 181 ? -23.542 0.978 1.008 1.00 92.25 181 LEU A O 1
ATOM 1378 N N . ILE A 1 182 ? -21.783 -0.098 0.121 1.00 90.38 182 ILE A N 1
ATOM 1379 C CA . ILE A 1 182 ? -22.281 -1.451 0.337 1.00 90.38 182 ILE A CA 1
ATOM 1380 C C . ILE A 1 182 ? -21.515 -2.051 1.509 1.00 90.38 182 ILE A C 1
ATOM 1382 O O . ILE A 1 182 ? -20.288 -2.137 1.475 1.00 90.38 182 ILE A O 1
ATOM 1386 N N . LEU A 1 183 ? -22.245 -2.477 2.541 1.00 89.31 183 LEU A N 1
ATOM 1387 C CA . LEU A 1 183 ? -21.675 -3.307 3.594 1.00 89.31 183 LEU A CA 1
ATOM 1388 C C . LEU A 1 183 ? -21.431 -4.705 3.020 1.00 89.31 183 LEU A C 1
ATOM 1390 O O . LEU A 1 183 ? -22.376 -5.416 2.668 1.00 89.31 183 LEU A O 1
ATOM 1394 N N . GLU A 1 184 ? -20.165 -5.088 2.909 1.00 81.56 184 GLU A N 1
ATOM 1395 C CA . GLU A 1 184 ? -19.790 -6.395 2.379 1.00 81.56 184 GLU A CA 1
ATOM 1396 C C . GLU A 1 184 ? -20.234 -7.526 3.325 1.00 81.56 184 GLU A C 1
ATOM 1398 O O . GLU A 1 184 ? -20.261 -7.349 4.542 1.00 81.56 184 GLU A O 1
ATOM 1403 N N . PRO A 1 185 ? -20.629 -8.698 2.802 1.00 72.94 185 PRO A N 1
ATOM 1404 C CA . PRO A 1 185 ? -21.058 -9.810 3.638 1.00 72.94 185 PRO A CA 1
ATOM 1405 C C . PRO A 1 185 ? -19.890 -10.399 4.436 1.00 72.94 185 PRO A C 1
ATOM 1407 O O . PRO A 1 185 ? -18.806 -10.619 3.901 1.00 72.94 185 PRO A O 1
ATOM 1410 N N . GLY A 1 186 ? -20.154 -10.766 5.689 1.00 60.88 186 GLY A N 1
ATOM 1411 C CA . GLY A 1 186 ? -19.167 -11.415 6.554 1.00 60.88 186 GLY A CA 1
ATOM 1412 C C . GLY A 1 186 ? -18.352 -10.440 7.399 1.00 60.88 186 GLY A C 1
ATOM 1413 O O . GLY A 1 186 ? -17.276 -10.809 7.868 1.00 60.88 186 GLY A O 1
ATOM 1414 N N . VAL A 1 187 ? -18.864 -9.227 7.626 1.00 55.44 187 VAL A N 1
ATOM 1415 C CA . VAL A 1 187 ? -18.297 -8.311 8.620 1.00 55.44 187 VAL A CA 1
ATOM 1416 C C . VAL A 1 187 ? -18.380 -8.967 10.001 1.00 55.44 187 VAL A C 1
ATOM 1418 O O . VAL A 1 187 ? -19.466 -9.232 10.515 1.00 55.44 187 VAL A O 1
ATOM 1421 N N . LEU A 1 188 ? -17.224 -9.257 10.602 1.00 47.34 188 LEU A N 1
ATOM 1422 C CA . LEU A 1 188 ? -17.119 -9.819 11.950 1.00 47.34 188 LEU A CA 1
ATOM 1423 C C . LEU A 1 188 ? -17.451 -8.736 12.982 1.00 47.34 188 LEU A C 1
ATOM 1425 O O . LEU A 1 188 ? -16.599 -7.945 13.370 1.00 47.34 188 LEU A O 1
ATOM 1429 N N . LEU A 1 189 ? -18.707 -8.704 13.425 1.00 46.91 189 LEU A N 1
ATOM 1430 C CA . LEU A 1 189 ? -19.192 -7.757 14.428 1.00 46.91 189 LEU A CA 1
ATOM 1431 C C . LEU A 1 189 ? -18.971 -8.330 15.814 1.00 46.91 189 LEU A C 1
ATOM 1433 O O . LEU A 1 189 ? -19.776 -9.120 16.314 1.00 46.91 189 LEU A O 1
ATOM 1437 N N . ILE A 1 190 ? -17.843 -7.958 16.410 1.00 36.44 190 ILE A N 1
ATOM 1438 C CA . ILE A 1 190 ? -17.477 -8.411 17.742 1.00 36.44 190 ILE A CA 1
ATOM 1439 C C . ILE A 1 190 ? -17.459 -7.212 18.686 1.00 36.44 190 ILE A C 1
ATOM 1441 O O . ILE A 1 190 ? -16.665 -6.295 18.530 1.00 36.44 190 ILE A O 1
ATOM 1445 N N . ASP A 1 191 ? -18.426 -7.260 19.605 1.00 34.88 191 ASP A N 1
ATOM 1446 C CA . ASP A 1 191 ? -18.675 -6.421 20.782 1.00 34.88 191 ASP A CA 1
ATOM 1447 C C . ASP A 1 191 ? -17.800 -5.172 20.939 1.00 34.88 191 ASP A C 1
ATOM 1449 O O . ASP A 1 191 ? -16.751 -5.154 21.578 1.00 34.88 191 ASP A O 1
ATOM 1453 N N . THR A 1 192 ? -18.303 -4.080 20.398 1.00 30.33 192 THR A N 1
ATOM 1454 C CA . THR A 1 192 ? -17.788 -2.742 20.619 1.00 30.33 192 THR A CA 1
ATOM 1455 C C . THR A 1 192 ? -18.412 -2.135 21.873 1.00 30.33 192 THR A C 1
ATOM 1457 O O . THR A 1 192 ? -19.424 -1.423 21.846 1.00 30.33 192 THR A O 1
ATOM 1460 N N . ASN A 1 193 ? -17.775 -2.461 22.996 1.00 33.62 193 ASN A N 1
ATOM 1461 C CA . ASN A 1 193 ? -17.756 -1.673 24.219 1.00 33.62 193 ASN A CA 1
ATOM 1462 C C . ASN A 1 193 ? -16.402 -1.872 24.907 1.00 33.62 193 ASN A C 1
ATOM 1464 O O . ASN A 1 193 ? -16.031 -2.987 25.263 1.00 33.62 193 ASN A O 1
ATOM 1468 N N . GLY A 1 194 ? -15.679 -0.773 25.119 1.00 39.50 194 GLY A N 1
ATOM 1469 C CA . GLY A 1 194 ? -14.384 -0.770 25.784 1.00 39.50 194 GLY A CA 1
ATOM 1470 C C . GLY A 1 194 ? -14.387 -1.502 27.129 1.00 39.50 194 GLY A C 1
ATOM 1471 O O . GLY A 1 194 ? -15.028 -1.076 28.087 1.00 39.50 194 GLY A O 1
ATOM 1472 N N . ALA A 1 195 ? -13.624 -2.587 27.182 1.00 28.59 195 ALA A N 1
ATOM 1473 C CA . ALA A 1 195 ? -12.842 -3.061 28.314 1.00 28.59 195 ALA A CA 1
ATOM 1474 C C . ALA A 1 195 ? -11.989 -4.222 27.801 1.00 28.59 195 ALA A C 1
ATOM 1476 O O . ALA A 1 195 ? -12.513 -5.266 27.419 1.00 28.59 195 ALA A O 1
ATOM 1477 N N . ILE A 1 196 ? -10.673 -4.050 27.824 1.00 36.53 196 ILE A N 1
ATOM 1478 C CA . ILE A 1 196 ? -9.735 -5.165 27.748 1.00 36.53 196 ILE A CA 1
ATOM 1479 C C . ILE A 1 196 ? -10.055 -6.038 28.963 1.00 36.53 196 ILE A C 1
ATOM 1481 O O . ILE A 1 196 ? -9.926 -5.604 30.110 1.00 36.53 196 ILE A O 1
ATOM 1485 N N . ALA A 1 197 ? -10.593 -7.227 28.724 1.00 31.69 197 ALA A N 1
ATOM 1486 C CA . ALA A 1 197 ? -10.886 -8.198 29.770 1.00 31.69 197 ALA A CA 1
ATOM 1487 C C . ALA A 1 197 ? -10.609 -9.620 29.269 1.00 31.69 197 ALA A C 1
ATOM 1489 O O . ALA A 1 197 ? -11.449 -10.512 29.368 1.00 31.69 197 ALA A O 1
ATOM 1490 N N . GLY A 1 198 ? -9.391 -9.810 28.774 1.00 35.12 198 GLY A N 1
ATOM 1491 C CA . GLY A 1 198 ? -8.687 -11.082 28.663 1.00 35.12 198 GLY A CA 1
ATOM 1492 C C . GLY A 1 198 ? -7.207 -10.783 28.893 1.00 35.12 198 GLY A C 1
ATOM 1493 O O . GLY A 1 198 ? -6.705 -9.798 28.365 1.00 35.12 198 GLY A O 1
ATOM 1494 N N . TYR A 1 199 ? -6.531 -11.535 29.761 1.00 38.25 199 TYR A N 1
ATOM 1495 C CA . TYR A 1 1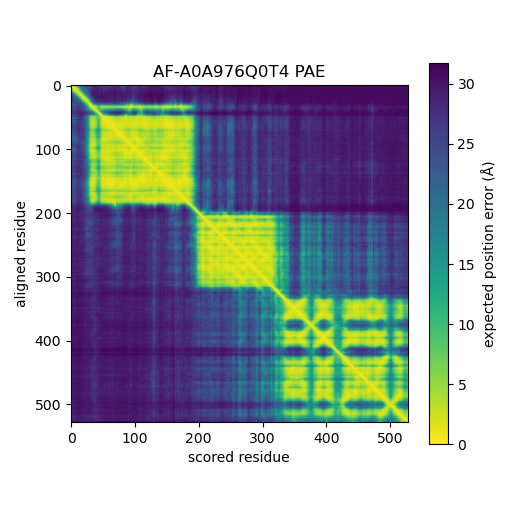99 ? -5.072 -11.437 29.859 1.00 38.25 199 TYR A CA 1
ATOM 1496 C C . TYR A 1 199 ? -4.496 -12.012 28.561 1.00 38.25 199 TYR A C 1
ATOM 1498 O O . TYR A 1 199 ? -4.866 -13.128 28.219 1.00 38.25 199 TYR A O 1
ATOM 1506 N N . LEU A 1 200 ? -3.581 -11.316 27.879 1.00 45.53 200 LEU A N 1
ATOM 1507 C CA . LEU A 1 200 ? -2.777 -11.949 26.827 1.00 45.53 200 LEU A CA 1
ATOM 1508 C C . LEU A 1 200 ? -1.987 -13.125 27.437 1.00 45.53 200 LEU A C 1
ATOM 1510 O O . LEU A 1 200 ? -1.523 -13.031 28.584 1.00 45.53 200 LEU A O 1
ATOM 1514 N N . ASP A 1 201 ? -1.814 -14.229 26.698 1.00 48.75 201 ASP A N 1
ATOM 1515 C CA . ASP A 1 201 ? -0.980 -15.344 27.169 1.00 48.75 201 ASP A CA 1
ATOM 1516 C C . ASP A 1 201 ? 0.477 -14.875 27.206 1.00 48.75 201 ASP A C 1
ATOM 1518 O O . ASP A 1 201 ? 1.125 -14.718 26.170 1.00 48.75 201 ASP A O 1
ATOM 1522 N N . SER A 1 202 ? 0.969 -14.618 28.418 1.00 53.91 202 SER A N 1
ATOM 1523 C CA . SER A 1 202 ? 2.355 -14.255 28.698 1.00 53.91 202 SER A CA 1
ATOM 1524 C C . SER A 1 202 ? 3.085 -15.475 29.252 1.00 53.91 202 SER A C 1
ATOM 1526 O O . SER A 1 202 ? 3.175 -15.700 30.465 1.00 53.91 202 SER A O 1
ATOM 1528 N N . SER A 1 203 ? 3.610 -16.307 28.351 1.00 52.81 203 SER A N 1
ATOM 1529 C CA . SER A 1 203 ? 4.371 -17.499 28.723 1.00 52.81 203 SER A CA 1
ATOM 1530 C C . SER A 1 203 ? 5.768 -17.490 28.105 1.00 52.81 203 SER A C 1
ATOM 1532 O O . SER A 1 203 ? 5.959 -17.526 26.896 1.00 52.81 203 SER A O 1
ATOM 1534 N N . GLY A 1 204 ? 6.787 -17.444 28.970 1.00 62.25 204 GLY A N 1
ATOM 1535 C CA . GLY A 1 204 ? 8.185 -17.641 28.575 1.00 62.25 204 GLY A CA 1
ATOM 1536 C C . GLY A 1 204 ? 8.759 -16.614 27.592 1.00 62.25 204 GLY A C 1
ATOM 1537 O O . GLY A 1 204 ? 9.604 -17.014 26.802 1.00 62.25 204 GLY A O 1
ATOM 1538 N N . GLY A 1 205 ? 8.319 -15.350 27.645 1.00 75.69 205 GLY A N 1
ATOM 1539 C CA . GLY A 1 205 ? 8.768 -14.272 26.745 1.00 75.69 205 GLY A CA 1
ATOM 1540 C C . GLY A 1 205 ? 7.882 -14.078 25.511 1.00 75.69 205 GLY A C 1
ATOM 1541 O O . GLY A 1 205 ? 8.045 -13.108 24.779 1.00 75.69 205 GLY A O 1
ATOM 1542 N N . THR A 1 206 ? 6.900 -14.957 25.294 1.00 78.56 206 THR A N 1
ATOM 1543 C CA . THR A 1 206 ? 5.893 -14.786 24.244 1.00 78.56 206 THR A CA 1
ATOM 1544 C C . THR A 1 206 ? 4.688 -14.023 24.770 1.00 78.56 206 THR A C 1
ATOM 1546 O O . THR A 1 206 ? 4.146 -14.382 25.815 1.00 78.56 206 THR A O 1
ATOM 1549 N N . LEU A 1 207 ? 4.261 -13.021 24.006 1.00 82.38 207 LEU A N 1
ATOM 1550 C CA . LEU A 1 207 ? 2.995 -12.322 24.142 1.00 82.38 207 LEU A CA 1
ATOM 1551 C C . LEU A 1 207 ? 2.126 -12.657 22.928 1.00 82.38 207 LEU A C 1
ATOM 1553 O O . LEU A 1 207 ? 2.448 -12.286 21.799 1.00 82.38 207 LEU A O 1
ATOM 1557 N N . ALA A 1 208 ? 1.050 -13.406 23.146 1.00 75.44 208 ALA A N 1
ATOM 1558 C CA . ALA A 1 208 ? 0.189 -13.873 22.068 1.00 75.44 208 ALA A CA 1
ATOM 1559 C C . ALA A 1 208 ? -1.252 -13.411 22.254 1.00 75.44 208 ALA A C 1
ATOM 1561 O O . ALA A 1 208 ? -1.801 -13.494 23.354 1.00 75.44 208 ALA A O 1
ATOM 1562 N N . ALA A 1 209 ? -1.865 -13.007 21.145 1.00 63.53 209 ALA A N 1
ATOM 1563 C CA . ALA A 1 209 ? -3.297 -12.820 21.059 1.00 63.53 209 ALA A CA 1
ATOM 1564 C C . ALA A 1 209 ? -4.024 -14.147 21.317 1.00 63.53 209 ALA A C 1
ATOM 1566 O O . ALA A 1 209 ? -3.691 -15.200 20.754 1.00 63.53 209 ALA A O 1
ATOM 1567 N N . GLU A 1 210 ? -5.041 -14.101 22.161 1.00 60.12 210 GLU A N 1
ATOM 1568 C CA . GLU A 1 210 ? -5.937 -15.210 22.423 1.00 60.12 210 GLU A CA 1
ATOM 1569 C C . GLU A 1 210 ? -6.993 -15.325 21.317 1.00 60.12 210 GLU A C 1
ATOM 1571 O O . GLU A 1 210 ? -7.326 -14.379 20.608 1.00 60.12 210 GLU A O 1
ATOM 1576 N N . ILE A 1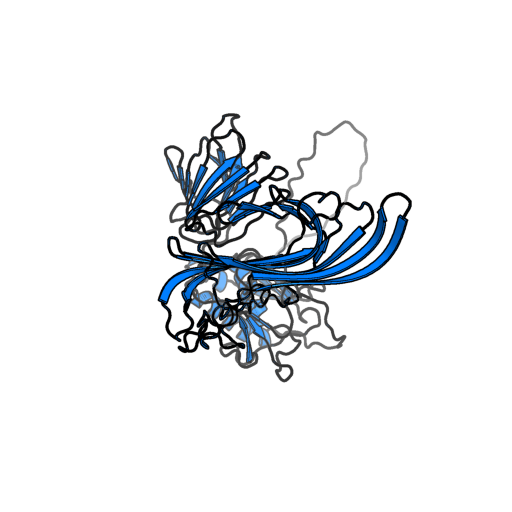 211 ? -7.601 -16.506 21.184 1.00 49.25 211 ILE A N 1
ATOM 1577 C CA . ILE A 1 211 ? -8.703 -16.716 20.226 1.00 49.25 211 ILE A CA 1
ATOM 1578 C C . ILE A 1 211 ? -9.944 -15.859 20.543 1.00 49.25 211 ILE A C 1
ATOM 1580 O O . ILE A 1 211 ? -10.844 -15.736 19.715 1.00 49.25 211 ILE A O 1
ATOM 1584 N N . THR A 1 212 ? -10.016 -15.319 21.759 1.00 47.25 212 THR A N 1
ATOM 1585 C CA . THR A 1 212 ? -11.050 -14.389 22.218 1.00 47.25 212 THR A CA 1
ATOM 1586 C C . THR A 1 212 ? -10.725 -12.932 21.916 1.00 47.25 212 THR A C 1
ATOM 1588 O O . THR A 1 212 ? -11.616 -12.102 22.076 1.00 47.25 212 THR A O 1
ATOM 1591 N N . ASP A 1 213 ? -9.509 -12.623 21.459 1.00 51.31 213 ASP A N 1
ATOM 1592 C CA . ASP A 1 213 ? -9.133 -11.278 21.038 1.00 51.31 213 ASP A CA 1
ATOM 1593 C C . ASP A 1 213 ? -9.611 -11.042 19.612 1.00 51.31 213 ASP A C 1
ATOM 1595 O O . ASP A 1 213 ? -9.273 -11.760 18.667 1.00 51.31 213 ASP A O 1
ATOM 1599 N N . THR A 1 214 ? -10.469 -10.045 19.462 1.00 51.09 214 THR A N 1
ATOM 1600 C CA . THR A 1 214 ? -11.309 -9.892 18.270 1.00 51.09 214 THR A CA 1
ATOM 1601 C C . THR A 1 214 ? -11.235 -8.506 17.652 1.00 51.09 214 THR A C 1
ATOM 1603 O O . THR A 1 214 ? -11.642 -8.345 16.504 1.00 51.09 214 THR A O 1
ATOM 1606 N N . SER A 1 215 ? -10.615 -7.557 18.350 1.00 54.75 215 SER A N 1
ATOM 1607 C CA . SER A 1 215 ? -10.283 -6.215 17.860 1.00 54.75 215 SER A CA 1
ATOM 1608 C C . SER A 1 215 ? -8.783 -6.104 17.573 1.00 54.75 215 SER A C 1
ATOM 1610 O O . SER A 1 215 ? -8.021 -6.806 18.242 1.00 54.75 215 SER A O 1
ATOM 1612 N N . PRO A 1 216 ? -8.359 -5.266 16.604 1.00 70.19 216 PRO A N 1
ATOM 1613 C CA . PRO A 1 216 ? -6.955 -4.932 16.374 1.00 70.19 216 PRO A CA 1
ATOM 1614 C C . PRO A 1 216 ? -6.182 -4.672 17.658 1.00 70.19 216 PRO A C 1
ATOM 1616 O O . PRO A 1 216 ? -6.633 -3.912 18.516 1.00 70.19 216 PRO A O 1
ATOM 1619 N N . ILE A 1 217 ? -5.031 -5.323 17.782 1.00 74.31 217 ILE A N 1
ATOM 1620 C CA . ILE A 1 217 ? -4.132 -5.150 18.916 1.00 74.31 217 ILE A CA 1
ATOM 1621 C C . ILE A 1 217 ? -2.958 -4.290 18.467 1.00 74.31 217 ILE A C 1
ATOM 1623 O O . ILE A 1 217 ? -2.244 -4.657 17.536 1.00 74.31 217 ILE A O 1
ATOM 1627 N N . THR A 1 218 ? -2.742 -3.177 19.162 1.00 88.94 218 THR A N 1
ATOM 1628 C CA . THR A 1 218 ? -1.521 -2.379 19.035 1.00 88.94 218 THR A CA 1
ATOM 1629 C C . THR A 1 218 ? -0.535 -2.816 20.112 1.00 88.94 218 THR A C 1
ATOM 1631 O O . THR A 1 218 ? -0.810 -2.692 21.308 1.00 88.94 218 THR A O 1
ATOM 1634 N N . PHE A 1 219 ? 0.606 -3.340 19.676 1.00 91.88 219 PHE A N 1
ATOM 1635 C CA . PHE A 1 219 ? 1.738 -3.724 20.506 1.00 91.88 219 PHE A CA 1
ATOM 1636 C C . PHE A 1 219 ? 2.782 -2.607 20.470 1.00 91.88 219 PHE A C 1
ATOM 1638 O O . PHE A 1 219 ? 3.471 -2.419 19.468 1.00 91.88 219 PHE A O 1
ATOM 1645 N N . GLU A 1 220 ? 2.911 -1.860 21.558 1.00 95.94 220 GLU A N 1
ATOM 1646 C CA . GLU A 1 220 ? 3.876 -0.768 21.656 1.00 95.94 220 GLU A CA 1
ATOM 1647 C C . GLU A 1 220 ? 5.178 -1.266 22.298 1.00 95.94 220 GLU A C 1
ATOM 1649 O O . GLU A 1 220 ? 5.179 -1.711 23.444 1.00 95.94 220 GLU A O 1
ATOM 1654 N N . ILE A 1 221 ? 6.288 -1.217 21.557 1.00 95.81 221 ILE A N 1
ATOM 1655 C CA . ILE A 1 221 ? 7.616 -1.622 22.031 1.00 95.81 221 ILE A CA 1
ATOM 1656 C C . ILE A 1 221 ? 8.196 -0.509 22.900 1.00 95.81 221 ILE A C 1
ATOM 1658 O O . ILE A 1 221 ? 8.503 0.578 22.401 1.00 95.81 221 ILE A O 1
ATOM 1662 N N . VAL A 1 222 ? 8.388 -0.811 24.184 1.00 94.38 222 VAL A N 1
ATOM 1663 C CA . VAL A 1 222 ? 8.883 0.102 25.222 1.00 94.38 222 VAL A CA 1
ATOM 1664 C C . VAL A 1 222 ? 10.023 -0.540 26.029 1.00 94.38 222 VAL A C 1
ATOM 1666 O O . VAL A 1 222 ? 10.360 -1.707 25.845 1.00 94.38 222 VAL A O 1
ATOM 1669 N N . ASP A 1 223 ? 10.633 0.237 26.921 1.00 92.12 223 ASP A N 1
ATOM 1670 C CA . ASP A 1 223 ? 11.552 -0.239 27.965 1.00 92.12 223 ASP A CA 1
ATOM 1671 C C . ASP A 1 223 ? 11.087 0.360 29.302 1.00 92.12 223 ASP A C 1
ATOM 1673 O O . ASP A 1 223 ? 11.329 1.537 29.585 1.00 92.12 223 ASP A O 1
ATOM 1677 N N . ASP A 1 224 ? 10.327 -0.411 30.083 1.00 89.25 224 ASP A N 1
ATOM 1678 C CA . ASP A 1 224 ? 9.745 0.024 31.359 1.00 89.25 224 ASP A CA 1
ATOM 1679 C C . ASP A 1 224 ? 10.707 -0.220 32.532 1.00 89.25 224 ASP A C 1
ATOM 1681 O O . ASP A 1 224 ? 10.755 0.576 33.478 1.00 89.25 224 ASP A O 1
ATOM 1685 N N . ASP A 1 225 ? 11.511 -1.289 32.480 1.00 85.38 225 ASP A N 1
ATOM 1686 C CA . ASP A 1 225 ? 12.382 -1.688 33.592 1.00 85.38 225 ASP A CA 1
ATOM 1687 C C . ASP A 1 225 ? 13.882 -1.358 33.420 1.00 85.38 225 ASP A C 1
ATOM 1689 O O . ASP A 1 225 ? 14.661 -1.479 34.382 1.00 85.38 225 ASP A O 1
ATOM 1693 N N . GLY A 1 226 ? 14.277 -0.823 32.261 1.00 84.62 226 GLY A N 1
ATOM 1694 C CA . GLY A 1 226 ? 15.620 -0.316 31.983 1.00 84.62 226 GLY A CA 1
ATOM 1695 C C . GLY A 1 226 ? 16.629 -1.405 31.621 1.00 84.62 226 GLY A C 1
ATOM 1696 O O . GLY A 1 226 ? 17.834 -1.229 31.869 1.00 84.62 226 GLY A O 1
ATOM 1697 N N . ASN A 1 227 ? 16.159 -2.556 31.141 1.00 87.25 227 ASN A N 1
ATOM 1698 C CA . ASN A 1 227 ? 16.990 -3.689 30.761 1.00 87.25 227 ASN A CA 1
ATOM 1699 C C . ASN A 1 227 ? 17.156 -3.773 29.220 1.00 87.25 227 ASN A C 1
ATOM 1701 O O . ASN A 1 227 ? 16.818 -2.847 28.499 1.00 87.25 227 ASN A O 1
ATOM 1705 N N . ALA A 1 228 ? 17.846 -4.793 28.694 1.00 88.31 228 ALA A N 1
ATOM 1706 C CA . ALA A 1 228 ? 18.137 -4.894 27.249 1.00 88.31 228 ALA A CA 1
ATOM 1707 C C . ALA A 1 228 ? 17.141 -5.784 26.475 1.00 88.31 228 ALA A C 1
ATOM 1709 O O . ALA A 1 228 ? 17.354 -6.088 25.299 1.00 88.31 228 ALA A O 1
ATOM 1710 N N . ILE A 1 229 ? 16.102 -6.262 27.146 1.00 87.19 229 ILE A N 1
ATOM 1711 C CA . ILE A 1 229 ? 15.004 -7.060 26.620 1.00 87.19 229 ILE A CA 1
ATOM 1712 C C . ILE A 1 229 ? 13.812 -6.105 26.513 1.00 87.19 229 ILE A C 1
ATOM 1714 O O . ILE A 1 229 ? 13.472 -5.486 27.513 1.00 87.19 229 ILE A O 1
ATOM 1718 N N . PRO A 1 230 ? 13.220 -5.931 25.323 1.00 90.56 230 PRO A N 1
ATOM 1719 C CA . PRO A 1 230 ? 12.079 -5.039 25.180 1.00 90.56 230 PRO A CA 1
ATOM 1720 C C . PRO A 1 230 ? 10.861 -5.486 25.993 1.00 90.56 230 PRO A C 1
ATOM 1722 O O . PRO A 1 230 ? 10.584 -6.681 26.123 1.00 90.56 230 PRO A O 1
ATOM 1725 N N . ASP A 1 231 ? 10.089 -4.508 26.446 1.00 91.50 231 ASP A N 1
ATOM 1726 C CA . ASP A 1 231 ? 8.774 -4.687 27.046 1.00 91.50 231 ASP A CA 1
ATOM 1727 C C . ASP A 1 231 ? 7.697 -4.293 26.025 1.00 91.50 231 ASP A C 1
ATOM 1729 O O . ASP A 1 231 ? 7.959 -3.534 25.089 1.00 91.50 231 ASP A O 1
ATOM 1733 N N . ILE A 1 232 ? 6.469 -4.785 26.203 1.00 93.31 232 ILE A N 1
ATOM 1734 C CA . ILE A 1 232 ? 5.342 -4.447 25.326 1.00 93.31 232 ILE A CA 1
ATOM 1735 C C . ILE A 1 232 ? 4.210 -3.823 26.126 1.00 93.31 232 ILE A C 1
ATOM 1737 O O . ILE A 1 232 ? 3.758 -4.394 27.118 1.00 93.31 232 ILE A O 1
ATOM 1741 N N . GLN A 1 233 ? 3.707 -2.685 25.663 1.00 91.25 233 GLN A N 1
ATOM 1742 C CA . GLN A 1 233 ? 2.461 -2.103 26.142 1.00 91.25 233 GLN A CA 1
ATOM 1743 C C . GLN A 1 233 ? 1.302 -2.453 25.209 1.00 91.25 233 GLN A C 1
ATOM 1745 O O . GLN A 1 233 ? 1.401 -2.309 23.993 1.00 91.25 233 GLN A O 1
ATOM 1750 N N . VAL A 1 234 ? 0.191 -2.914 25.790 1.00 85.88 234 VAL A N 1
ATOM 1751 C CA . VAL A 1 234 ? -1.065 -3.168 25.071 1.00 85.88 234 VAL A CA 1
ATOM 1752 C C . VAL A 1 234 ? -2.212 -2.587 25.877 1.00 85.88 234 VAL A C 1
ATOM 1754 O O . VAL A 1 234 ? -2.469 -3.007 27.005 1.00 85.88 234 VAL A O 1
ATOM 1757 N N . GLY A 1 235 ? -2.904 -1.598 25.307 1.00 73.75 235 GLY A N 1
ATOM 1758 C CA . GLY A 1 235 ? -4.118 -1.033 25.897 1.00 73.75 235 GLY A CA 1
ATOM 1759 C C . GLY A 1 235 ? -3.959 -0.499 27.335 1.00 73.75 235 GLY A C 1
ATOM 1760 O O . GLY A 1 235 ? -4.920 -0.456 28.102 1.00 73.75 235 GLY A O 1
ATOM 1761 N N . GLY A 1 236 ? -2.745 -0.077 27.697 1.00 73.19 236 GLY A N 1
ATOM 1762 C CA . GLY A 1 236 ? -2.402 0.481 29.008 1.00 73.19 236 GLY A CA 1
ATOM 1763 C C . GLY A 1 236 ? -1.786 -0.505 30.007 1.00 73.19 236 GLY A C 1
ATOM 1764 O O . GLY A 1 236 ? -1.346 -0.059 31.067 1.00 73.19 236 GLY A O 1
ATOM 1765 N N . ASP A 1 237 ? -1.714 -1.798 29.683 1.00 78.44 237 ASP A N 1
ATOM 1766 C CA . ASP A 1 237 ? -0.976 -2.798 30.463 1.00 78.44 237 ASP A CA 1
ATOM 1767 C C . ASP A 1 237 ? 0.443 -2.989 29.902 1.00 78.44 237 ASP A C 1
ATOM 1769 O O . ASP A 1 237 ? 0.624 -3.012 28.686 1.00 78.44 237 ASP A O 1
ATOM 1773 N N . THR A 1 238 ? 1.437 -3.167 30.782 1.00 86.25 238 THR A N 1
ATOM 1774 C CA . THR A 1 238 ? 2.836 -3.466 30.416 1.00 86.25 238 THR A CA 1
ATOM 1775 C C . THR A 1 238 ? 3.146 -4.948 30.633 1.00 86.25 238 THR A C 1
ATOM 1777 O O . THR A 1 238 ? 2.855 -5.506 31.696 1.00 86.25 238 THR A O 1
ATOM 1780 N N . TYR A 1 239 ? 3.792 -5.564 29.647 1.00 85.44 239 TYR A N 1
ATOM 1781 C CA . TYR A 1 239 ? 4.286 -6.935 29.662 1.00 85.44 239 TYR A CA 1
ATOM 1782 C C . TYR A 1 239 ? 5.806 -6.920 29.543 1.00 85.44 239 TYR A C 1
ATOM 1784 O O . TYR A 1 239 ? 6.339 -6.489 28.523 1.00 85.44 239 TYR A O 1
ATOM 1792 N N . ASN A 1 240 ? 6.490 -7.390 30.584 1.00 86.94 240 ASN A N 1
ATOM 1793 C CA . ASN A 1 240 ? 7.942 -7.277 30.655 1.00 86.94 240 ASN A CA 1
ATOM 1794 C C . ASN A 1 240 ? 8.663 -8.428 29.947 1.00 86.94 240 ASN A C 1
ATOM 1796 O O . ASN A 1 240 ? 8.167 -9.560 29.945 1.00 86.94 240 ASN A O 1
ATOM 1800 N N . ASP A 1 241 ? 9.876 -8.152 29.468 1.00 85.19 241 ASP A N 1
ATOM 1801 C CA . ASP A 1 241 ? 10.824 -9.130 28.928 1.00 85.19 241 ASP A CA 1
ATOM 1802 C C . ASP A 1 241 ? 10.250 -9.974 27.768 1.00 85.19 241 ASP A C 1
ATOM 1804 O O . ASP A 1 241 ? 10.293 -11.213 27.790 1.00 85.19 241 ASP A O 1
ATOM 1808 N N . ILE A 1 242 ? 9.692 -9.317 26.749 1.00 88.25 242 ILE A N 1
ATOM 1809 C CA . ILE A 1 242 ? 9.063 -9.974 25.598 1.00 88.25 242 ILE A CA 1
ATOM 1810 C C . ILE A 1 242 ? 10.067 -10.162 24.458 1.00 88.25 242 ILE A C 1
ATOM 1812 O O . ILE A 1 242 ? 10.745 -9.236 24.019 1.00 88.25 242 ILE A O 1
ATOM 1816 N N . ASP A 1 243 ? 10.134 -11.386 23.937 1.00 88.44 243 ASP A N 1
ATOM 1817 C CA . ASP A 1 243 ? 10.948 -11.753 22.774 1.00 88.44 243 ASP A CA 1
ATOM 1818 C C . ASP A 1 243 ? 10.113 -12.160 21.551 1.00 88.44 243 ASP A C 1
ATOM 1820 O O . ASP A 1 243 ? 10.636 -12.219 20.433 1.00 88.44 243 ASP A O 1
ATOM 1824 N N . THR A 1 244 ? 8.816 -12.421 21.740 1.00 88.00 244 THR A N 1
ATOM 1825 C CA . THR A 1 244 ? 7.931 -12.909 20.682 1.00 88.00 244 THR A CA 1
ATOM 1826 C C . THR A 1 244 ? 6.551 -12.274 20.783 1.00 88.00 244 THR A C 1
ATOM 1828 O 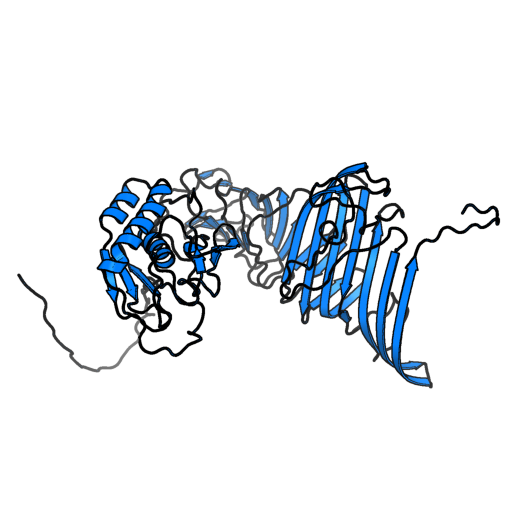O . THR A 1 244 ? 5.910 -12.360 21.827 1.00 88.00 244 THR A O 1
ATOM 1831 N N . ILE A 1 245 ? 6.061 -11.719 19.676 1.00 90.94 245 ILE A N 1
ATOM 1832 C CA . ILE A 1 245 ? 4.690 -11.225 19.518 1.00 90.94 245 ILE A CA 1
ATOM 1833 C C . ILE A 1 245 ? 3.952 -12.120 18.521 1.00 90.94 245 ILE A C 1
ATOM 1835 O O . ILE A 1 245 ? 4.439 -12.408 17.425 1.00 90.94 245 ILE A O 1
ATOM 1839 N N . ILE A 1 246 ? 2.755 -12.565 18.884 1.00 81.75 246 ILE A N 1
ATOM 1840 C CA . ILE A 1 246 ? 1.872 -13.295 17.973 1.00 81.75 246 ILE A CA 1
ATOM 1841 C C . ILE A 1 246 ? 0.547 -12.552 17.916 1.00 81.75 246 ILE A C 1
ATOM 1843 O O . ILE A 1 246 ? -0.217 -12.582 18.878 1.00 81.75 246 ILE A O 1
ATOM 1847 N N . GLY A 1 247 ? 0.277 -11.913 16.782 1.00 70.50 247 GLY A N 1
ATOM 1848 C CA . GLY A 1 247 ? -1.006 -11.287 16.517 1.00 70.50 247 GLY A CA 1
ATOM 1849 C C . GLY A 1 247 ? -2.129 -12.308 16.333 1.00 70.50 247 GLY A C 1
ATOM 1850 O O . GLY A 1 247 ? -1.948 -13.539 16.318 1.00 70.50 247 GLY A O 1
ATOM 1851 N N . ARG A 1 248 ? -3.334 -11.782 16.195 1.00 80.06 248 ARG A N 1
ATOM 1852 C CA . ARG A 1 248 ? -4.563 -12.535 15.988 1.00 80.06 248 ARG A CA 1
ATOM 1853 C C . ARG A 1 248 ? -4.517 -13.273 14.659 1.00 80.06 248 ARG A C 1
ATOM 1855 O O . ARG A 1 248 ? -3.749 -12.992 13.753 1.00 80.06 248 ARG A O 1
ATOM 1862 N N . THR A 1 249 ? -5.403 -14.249 14.499 1.00 62.12 249 THR A N 1
ATOM 1863 C CA . THR A 1 249 ? -5.657 -14.850 13.175 1.00 62.12 249 THR A CA 1
ATOM 1864 C C . THR A 1 249 ? -6.489 -13.947 12.260 1.00 62.12 249 THR A C 1
ATOM 1866 O O . THR A 1 249 ? -6.772 -14.335 11.130 1.00 62.12 249 THR A O 1
ATOM 1869 N N . LEU A 1 250 ? -6.947 -12.806 12.778 1.00 51.34 250 LEU A N 1
ATOM 1870 C CA . LEU A 1 250 ? -7.709 -11.787 12.070 1.00 51.34 250 LEU A CA 1
ATOM 1871 C C . LEU A 1 250 ? -6.777 -10.611 11.769 1.00 51.34 250 LEU A C 1
ATOM 1873 O O . LEU A 1 250 ? -5.967 -10.283 12.632 1.00 51.34 250 LEU A O 1
ATOM 1877 N N . PRO A 1 251 ? -6.906 -9.969 10.600 1.00 50.69 251 PRO A N 1
ATOM 1878 C CA . PRO A 1 251 ? -6.011 -8.893 10.216 1.00 50.69 251 PRO A CA 1
ATOM 1879 C C . PRO A 1 251 ? -6.225 -7.636 11.066 1.00 50.69 251 PRO A C 1
ATOM 1881 O O . PRO A 1 251 ? -7.298 -7.415 11.644 1.00 50.69 251 PRO A O 1
ATOM 1884 N N . GLY A 1 252 ? -5.220 -6.768 11.056 1.00 56.56 252 GLY A N 1
ATOM 1885 C CA . GLY A 1 252 ? -5.297 -5.399 11.545 1.00 56.56 252 GLY A CA 1
ATOM 1886 C C . GLY A 1 252 ? -4.412 -5.111 12.747 1.00 56.56 252 GLY A C 1
ATOM 1887 O O . GLY A 1 252 ? -4.438 -3.975 13.203 1.00 56.56 252 GLY A O 1
ATOM 1888 N N . ASP A 1 253 ? -3.641 -6.080 13.236 1.00 70.69 253 ASP A N 1
ATOM 1889 C CA . ASP A 1 253 ? -2.758 -5.856 14.380 1.00 70.69 253 ASP A CA 1
ATOM 1890 C C . ASP A 1 253 ? -1.565 -4.986 13.983 1.00 70.69 253 ASP A C 1
ATOM 1892 O O . ASP A 1 253 ? -1.155 -4.960 12.818 1.00 70.69 253 ASP A O 1
ATOM 1896 N N . GLU A 1 254 ? -1.038 -4.245 14.951 1.00 88.56 254 GLU A N 1
ATOM 1897 C CA . GLU A 1 254 ? -0.001 -3.242 14.741 1.00 88.56 254 GLU A CA 1
ATOM 1898 C C . GLU A 1 254 ? 1.146 -3.425 15.731 1.00 88.56 254 GLU A C 1
ATOM 1900 O O . GLU A 1 254 ? 0.912 -3.651 16.917 1.00 88.56 254 GLU A O 1
ATOM 1905 N N . ILE A 1 255 ? 2.386 -3.268 15.266 1.00 94.69 255 ILE A N 1
ATOM 1906 C CA . ILE A 1 255 ? 3.521 -2.998 16.155 1.00 94.69 255 ILE A CA 1
ATOM 1907 C C . ILE A 1 255 ? 3.938 -1.537 16.005 1.00 94.69 255 ILE A C 1
ATOM 1909 O O . ILE A 1 255 ? 4.223 -1.088 14.899 1.00 94.69 255 ILE A O 1
ATOM 1913 N N . VAL A 1 256 ? 4.055 -0.832 17.130 1.00 93.00 256 VAL A N 1
ATOM 1914 C CA . VAL A 1 256 ? 4.567 0.541 17.205 1.00 93.00 256 VAL A CA 1
ATOM 1915 C C . VAL A 1 256 ? 5.883 0.547 17.969 1.00 93.00 256 VAL A C 1
ATOM 1917 O O . VAL A 1 256 ? 5.949 0.069 19.099 1.00 93.00 256 VAL A O 1
ATOM 1920 N N . VAL A 1 257 ? 6.934 1.129 17.398 1.00 94.25 257 VAL A N 1
ATOM 1921 C CA . VAL A 1 257 ? 8.202 1.335 18.108 1.00 94.25 257 VAL A CA 1
ATOM 1922 C C . VAL A 1 257 ? 8.166 2.671 18.850 1.00 94.25 257 VAL A C 1
ATOM 1924 O O . VAL A 1 257 ? 8.238 3.743 18.250 1.00 94.25 257 VAL A O 1
ATOM 1927 N N . ALA A 1 258 ? 8.041 2.619 20.178 1.00 93.69 258 ALA A N 1
ATOM 1928 C CA . ALA A 1 258 ? 8.051 3.814 21.028 1.00 93.69 258 ALA A CA 1
ATOM 1929 C C . ALA A 1 258 ? 9.442 4.149 21.587 1.00 93.69 258 ALA A C 1
ATOM 1931 O O . ALA A 1 258 ? 9.698 5.286 21.991 1.00 93.69 258 ALA A O 1
ATOM 1932 N N . ILE A 1 259 ? 10.364 3.183 21.582 1.00 92.88 259 ILE A N 1
ATOM 1933 C CA . ILE A 1 259 ? 11.784 3.433 21.839 1.00 92.88 259 ILE A CA 1
ATOM 1934 C C . ILE A 1 259 ? 12.375 4.181 20.639 1.00 92.88 259 ILE A C 1
ATOM 1936 O O . ILE A 1 259 ? 12.520 3.624 19.556 1.00 92.88 259 ILE A O 1
ATOM 1940 N N . ASP A 1 260 ? 12.757 5.439 20.844 1.00 91.81 260 ASP A N 1
ATOM 1941 C CA . ASP A 1 260 ? 13.289 6.296 19.782 1.00 91.81 260 ASP A CA 1
ATOM 1942 C C . ASP A 1 260 ? 14.791 6.045 19.518 1.00 91.81 260 ASP A C 1
ATOM 1944 O O . ASP A 1 260 ? 15.653 6.843 19.896 1.00 91.81 260 ASP A O 1
ATOM 1948 N N . ASP A 1 261 ? 15.112 4.893 18.922 1.00 91.38 261 ASP A N 1
ATOM 1949 C CA . ASP A 1 261 ? 16.464 4.479 18.512 1.00 91.38 261 ASP A CA 1
ATOM 1950 C C . ASP A 1 261 ? 16.430 3.780 17.136 1.00 91.38 261 ASP A C 1
ATOM 1952 O O . ASP A 1 261 ? 15.360 3.436 16.632 1.00 91.38 261 ASP A O 1
ATOM 1956 N N . GLU A 1 262 ? 17.595 3.585 16.505 1.00 89.38 262 GLU A N 1
ATOM 1957 C CA . GLU A 1 262 ? 17.686 3.007 15.157 1.00 89.38 262 GLU A CA 1
ATOM 1958 C C . GLU A 1 262 ? 17.023 1.628 15.109 1.00 89.38 262 GLU A C 1
ATOM 1960 O O . GLU A 1 262 ? 17.452 0.691 15.785 1.00 89.38 262 GLU A O 1
ATOM 1965 N N . THR A 1 263 ? 16.004 1.487 14.274 1.00 90.12 263 THR A N 1
ATOM 1966 C CA . THR A 1 263 ? 15.192 0.279 14.193 1.00 90.12 263 THR A CA 1
ATOM 1967 C C . THR A 1 263 ? 15.487 -0.464 12.900 1.00 90.12 263 THR A C 1
ATOM 1969 O O . THR A 1 263 ? 15.755 0.122 11.858 1.00 90.12 263 THR A O 1
ATOM 1972 N N . THR A 1 264 ? 15.523 -1.791 12.960 1.00 90.25 264 THR A N 1
ATOM 1973 C CA . THR A 1 264 ? 15.660 -2.656 11.787 1.00 90.25 264 THR A CA 1
ATOM 1974 C C . THR A 1 264 ? 14.550 -3.689 11.787 1.00 90.25 264 THR A C 1
ATOM 1976 O O . THR A 1 264 ? 14.492 -4.550 12.667 1.00 90.25 264 THR A O 1
ATOM 1979 N N . TRP A 1 265 ? 13.705 -3.615 10.771 1.00 88.62 265 TRP A N 1
ATOM 1980 C CA . TRP A 1 265 ? 12.669 -4.575 10.445 1.00 88.62 265 TRP A CA 1
ATOM 1981 C C . TRP A 1 265 ? 13.207 -5.553 9.407 1.00 88.62 265 TRP A C 1
ATOM 1983 O O . TRP A 1 265 ? 13.759 -5.158 8.384 1.00 88.62 265 TRP A O 1
ATOM 1993 N N . THR A 1 266 ? 13.063 -6.847 9.661 1.00 86.38 266 THR A N 1
ATOM 1994 C CA . THR A 1 266 ? 13.372 -7.902 8.692 1.00 86.38 266 THR A CA 1
ATOM 1995 C C . THR A 1 266 ? 12.125 -8.740 8.484 1.00 86.38 266 THR A C 1
ATOM 1997 O O . THR A 1 266 ? 11.757 -9.525 9.356 1.00 86.38 266 THR A O 1
ATOM 2000 N N . ILE A 1 267 ? 11.462 -8.548 7.347 1.00 80.62 267 ILE A N 1
ATOM 2001 C CA . ILE A 1 267 ? 10.222 -9.217 6.967 1.00 80.62 267 ILE A CA 1
ATOM 2002 C C . ILE A 1 267 ? 10.592 -10.518 6.259 1.00 80.62 267 ILE A C 1
ATOM 2004 O O . ILE A 1 267 ? 11.129 -10.507 5.152 1.00 80.62 267 ILE A O 1
ATOM 2008 N N . THR A 1 268 ? 10.355 -11.647 6.921 1.00 76.38 268 THR A N 1
ATOM 2009 C CA . THR A 1 268 ? 10.822 -12.969 6.464 1.00 76.38 268 THR A CA 1
ATOM 2010 C C . THR A 1 268 ? 9.713 -13.806 5.826 1.00 76.38 268 THR A C 1
ATOM 2012 O O . THR A 1 268 ? 9.979 -14.746 5.076 1.00 76.38 268 THR A O 1
ATOM 2015 N N . GLY A 1 269 ? 8.457 -13.448 6.093 1.00 60.47 269 GLY A N 1
ATOM 2016 C CA . GLY A 1 269 ? 7.255 -14.071 5.550 1.00 60.47 269 GLY A CA 1
ATOM 2017 C C . GLY A 1 269 ? 6.083 -13.090 5.586 1.00 60.47 269 GLY A C 1
ATOM 2018 O O . GLY A 1 269 ? 6.201 -12.015 6.169 1.00 60.47 269 GLY A O 1
ATOM 2019 N N . GLN A 1 270 ? 4.927 -13.468 5.039 1.00 68.56 270 GLN A N 1
ATOM 2020 C CA . GLN A 1 270 ? 3.724 -12.637 5.141 1.00 68.56 270 GLN A CA 1
ATOM 2021 C C . GLN A 1 270 ? 3.367 -12.334 6.606 1.00 68.56 270 GLN A C 1
ATOM 2023 O O . GLN A 1 270 ? 3.251 -13.255 7.421 1.00 68.56 270 GLN A O 1
ATOM 2028 N N . ASN A 1 271 ? 3.206 -11.051 6.935 1.00 67.56 271 ASN A N 1
ATOM 2029 C CA . ASN A 1 271 ? 2.855 -10.533 8.258 1.00 67.56 271 ASN A CA 1
ATOM 2030 C C . ASN A 1 271 ? 3.780 -11.052 9.368 1.00 67.56 271 ASN A C 1
ATOM 2032 O O . ASN A 1 271 ? 3.344 -11.278 10.498 1.00 67.56 271 ASN A O 1
ATOM 2036 N N . SER A 1 272 ? 5.047 -11.339 9.046 1.00 79.62 272 SER A N 1
ATOM 2037 C CA . SER A 1 272 ? 5.981 -11.978 9.975 1.00 79.62 272 SER A CA 1
ATOM 2038 C C . SER A 1 272 ? 7.434 -11.595 9.730 1.00 79.62 272 SER A C 1
ATOM 2040 O O . SER A 1 272 ? 7.860 -11.316 8.607 1.00 79.62 272 SER A O 1
ATOM 2042 N N . GLY A 1 273 ? 8.218 -11.601 10.802 1.00 88.94 273 GLY A N 1
ATOM 2043 C CA . GLY A 1 273 ? 9.588 -11.129 10.740 1.00 88.94 273 GLY A CA 1
ATOM 2044 C C . GLY A 1 273 ? 10.225 -10.936 12.103 1.00 88.94 273 GLY A C 1
ATOM 2045 O O . GLY A 1 273 ? 9.795 -11.499 13.111 1.00 88.94 273 GLY A O 1
ATOM 2046 N N . THR A 1 274 ? 11.273 -10.122 12.120 1.00 95.12 274 THR A N 1
ATOM 2047 C CA . THR A 1 274 ? 11.916 -9.648 13.344 1.00 95.12 274 THR A CA 1
ATOM 2048 C C . THR A 1 274 ? 12.031 -8.135 13.333 1.00 95.12 274 THR A C 1
ATOM 2050 O O . THR A 1 274 ? 12.361 -7.558 12.299 1.00 95.12 274 THR A O 1
ATOM 2053 N N . VAL A 1 275 ? 11.839 -7.510 14.488 1.00 96.12 275 VAL A N 1
ATOM 2054 C CA . VAL A 1 275 ? 12.133 -6.095 14.721 1.00 96.12 275 VAL A CA 1
ATOM 2055 C C . VAL A 1 275 ? 13.244 -5.980 15.753 1.00 96.12 275 VAL A C 1
ATOM 2057 O O . VAL A 1 275 ? 13.226 -6.648 16.788 1.00 96.12 275 VAL A O 1
ATOM 2060 N N . LYS A 1 276 ? 14.250 -5.161 15.461 1.00 95.56 276 LYS A N 1
ATOM 2061 C CA . LYS A 1 276 ? 15.363 -4.887 16.366 1.00 95.56 276 LYS A CA 1
ATOM 2062 C C . LYS A 1 276 ? 15.525 -3.389 16.541 1.00 95.56 276 LYS A C 1
ATOM 2064 O O . LYS A 1 276 ? 15.835 -2.705 15.575 1.00 95.56 276 LYS A O 1
ATOM 2069 N N . VAL A 1 277 ? 15.402 -2.922 17.777 1.00 95.50 277 VAL A N 1
ATOM 2070 C CA . VAL A 1 277 ? 15.583 -1.513 18.135 1.00 95.50 277 VAL A CA 1
ATOM 2071 C C . VAL A 1 277 ? 16.952 -1.344 18.792 1.00 95.50 277 VAL A C 1
ATOM 2073 O O . VAL A 1 277 ? 17.251 -1.997 19.790 1.00 95.50 277 VAL A O 1
ATOM 2076 N N . GLY A 1 278 ? 17.826 -0.528 18.209 1.00 92.31 278 GLY A N 1
ATOM 2077 C CA . GLY A 1 278 ? 19.160 -0.198 18.705 1.00 92.31 278 GLY A CA 1
ATOM 2078 C C . GLY A 1 278 ? 19.963 -1.401 19.222 1.00 92.31 278 GLY A C 1
ATOM 2079 O O . GLY A 1 278 ? 20.312 -2.341 18.495 1.00 92.31 278 GLY A O 1
ATOM 2080 N N . THR A 1 279 ? 20.290 -1.358 20.518 1.00 92.75 279 THR A N 1
ATOM 2081 C CA . THR A 1 279 ? 21.038 -2.427 21.209 1.00 92.75 279 THR A CA 1
ATOM 2082 C C . THR A 1 279 ? 20.168 -3.468 21.913 1.00 92.75 279 THR A C 1
ATOM 2084 O O . THR A 1 279 ? 20.725 -4.413 22.479 1.00 92.75 279 THR A O 1
ATOM 2087 N N . TYR A 1 280 ? 18.842 -3.324 21.865 1.00 93.81 280 TYR A N 1
ATOM 2088 C CA . TYR A 1 280 ? 17.916 -4.264 22.483 1.00 93.81 280 TYR A CA 1
ATOM 2089 C C . TYR A 1 280 ? 17.904 -5.605 21.741 1.00 93.81 280 TYR A C 1
ATOM 2091 O O . TYR A 1 280 ? 18.314 -5.730 20.575 1.00 93.81 280 TYR A O 1
ATOM 2099 N N . ASN A 1 281 ? 17.450 -6.641 22.441 1.00 92.38 281 ASN A N 1
ATOM 2100 C CA . ASN A 1 281 ? 17.178 -7.931 21.826 1.00 92.38 281 ASN A CA 1
ATOM 2101 C C . ASN A 1 281 ? 16.085 -7.787 20.757 1.00 92.38 281 ASN A C 1
ATOM 2103 O O . ASN A 1 281 ? 15.158 -6.997 20.904 1.00 92.38 281 ASN A O 1
ATOM 2107 N N . ALA A 1 282 ? 16.212 -8.548 19.669 1.00 93.81 282 ALA A N 1
ATOM 2108 C CA . ALA A 1 282 ? 15.213 -8.540 18.610 1.00 93.81 282 ALA A CA 1
ATOM 2109 C C . ALA A 1 282 ? 13.936 -9.255 19.071 1.00 93.81 282 ALA A C 1
ATOM 2111 O O . ALA A 1 282 ? 14.025 -10.325 19.676 1.00 93.81 282 ALA A O 1
ATOM 2112 N N . ILE A 1 283 ? 12.781 -8.696 18.720 1.00 94.81 283 ILE A N 1
ATOM 2113 C CA . ILE A 1 283 ? 11.477 -9.334 18.888 1.00 94.81 283 ILE A CA 1
ATOM 2114 C C . ILE A 1 283 ? 11.124 -10.053 17.590 1.00 94.81 283 ILE A C 1
ATOM 2116 O O . ILE A 1 283 ? 11.210 -9.479 16.504 1.00 94.81 283 ILE A O 1
ATOM 2120 N N . THR A 1 284 ? 10.711 -11.311 17.696 1.00 94.44 284 THR A N 1
ATOM 2121 C CA . THR A 1 284 ? 10.100 -12.037 16.577 1.00 94.44 284 THR A CA 1
ATOM 2122 C C . THR A 1 284 ? 8.609 -11.740 16.547 1.00 94.44 284 THR A C 1
ATOM 2124 O O . THR A 1 284 ? 7.963 -11.789 17.589 1.00 94.44 284 THR A O 1
ATOM 2127 N N . PHE A 1 285 ? 8.040 -11.478 15.374 1.00 94.75 285 PHE A N 1
ATOM 2128 C CA . PHE A 1 285 ? 6.605 -11.255 15.237 1.00 94.75 285 PHE A CA 1
ATOM 2129 C C . PHE A 1 285 ? 5.975 -12.124 14.150 1.00 94.75 285 PHE A C 1
ATOM 2131 O O . PHE A 1 285 ? 6.621 -12.534 13.182 1.00 94.75 285 PHE A O 1
ATOM 2138 N N . SER A 1 286 ? 4.685 -12.406 14.313 1.00 83.06 286 SER A N 1
ATOM 2139 C CA . SER A 1 286 ? 3.863 -13.063 13.297 1.00 83.06 286 SER A CA 1
ATOM 2140 C C . SER A 1 286 ? 2.413 -12.605 13.391 1.00 83.06 286 SER A C 1
ATOM 2142 O O . SER A 1 286 ? 1.940 -12.328 14.491 1.00 83.06 286 SER A O 1
ATOM 2144 N N . ARG A 1 287 ? 1.716 -12.598 12.248 1.00 82.56 287 ARG A N 1
ATOM 2145 C CA . ARG A 1 287 ? 0.327 -12.132 12.095 1.00 82.56 287 ARG A CA 1
ATOM 2146 C C . ARG A 1 287 ? 0.142 -10.667 12.495 1.00 82.56 287 ARG A C 1
ATOM 2148 O O . ARG A 1 287 ? -0.788 -10.331 13.215 1.00 82.56 287 ARG A O 1
ATOM 2155 N N . ILE A 1 288 ? 1.095 -9.838 12.084 1.00 81.50 288 ILE A N 1
ATOM 2156 C CA . ILE A 1 288 ? 1.058 -8.390 12.270 1.00 81.50 288 ILE A CA 1
ATOM 2157 C C . ILE A 1 288 ? 0.992 -7.750 10.892 1.00 81.50 288 ILE A C 1
ATOM 2159 O O . ILE A 1 288 ? 1.884 -7.954 10.069 1.00 81.50 288 ILE A O 1
ATOM 2163 N N . GLU A 1 289 ? -0.085 -7.017 10.642 1.00 79.81 289 GLU A N 1
ATOM 2164 C CA . GLU A 1 289 ? -0.367 -6.410 9.344 1.00 79.81 289 GLU A CA 1
ATOM 2165 C C . GLU A 1 289 ? 0.148 -4.980 9.245 1.00 79.81 289 GLU A C 1
ATOM 2167 O O . GLU A 1 289 ? 0.425 -4.541 8.141 1.00 79.81 289 GLU A O 1
ATOM 2172 N N . ASN A 1 290 ? 0.248 -4.249 10.355 1.00 73.12 290 ASN A N 1
ATOM 2173 C CA . ASN A 1 290 ? 0.652 -2.843 10.351 1.00 73.12 290 ASN A CA 1
ATOM 2174 C C . ASN A 1 290 ? 1.921 -2.667 11.184 1.00 73.12 290 ASN A C 1
ATOM 2176 O O . ASN A 1 290 ? 2.068 -3.287 12.242 1.00 73.12 290 ASN A O 1
ATOM 2180 N N . ILE A 1 291 ? 2.841 -1.831 10.718 1.00 86.19 291 ILE A N 1
ATOM 2181 C CA . ILE A 1 291 ? 4.060 -1.522 11.461 1.00 86.19 291 ILE A CA 1
ATOM 2182 C C . ILE A 1 291 ? 4.362 -0.031 11.415 1.00 86.19 291 ILE A C 1
ATOM 2184 O O . ILE A 1 291 ? 4.322 0.599 10.359 1.00 86.19 291 ILE A O 1
ATOM 2188 N N . THR A 1 292 ? 4.716 0.491 12.583 1.00 85.88 292 THR A N 1
ATOM 2189 C CA . THR A 1 292 ? 5.012 1.901 12.799 1.00 85.88 292 THR A CA 1
ATOM 2190 C C . THR A 1 292 ? 6.391 2.038 13.442 1.00 85.88 292 THR A C 1
ATOM 2192 O O . THR A 1 292 ? 6.659 1.477 14.511 1.00 85.88 292 THR A O 1
ATOM 2195 N N . GLY A 1 293 ? 7.273 2.772 12.770 1.00 84.75 293 GLY A N 1
ATOM 2196 C CA . GLY A 1 293 ? 8.667 2.993 13.132 1.00 84.75 293 GLY A CA 1
ATOM 2197 C C . GLY A 1 293 ? 8.882 3.927 14.322 1.00 84.75 293 GLY A C 1
ATOM 2198 O O . GLY A 1 293 ? 7.943 4.397 14.986 1.00 84.75 293 GLY A O 1
ATOM 2199 N N . ALA A 1 294 ? 10.154 4.191 14.608 1.00 85.31 294 ALA A N 1
ATOM 2200 C CA . ALA A 1 294 ? 10.560 5.083 15.683 1.00 85.31 294 ALA A CA 1
ATOM 2201 C C . ALA A 1 294 ? 10.093 6.525 15.415 1.00 85.31 294 ALA A C 1
ATOM 2203 O O . ALA A 1 294 ? 9.859 6.950 14.287 1.00 85.31 294 ALA A O 1
ATOM 2204 N N . ALA A 1 295 ? 9.899 7.309 16.477 1.00 81.81 295 ALA A N 1
ATOM 2205 C CA . ALA A 1 295 ? 9.314 8.644 16.344 1.00 81.81 295 ALA A CA 1
ATOM 2206 C C . ALA A 1 295 ? 10.202 9.621 15.552 1.00 81.81 295 ALA A C 1
ATOM 2208 O O . ALA A 1 295 ? 9.685 10.460 14.815 1.00 81.81 295 ALA A O 1
ATOM 2209 N N . THR A 1 296 ? 11.521 9.556 15.750 1.00 78.06 296 THR A N 1
ATOM 2210 C CA . THR A 1 296 ? 12.508 10.425 15.092 1.00 78.06 296 THR A CA 1
ATOM 2211 C C . THR A 1 296 ? 13.790 9.715 14.667 1.00 78.06 296 THR A C 1
ATOM 2213 O O . THR A 1 296 ? 14.562 10.267 13.878 1.00 78.06 296 THR A O 1
ATOM 2216 N N . ALA A 1 297 ? 14.058 8.529 15.211 1.00 80.88 297 ALA A N 1
ATOM 2217 C CA . ALA A 1 297 ? 15.193 7.716 14.821 1.00 80.88 297 ALA A CA 1
ATOM 2218 C C . ALA A 1 297 ? 14.980 7.053 13.453 1.00 80.88 297 ALA A C 1
ATOM 2220 O O . ALA A 1 297 ? 13.898 7.051 12.883 1.00 80.88 297 ALA A O 1
ATOM 2221 N N . LYS A 1 298 ? 16.071 6.521 12.903 1.00 76.06 298 LYS A N 1
ATOM 2222 C CA . LYS A 1 298 ? 16.085 5.884 11.590 1.00 76.06 298 LYS A CA 1
ATOM 2223 C C . LYS A 1 298 ? 15.449 4.490 11.648 1.00 76.06 298 LYS A C 1
ATOM 2225 O O . LYS A 1 298 ? 15.843 3.688 12.493 1.00 76.06 298 LYS A O 1
ATOM 2230 N N . ASP A 1 299 ? 14.610 4.162 10.671 1.00 75.44 299 ASP A N 1
ATOM 2231 C CA . ASP A 1 299 ? 14.025 2.832 10.482 1.00 75.44 299 ASP A CA 1
ATOM 2232 C C . ASP A 1 299 ? 14.556 2.172 9.199 1.00 75.44 299 ASP A C 1
ATOM 2234 O O . ASP A 1 299 ? 14.463 2.719 8.108 1.00 75.44 299 ASP A O 1
ATOM 2238 N N . ASN A 1 300 ? 15.133 0.976 9.310 1.00 73.88 300 ASN A N 1
ATOM 2239 C CA . ASN A 1 300 ? 15.585 0.168 8.178 1.00 73.88 300 ASN A CA 1
ATOM 2240 C C . ASN A 1 300 ? 14.576 -0.960 7.919 1.00 73.88 300 ASN A C 1
ATOM 2242 O O . ASN A 1 300 ? 14.310 -1.738 8.834 1.00 73.88 300 ASN A O 1
ATOM 2246 N N . PHE A 1 301 ? 14.090 -1.124 6.687 1.00 73.81 301 PHE A N 1
ATOM 2247 C CA . PHE A 1 301 ? 13.200 -2.229 6.312 1.00 73.81 301 PHE A CA 1
ATOM 2248 C C . PHE A 1 301 ? 13.891 -3.175 5.323 1.00 73.81 301 PHE A C 1
ATOM 2250 O O . PHE A 1 301 ? 14.366 -2.769 4.266 1.00 73.81 301 PHE A O 1
ATOM 2257 N N . ILE A 1 302 ? 13.960 -4.457 5.677 1.00 70.00 302 ILE A N 1
ATOM 2258 C CA . ILE A 1 302 ? 14.583 -5.521 4.884 1.00 70.00 302 ILE A CA 1
ATOM 2259 C C . ILE A 1 302 ? 13.503 -6.551 4.561 1.00 70.00 302 ILE A C 1
ATOM 2261 O O . ILE A 1 302 ? 12.934 -7.139 5.478 1.00 70.00 302 ILE A O 1
ATOM 2265 N N . PHE A 1 303 ? 13.241 -6.811 3.281 1.00 62.12 303 PHE A N 1
ATOM 2266 C CA . PHE A 1 303 ? 12.288 -7.838 2.847 1.00 62.12 303 PHE A CA 1
ATOM 2267 C C . PHE A 1 303 ? 13.034 -9.040 2.273 1.00 62.12 303 PHE A C 1
ATOM 2269 O O . PHE A 1 303 ? 13.754 -8.934 1.280 1.00 62.12 303 PHE A O 1
ATOM 2276 N N . GLU A 1 304 ? 12.861 -10.206 2.890 1.00 66.31 304 GLU A N 1
ATOM 2277 C CA . GLU A 1 304 ? 13.304 -11.466 2.299 1.00 66.31 304 GLU A CA 1
ATOM 2278 C C . GLU A 1 304 ? 12.356 -11.885 1.154 1.00 66.31 304 GLU A C 1
ATOM 2280 O O . GLU A 1 304 ? 11.246 -11.368 1.056 1.00 66.31 304 GLU A O 1
ATOM 2285 N N . PRO A 1 305 ? 12.720 -12.852 0.287 1.00 47.78 305 PRO A N 1
ATOM 2286 C CA . PRO A 1 305 ? 11.922 -13.193 -0.899 1.00 47.78 305 PRO A CA 1
ATOM 2287 C C . PRO A 1 305 ? 10.467 -13.628 -0.651 1.00 47.78 305 PRO A C 1
ATOM 2289 O O . PRO A 1 305 ? 9.681 -13.646 -1.591 1.00 47.78 305 PRO A O 1
ATOM 2292 N N . ALA A 1 306 ? 10.125 -14.036 0.575 1.00 48.16 306 ALA A N 1
ATOM 2293 C CA . ALA A 1 306 ? 8.762 -14.384 0.985 1.00 48.16 306 ALA A CA 1
ATOM 2294 C C . ALA A 1 306 ? 8.130 -13.340 1.928 1.00 48.16 306 ALA A C 1
ATOM 2296 O O . ALA A 1 306 ? 7.005 -13.541 2.386 1.00 48.16 306 ALA A O 1
ATOM 2297 N N . GLY A 1 307 ? 8.870 -12.278 2.254 1.00 56.91 307 GLY A N 1
ATOM 2298 C CA . GLY A 1 307 ? 8.453 -11.206 3.141 1.00 56.91 307 GLY A CA 1
ATOM 2299 C C . GLY A 1 307 ? 7.386 -10.340 2.492 1.00 56.91 307 GLY A C 1
ATOM 2300 O O . GLY A 1 307 ? 7.563 -9.852 1.380 1.00 56.91 307 GLY A O 1
ATOM 2301 N N . ASP A 1 308 ? 6.285 -10.160 3.207 1.00 55.16 308 ASP A N 1
ATOM 2302 C CA . ASP A 1 308 ? 5.139 -9.365 2.786 1.00 55.16 308 ASP A CA 1
ATOM 2303 C C . ASP A 1 308 ? 4.466 -8.809 4.045 1.00 55.16 308 ASP A C 1
ATOM 2305 O O . ASP A 1 308 ? 4.479 -9.460 5.089 1.00 55.16 308 ASP A O 1
ATOM 2309 N N . ILE A 1 309 ? 3.899 -7.614 3.975 1.00 62.81 309 ILE A N 1
ATOM 2310 C CA . ILE A 1 309 ? 3.108 -7.012 5.050 1.00 62.81 309 ILE A CA 1
ATOM 2311 C C . ILE A 1 309 ? 1.859 -6.473 4.374 1.00 62.81 309 ILE A C 1
ATOM 2313 O O . ILE A 1 309 ? 1.937 -5.659 3.458 1.00 62.81 309 ILE A O 1
ATOM 2317 N N . THR A 1 310 ? 0.702 -6.970 4.794 1.00 53.50 310 THR A N 1
ATOM 2318 C CA . THR A 1 310 ? -0.555 -6.728 4.079 1.00 53.50 310 THR A CA 1
ATOM 2319 C C . THR A 1 310 ? -1.294 -5.466 4.532 1.00 53.50 310 THR A C 1
ATOM 2321 O O . THR A 1 310 ? -2.384 -5.204 4.026 1.00 53.50 310 THR A O 1
ATOM 2324 N N . GLY A 1 311 ? -0.774 -4.737 5.522 1.00 47.16 311 GLY A N 1
ATOM 2325 C CA . GLY A 1 311 ? -1.338 -3.489 6.046 1.00 47.16 311 GLY A CA 1
ATOM 2326 C C . GLY A 1 311 ? -0.376 -2.306 5.905 1.00 47.16 311 GLY A C 1
ATOM 2327 O O . GLY A 1 311 ? 0.422 -2.258 4.972 1.00 47.16 311 GLY A O 1
ATOM 2328 N N . GLU A 1 312 ? -0.505 -1.314 6.785 1.00 55.19 312 GLU A N 1
ATOM 2329 C CA . GLU A 1 312 ? 0.189 -0.028 6.653 1.00 55.19 312 GLU A CA 1
ATOM 2330 C C . GLU A 1 312 ? 1.650 -0.075 7.126 1.00 55.19 312 GLU A C 1
ATOM 2332 O O . GLU A 1 312 ? 1.986 -0.718 8.125 1.00 55.19 312 GLU A O 1
ATOM 2337 N N . PHE A 1 313 ? 2.502 0.655 6.402 1.00 63.91 313 PHE A N 1
ATOM 2338 C CA . PHE A 1 313 ? 3.857 1.013 6.812 1.00 63.91 313 PHE A CA 1
ATOM 2339 C C . PHE A 1 313 ? 3.893 2.503 7.132 1.00 63.91 313 PHE A C 1
ATOM 2341 O O . PHE A 1 313 ? 3.663 3.320 6.240 1.00 63.91 313 PHE A O 1
ATOM 2348 N N . ASP A 1 314 ? 4.227 2.845 8.372 1.00 68.19 314 ASP A N 1
ATOM 2349 C CA . ASP A 1 314 ? 4.502 4.219 8.792 1.00 68.19 314 ASP A CA 1
ATOM 2350 C C . ASP A 1 314 ? 5.927 4.298 9.355 1.00 68.19 314 ASP A C 1
ATOM 2352 O O . ASP A 1 314 ? 6.194 3.882 10.478 1.00 68.19 314 ASP A O 1
ATOM 2356 N N . ASP A 1 315 ? 6.878 4.808 8.579 1.00 61.66 315 ASP A N 1
ATOM 2357 C CA . ASP A 1 315 ? 8.260 5.044 9.019 1.00 61.66 315 ASP A CA 1
ATOM 2358 C C . ASP A 1 315 ? 8.434 6.370 9.785 1.00 61.66 315 ASP A C 1
ATOM 2360 O O . ASP A 1 315 ? 9.533 6.692 10.243 1.00 61.66 315 ASP A O 1
ATOM 2364 N N . ARG A 1 316 ? 7.356 7.149 9.935 1.00 68.12 316 ARG A N 1
ATOM 2365 C CA . ARG A 1 316 ? 7.321 8.470 10.565 1.00 68.12 316 ARG A CA 1
ATOM 2366 C C . ARG A 1 316 ? 8.358 9.444 9.997 1.00 68.12 316 ARG A C 1
ATOM 2368 O O . ARG A 1 316 ? 8.142 10.049 8.955 1.00 68.12 316 ARG A O 1
ATOM 2375 N N . VAL A 1 317 ? 9.431 9.711 10.747 1.00 54.41 317 VAL A N 1
ATOM 2376 C CA . VAL A 1 317 ? 10.489 10.682 10.400 1.00 54.41 317 VAL A CA 1
ATOM 2377 C C . VAL A 1 317 ? 11.789 9.954 10.017 1.00 54.41 317 VAL A C 1
ATOM 2379 O O . VAL A 1 317 ? 12.825 10.594 9.827 1.00 54.41 317 VAL A O 1
ATOM 2382 N N . GLY A 1 318 ? 11.753 8.622 9.920 1.00 49.38 318 GLY A N 1
ATOM 2383 C CA . GLY A 1 318 ? 12.855 7.812 9.421 1.00 49.38 318 GLY A CA 1
ATOM 2384 C C . GLY A 1 318 ? 13.150 8.086 7.942 1.00 49.38 318 GLY A C 1
ATOM 2385 O O . GLY A 1 318 ? 12.332 8.622 7.205 1.00 49.38 318 GLY A O 1
ATOM 2386 N N . ASP A 1 319 ? 14.359 7.745 7.495 1.00 45.94 319 ASP A N 1
ATOM 2387 C CA . ASP A 1 319 ? 14.620 7.620 6.057 1.00 45.94 319 ASP A CA 1
ATOM 2388 C C . ASP A 1 319 ? 14.122 6.231 5.619 1.00 45.94 319 ASP A C 1
ATOM 2390 O O . ASP A 1 319 ? 14.488 5.244 6.261 1.00 45.94 319 ASP A O 1
ATOM 2394 N N . GLN A 1 320 ? 13.356 6.112 4.529 1.00 44.50 320 GLN A N 1
ATOM 2395 C CA . GLN A 1 320 ? 12.932 4.800 4.024 1.00 44.50 320 GLN A CA 1
ATOM 2396 C C . GLN A 1 320 ? 14.069 4.124 3.252 1.00 44.50 320 GLN A C 1
ATOM 2398 O O . GLN A 1 320 ? 14.627 4.659 2.286 1.00 44.50 320 GLN A O 1
ATOM 2403 N N . TYR A 1 321 ? 14.396 2.898 3.660 1.00 44.06 321 TYR A N 1
ATOM 2404 C CA . TYR A 1 321 ? 15.359 2.041 2.971 1.00 44.06 321 TYR A CA 1
ATOM 2405 C C . TYR A 1 321 ? 14.607 0.920 2.265 1.00 44.06 321 TYR A C 1
ATOM 2407 O O . TYR A 1 321 ? 13.995 0.082 2.922 1.00 44.06 321 TYR A O 1
ATOM 2415 N N . LEU A 1 322 ? 14.687 0.886 0.934 1.00 42.34 322 LEU A N 1
ATOM 2416 C CA . LEU A 1 322 ? 14.242 -0.251 0.135 1.00 42.34 322 LEU A CA 1
ATOM 2417 C C . LEU A 1 322 ? 15.481 -0.968 -0.415 1.00 42.34 322 LEU A C 1
ATOM 2419 O O . LEU A 1 322 ? 16.173 -0.469 -1.308 1.00 42.34 322 LEU A O 1
ATOM 2423 N N . GLU A 1 323 ? 15.789 -2.147 0.127 1.00 41.56 323 GLU A N 1
ATOM 2424 C CA . GLU A 1 323 ? 16.833 -3.016 -0.421 1.00 41.56 323 GLU A CA 1
ATOM 2425 C C . GLU A 1 323 ? 16.264 -3.829 -1.588 1.00 41.56 323 GLU A C 1
ATOM 2427 O O . GLU A 1 323 ? 15.409 -4.696 -1.406 1.00 41.56 323 GLU A O 1
ATOM 2432 N N . LEU A 1 324 ? 16.754 -3.564 -2.801 1.00 40.69 324 LEU A N 1
ATOM 2433 C CA . LEU A 1 324 ? 16.441 -4.368 -3.977 1.00 40.69 324 LEU A CA 1
ATOM 2434 C C . LEU A 1 324 ? 17.698 -5.118 -4.408 1.00 40.69 324 LEU A C 1
ATOM 2436 O O . LEU A 1 324 ? 18.626 -4.548 -4.978 1.00 40.69 324 LEU A O 1
ATOM 2440 N N . ASP A 1 325 ? 17.697 -6.426 -4.161 1.00 37.38 325 ASP A N 1
ATOM 2441 C CA . ASP A 1 325 ? 18.539 -7.397 -4.860 1.00 37.38 325 ASP A CA 1
ATOM 2442 C C . ASP A 1 325 ? 20.058 -7.068 -4.830 1.00 37.38 325 ASP A C 1
ATOM 2444 O O . ASP A 1 325 ? 20.723 -6.958 -5.863 1.00 37.38 325 ASP A O 1
ATOM 2448 N N . ASN A 1 326 ? 20.614 -6.949 -3.613 1.00 32.12 326 ASN A N 1
ATOM 2449 C CA . ASN A 1 326 ? 22.011 -6.594 -3.292 1.00 32.12 326 ASN A CA 1
ATOM 2450 C C . ASN A 1 326 ? 22.439 -5.150 -3.647 1.00 32.12 326 ASN A C 1
ATOM 2452 O O . ASN A 1 326 ? 23.635 -4.884 -3.809 1.00 32.12 326 ASN A O 1
ATOM 2456 N N . GLY A 1 327 ? 21.494 -4.213 -3.742 1.00 35.81 327 GLY A N 1
ATOM 2457 C CA . GLY A 1 327 ? 21.763 -2.775 -3.784 1.00 35.81 327 GLY A CA 1
ATOM 2458 C C . GLY A 1 327 ? 20.797 -1.990 -2.895 1.00 35.81 327 GLY A C 1
ATOM 2459 O O . GLY A 1 327 ? 19.606 -2.295 -2.840 1.00 35.81 327 GLY A O 1
ATOM 2460 N N . PHE A 1 328 ? 21.314 -0.969 -2.211 1.00 36.09 328 PHE A N 1
ATOM 2461 C CA . PHE A 1 328 ? 20.508 -0.038 -1.421 1.00 36.09 328 PHE A CA 1
ATOM 2462 C C . PHE A 1 328 ? 19.932 1.051 -2.335 1.00 36.09 328 PHE A C 1
ATOM 2464 O O . PHE A 1 328 ? 20.692 1.721 -3.040 1.00 36.09 328 PHE A O 1
ATOM 2471 N N . ILE A 1 329 ? 18.611 1.242 -2.317 1.00 40.25 329 ILE A N 1
ATOM 2472 C CA . ILE A 1 329 ? 17.976 2.484 -2.766 1.00 40.25 329 ILE A CA 1
ATOM 2473 C C . ILE A 1 329 ? 17.416 3.167 -1.515 1.00 40.25 329 ILE A C 1
ATOM 2475 O O . ILE A 1 329 ? 16.549 2.619 -0.835 1.00 40.25 329 ILE A O 1
ATOM 2479 N N . THR A 1 330 ? 17.933 4.355 -1.206 1.00 41.00 330 THR A N 1
ATOM 2480 C CA . THR A 1 330 ? 17.404 5.221 -0.143 1.00 41.00 330 THR A CA 1
ATOM 2481 C C . THR A 1 330 ? 16.380 6.175 -0.755 1.00 41.00 330 THR A C 1
ATOM 2483 O O . THR A 1 330 ? 16.708 6.873 -1.720 1.00 41.00 330 THR A O 1
ATOM 2486 N N . ILE A 1 331 ? 15.161 6.220 -0.211 1.00 46.31 331 ILE A N 1
ATOM 2487 C CA . ILE A 1 331 ? 14.108 7.167 -0.606 1.00 46.31 331 ILE A CA 1
ATOM 2488 C C . ILE A 1 331 ? 13.748 7.991 0.636 1.00 46.31 331 ILE A C 1
ATOM 2490 O O . ILE A 1 331 ? 13.390 7.428 1.662 1.00 46.31 331 ILE A O 1
ATOM 2494 N N . GLY A 1 332 ? 13.853 9.320 0.560 1.00 38.38 332 GLY A N 1
ATOM 2495 C CA . GLY A 1 332 ? 13.425 10.216 1.643 1.00 38.38 332 GLY A CA 1
ATOM 2496 C C . GLY A 1 332 ? 12.600 11.393 1.121 1.00 38.38 332 GLY A C 1
ATOM 2497 O O . GLY A 1 332 ? 13.008 12.025 0.146 1.00 38.38 332 GLY A O 1
ATOM 2498 N N . GLY A 1 333 ? 11.472 11.699 1.773 1.00 39.69 333 GLY A N 1
ATOM 2499 C CA . GLY A 1 333 ? 10.573 12.825 1.461 1.00 39.69 333 GLY A CA 1
ATOM 2500 C C . GLY A 1 333 ? 9.105 12.425 1.232 1.00 39.69 333 GLY A C 1
ATOM 2501 O O . GLY A 1 333 ? 8.765 11.249 1.316 1.00 39.69 333 GLY A O 1
ATOM 2502 N N . ASP A 1 334 ? 8.248 13.409 0.919 1.00 41.84 334 ASP A N 1
ATOM 2503 C CA . ASP A 1 334 ? 6.829 13.213 0.568 1.00 41.84 334 ASP A CA 1
ATOM 2504 C C . ASP A 1 334 ? 6.724 12.547 -0.817 1.00 41.84 334 ASP A C 1
ATOM 2506 O O . ASP A 1 334 ? 6.676 13.222 -1.852 1.00 41.84 334 ASP A O 1
ATOM 2510 N N . ALA A 1 335 ? 6.751 11.218 -0.855 1.00 53.22 335 ALA A N 1
ATOM 2511 C CA . ALA A 1 335 ? 6.707 10.453 -2.092 1.00 53.22 335 ALA A CA 1
ATOM 2512 C C . ALA A 1 335 ? 5.494 9.521 -2.133 1.00 53.22 335 ALA A C 1
ATOM 2514 O O . ALA A 1 335 ? 5.242 8.771 -1.193 1.00 53.22 335 ALA A O 1
ATOM 2515 N N . GLU A 1 336 ? 4.764 9.534 -3.248 1.00 59.59 336 GLU A N 1
ATOM 2516 C CA . GLU A 1 336 ? 3.760 8.508 -3.527 1.00 59.59 336 GLU A CA 1
ATOM 2517 C C . GLU A 1 336 ? 4.469 7.321 -4.181 1.00 59.59 336 GLU A C 1
ATOM 2519 O O . GLU A 1 336 ? 5.150 7.488 -5.201 1.00 59.59 336 GLU A O 1
ATOM 2524 N N . PHE A 1 337 ? 4.330 6.126 -3.604 1.00 67.00 337 PHE A N 1
ATOM 2525 C CA . PHE A 1 337 ? 4.908 4.910 -4.162 1.00 67.00 337 PHE A CA 1
ATOM 2526 C C . PHE A 1 337 ? 3.883 3.789 -4.270 1.00 67.00 337 PHE A C 1
ATOM 2528 O O . PHE A 1 337 ? 2.910 3.721 -3.523 1.00 67.00 337 PHE A O 1
ATOM 2535 N N . ILE A 1 338 ? 4.130 2.884 -5.211 1.00 60.41 338 ILE A N 1
ATOM 2536 C CA . ILE A 1 338 ? 3.323 1.687 -5.424 1.00 60.41 338 ILE A CA 1
ATOM 2537 C C . ILE A 1 338 ? 4.256 0.511 -5.596 1.00 60.41 338 ILE A C 1
ATOM 2539 O O . ILE A 1 338 ? 5.154 0.543 -6.434 1.00 60.41 338 ILE A O 1
ATOM 2543 N N . PHE A 1 339 ? 4.019 -0.544 -4.826 1.00 68.00 339 PHE A N 1
ATOM 2544 C CA . PHE A 1 339 ? 4.672 -1.830 -4.997 1.00 68.00 339 PHE A CA 1
ATOM 2545 C C . PHE A 1 339 ? 3.630 -2.877 -5.386 1.00 68.00 339 PHE A C 1
ATOM 2547 O O . PHE A 1 339 ? 2.543 -2.942 -4.819 1.00 68.00 339 PHE A O 1
ATOM 2554 N N . THR A 1 340 ? 3.940 -3.708 -6.373 1.00 61.22 340 THR A N 1
ATOM 2555 C CA . THR A 1 340 ? 3.100 -4.846 -6.744 1.00 61.22 340 THR A CA 1
ATOM 2556 C C . THR A 1 340 ? 3.965 -6.073 -6.915 1.00 61.22 340 THR A C 1
ATOM 2558 O O . THR A 1 340 ? 4.861 -6.091 -7.755 1.00 61.22 340 THR A O 1
ATOM 2561 N N . HIS A 1 341 ? 3.644 -7.122 -6.169 1.00 74.56 341 HIS A N 1
ATOM 2562 C CA . HIS A 1 341 ? 4.212 -8.450 -6.339 1.00 74.56 341 HIS A CA 1
ATOM 2563 C C . HIS A 1 341 ? 3.169 -9.371 -6.971 1.00 74.56 341 HIS A C 1
ATOM 2565 O O . HIS A 1 341 ? 2.026 -9.433 -6.519 1.00 74.56 341 HIS A O 1
ATOM 2571 N N . ARG A 1 342 ? 3.547 -10.103 -8.019 1.00 71.12 342 ARG A N 1
ATOM 2572 C CA . ARG A 1 342 ? 2.697 -11.133 -8.621 1.00 71.12 342 ARG A CA 1
ATOM 2573 C C . ARG A 1 342 ? 3.525 -12.280 -9.179 1.00 71.12 342 ARG A C 1
ATOM 2575 O O . ARG A 1 342 ? 4.687 -12.118 -9.535 1.00 71.12 342 ARG A O 1
ATOM 2582 N N . THR A 1 343 ? 2.898 -13.442 -9.294 1.00 75.56 343 THR A N 1
ATOM 2583 C CA . THR A 1 343 ? 3.453 -14.569 -10.049 1.00 75.56 343 THR A CA 1
ATOM 2584 C C . THR A 1 343 ? 2.932 -14.514 -11.483 1.00 75.56 343 THR A C 1
ATOM 2586 O O . THR A 1 343 ? 1.732 -14.327 -11.677 1.00 75.56 343 THR A O 1
ATOM 2589 N N . VAL A 1 344 ? 3.812 -14.670 -12.471 1.00 83.12 344 VAL A N 1
ATOM 2590 C CA . VAL A 1 344 ? 3.465 -14.676 -13.902 1.00 83.12 344 VAL A CA 1
ATOM 2591 C C . VAL A 1 344 ? 4.188 -15.792 -14.643 1.00 83.12 344 VAL A C 1
ATOM 2593 O O . VAL A 1 344 ? 5.270 -16.222 -14.241 1.00 83.12 344 VAL A O 1
ATOM 2596 N N . ASP A 1 345 ? 3.603 -16.208 -15.758 1.00 87.12 345 ASP A N 1
ATOM 2597 C CA . ASP A 1 345 ? 4.282 -17.000 -16.775 1.00 87.12 345 ASP A CA 1
ATOM 2598 C C . ASP A 1 345 ? 4.776 -16.034 -17.859 1.00 87.12 345 ASP A C 1
ATOM 2600 O O . ASP A 1 345 ? 4.001 -15.207 -18.342 1.00 87.12 345 ASP A O 1
ATOM 2604 N N . ALA A 1 346 ? 6.060 -16.101 -18.213 1.00 89.69 346 ALA A N 1
ATOM 2605 C CA . ALA A 1 346 ? 6.658 -15.194 -19.191 1.00 89.69 346 ALA A CA 1
ATOM 2606 C C . ALA A 1 346 ? 7.221 -15.943 -20.403 1.00 89.69 346 ALA A C 1
ATOM 2608 O O . ALA A 1 346 ? 7.866 -16.983 -20.250 1.00 89.69 346 ALA A O 1
ATOM 2609 N N . ASP A 1 347 ? 6.990 -15.379 -21.588 1.00 93.00 347 ASP A N 1
ATOM 2610 C CA . ASP A 1 347 ? 7.613 -15.763 -22.856 1.00 93.00 347 ASP A CA 1
ATOM 2611 C C . ASP A 1 347 ? 8.900 -14.947 -23.043 1.00 93.00 347 ASP A C 1
ATOM 2613 O O . ASP A 1 347 ? 8.890 -13.782 -23.449 1.00 93.00 347 ASP A O 1
ATOM 2617 N N . THR A 1 348 ? 10.031 -15.538 -22.669 1.00 91.38 348 THR A N 1
ATOM 2618 C CA . THR A 1 348 ? 11.331 -14.863 -22.696 1.00 91.38 348 THR A CA 1
ATOM 2619 C C . THR A 1 348 ? 12.055 -14.990 -24.034 1.00 91.38 348 THR A C 1
ATOM 2621 O O . THR A 1 348 ? 12.971 -14.204 -24.292 1.00 91.38 348 THR A O 1
ATOM 2624 N N . ASP A 1 349 ? 11.647 -15.927 -24.898 1.00 89.81 349 ASP A N 1
ATOM 2625 C CA . ASP A 1 349 ? 12.244 -16.148 -26.222 1.00 89.81 349 ASP A CA 1
ATOM 2626 C C . ASP A 1 349 ? 11.382 -15.618 -27.389 1.00 89.81 349 ASP A C 1
ATOM 2628 O O . ASP A 1 349 ? 11.844 -15.584 -28.535 1.00 89.81 349 ASP A O 1
ATOM 2632 N N . GLY A 1 350 ? 10.172 -15.134 -27.094 1.00 88.75 350 GLY A N 1
ATOM 2633 C CA . GLY A 1 350 ? 9.251 -14.508 -28.037 1.00 88.75 350 GLY A CA 1
ATOM 2634 C C . GLY A 1 350 ? 8.620 -15.495 -29.019 1.00 88.75 350 GLY A C 1
ATOM 2635 O O . GLY A 1 350 ? 8.263 -15.099 -30.136 1.00 88.75 350 GLY A O 1
ATOM 2636 N N . ASN A 1 351 ? 8.546 -16.783 -28.669 1.00 88.88 351 ASN A N 1
ATOM 2637 C CA . ASN A 1 351 ? 8.003 -17.819 -29.546 1.00 88.88 351 ASN A CA 1
ATOM 2638 C C . ASN A 1 351 ? 6.465 -17.945 -29.478 1.00 88.88 351 ASN A C 1
ATOM 2640 O O . ASN A 1 351 ? 5.881 -18.656 -30.307 1.00 88.88 351 ASN A O 1
ATOM 2644 N N . GLY A 1 352 ? 5.822 -17.224 -28.555 1.00 86.56 352 GLY A N 1
ATOM 2645 C CA . GLY A 1 352 ? 4.384 -17.229 -28.307 1.00 86.56 352 GLY A CA 1
ATOM 2646 C C . GLY A 1 352 ? 3.922 -18.224 -27.239 1.00 86.56 352 GLY A C 1
ATOM 2647 O O . GLY A 1 352 ? 2.714 -18.380 -27.068 1.00 86.56 352 GLY A O 1
ATOM 2648 N N . GLU A 1 353 ? 4.834 -18.907 -26.545 1.00 88.94 353 GLU A N 1
ATOM 2649 C CA . GLU A 1 353 ? 4.547 -19.745 -25.380 1.00 88.94 353 GLU A CA 1
ATOM 2650 C C . GLU A 1 353 ? 5.496 -19.416 -24.225 1.00 88.94 353 GLU A C 1
ATOM 2652 O O . GLU A 1 353 ? 6.706 -19.310 -24.413 1.00 88.94 353 GLU A O 1
ATOM 2657 N N . ALA A 1 354 ? 4.960 -19.327 -23.004 1.00 89.31 354 ALA A N 1
ATOM 2658 C CA . ALA A 1 354 ? 5.789 -19.084 -21.833 1.00 89.31 354 ALA A CA 1
ATOM 2659 C C . ALA A 1 354 ? 6.785 -20.223 -21.572 1.00 89.31 354 ALA A C 1
ATOM 2661 O O . ALA A 1 354 ? 6.424 -21.398 -21.452 1.00 89.31 354 ALA A O 1
ATOM 2662 N N . ASP A 1 355 ? 8.048 -19.852 -21.399 1.00 90.81 355 ASP A N 1
ATOM 2663 C CA . ASP A 1 355 ? 9.138 -20.741 -21.011 1.00 90.81 355 ASP A CA 1
ATOM 2664 C C . ASP A 1 355 ? 9.571 -20.519 -19.551 1.00 90.81 355 ASP A C 1
ATOM 2666 O O . ASP A 1 355 ? 10.107 -21.433 -18.912 1.00 90.81 355 ASP A O 1
ATOM 2670 N N . LEU A 1 356 ? 9.267 -19.346 -18.983 1.00 87.69 356 LEU A N 1
ATOM 2671 C CA . LEU A 1 356 ? 9.511 -19.014 -17.584 1.00 87.69 356 LEU A CA 1
ATOM 2672 C C . LEU A 1 356 ? 8.208 -19.075 -16.773 1.00 87.69 356 LEU A C 1
ATOM 2674 O O . LEU A 1 356 ? 7.517 -18.076 -16.594 1.00 87.69 356 LEU A O 1
ATOM 2678 N N . ILE A 1 357 ? 7.881 -20.272 -16.283 1.00 87.44 357 ILE A N 1
ATOM 2679 C CA . ILE A 1 357 ? 6.623 -20.565 -15.578 1.00 87.44 357 ILE A CA 1
ATOM 2680 C C . ILE A 1 357 ? 6.729 -20.252 -14.082 1.00 87.44 357 ILE A C 1
ATOM 2682 O O . ILE A 1 357 ? 7.634 -20.745 -13.401 1.00 87.44 357 ILE A O 1
ATOM 2686 N N . GLY A 1 358 ? 5.766 -19.500 -13.554 1.00 76.81 358 GLY A N 1
ATOM 2687 C CA . GLY A 1 358 ? 5.657 -19.174 -12.136 1.00 76.81 358 GLY A CA 1
ATOM 2688 C C . GLY A 1 358 ? 6.745 -18.221 -11.635 1.00 76.81 358 GLY A C 1
ATOM 2689 O O . GLY A 1 358 ? 7.195 -18.347 -10.495 1.00 76.81 358 GLY A O 1
ATOM 2690 N N . ALA A 1 359 ? 7.207 -17.303 -12.481 1.00 76.44 359 ALA A N 1
ATOM 2691 C CA . ALA A 1 359 ? 8.209 -16.311 -12.123 1.00 76.44 359 ALA A CA 1
ATOM 2692 C C . ALA A 1 359 ? 7.624 -15.205 -11.235 1.00 76.44 359 ALA A C 1
ATOM 2694 O O . ALA A 1 359 ? 6.481 -14.782 -11.402 1.00 76.44 359 ALA A O 1
ATOM 2695 N N . SER A 1 360 ? 8.436 -14.699 -10.310 1.00 76.31 360 SER A N 1
ATOM 2696 C CA . SER A 1 360 ? 8.097 -13.539 -9.488 1.00 76.31 360 SER A CA 1
ATOM 2697 C C . SER A 1 360 ? 8.302 -12.266 -10.303 1.00 76.31 360 SER A C 1
ATOM 2699 O O . SER A 1 360 ? 9.444 -11.928 -10.623 1.00 76.31 360 SER A O 1
ATOM 2701 N N . LEU A 1 361 ? 7.219 -11.548 -10.590 1.00 80.88 361 LEU A N 1
ATOM 2702 C CA . LEU A 1 361 ? 7.226 -10.208 -11.166 1.00 80.88 361 LEU A CA 1
ATOM 2703 C C . LEU A 1 361 ? 6.932 -9.186 -10.065 1.00 80.88 361 LEU A C 1
ATOM 2705 O O . LEU A 1 361 ? 5.828 -9.152 -9.522 1.00 80.88 361 LEU A O 1
ATOM 2709 N N . ASN A 1 362 ? 7.913 -8.340 -9.770 1.00 76.44 362 ASN A N 1
ATOM 2710 C CA . ASN A 1 362 ? 7.738 -7.183 -8.904 1.00 76.44 362 ASN A CA 1
ATOM 2711 C C . ASN A 1 362 ? 7.721 -5.916 -9.750 1.00 76.44 362 ASN A C 1
ATOM 2713 O O . ASN A 1 362 ? 8.562 -5.755 -10.635 1.00 76.44 362 ASN A O 1
ATOM 2717 N N . THR A 1 363 ? 6.822 -4.992 -9.444 1.00 78.44 363 THR A N 1
ATOM 2718 C CA . THR A 1 363 ? 6.871 -3.624 -9.953 1.00 78.44 363 THR A CA 1
ATOM 2719 C C . THR A 1 363 ? 6.885 -2.641 -8.809 1.00 78.44 363 THR A C 1
ATOM 2721 O O . THR A 1 363 ? 6.164 -2.810 -7.833 1.00 78.44 363 THR A O 1
ATOM 2724 N N . PHE A 1 364 ? 7.686 -1.602 -8.957 1.00 76.88 364 PHE A N 1
ATOM 2725 C CA . PHE A 1 364 ? 7.758 -0.473 -8.058 1.00 76.88 364 PHE A CA 1
ATOM 2726 C C . PHE A 1 364 ? 7.580 0.800 -8.878 1.00 76.88 364 PHE A C 1
ATOM 2728 O O . PHE A 1 364 ? 8.205 0.944 -9.927 1.00 76.88 364 PHE A O 1
ATOM 2735 N N . ALA A 1 365 ? 6.735 1.712 -8.428 1.00 79.56 365 ALA A N 1
ATOM 2736 C CA . ALA A 1 365 ? 6.588 3.029 -9.015 1.00 79.56 365 ALA A CA 1
ATOM 2737 C C . ALA A 1 365 ? 6.686 4.086 -7.933 1.00 79.56 365 ALA A C 1
ATOM 2739 O O . ALA A 1 365 ? 6.330 3.840 -6.785 1.00 79.56 365 ALA A O 1
ATOM 2740 N N . LEU A 1 366 ? 7.182 5.248 -8.317 1.00 77.56 366 LEU A N 1
ATOM 2741 C CA . LEU A 1 366 ? 7.476 6.340 -7.420 1.00 77.56 366 LEU A CA 1
ATOM 2742 C C . LEU A 1 366 ? 7.265 7.652 -8.174 1.00 77.56 366 LEU A C 1
ATOM 2744 O O . LEU A 1 366 ? 7.885 7.863 -9.216 1.00 77.56 366 LEU A O 1
ATOM 2748 N N . SER A 1 367 ? 6.427 8.534 -7.640 1.00 77.06 367 SER A N 1
ATOM 2749 C CA . SER A 1 367 ? 6.335 9.928 -8.076 1.00 77.06 367 SER A CA 1
ATOM 2750 C C . SER A 1 367 ? 6.861 10.815 -6.959 1.00 77.06 367 SER A C 1
ATOM 2752 O O . SER A 1 367 ? 6.403 10.732 -5.818 1.00 77.06 367 SER A O 1
ATOM 2754 N N . VAL A 1 368 ? 7.873 11.625 -7.273 1.00 69.81 368 VAL A N 1
ATOM 2755 C CA . VAL A 1 368 ? 8.532 12.485 -6.289 1.00 69.81 368 VAL A CA 1
ATOM 2756 C C . VAL A 1 368 ? 8.484 13.945 -6.674 1.00 69.81 368 VAL A C 1
ATOM 2758 O O . VAL A 1 368 ? 8.668 14.323 -7.835 1.00 69.81 368 VAL A O 1
ATOM 2761 N N . THR A 1 369 ? 8.369 14.763 -5.635 1.00 63.81 369 THR A N 1
ATOM 2762 C CA . THR A 1 369 ? 8.685 16.188 -5.648 1.00 63.81 369 THR A CA 1
ATOM 2763 C C . THR A 1 369 ? 9.684 16.444 -4.524 1.00 63.81 369 THR A C 1
ATOM 2765 O O . THR A 1 369 ? 9.444 16.041 -3.394 1.00 63.81 369 THR A O 1
ATOM 2768 N N . ASP A 1 370 ? 10.809 17.086 -4.837 1.00 54.97 370 ASP A N 1
ATOM 2769 C CA . ASP A 1 370 ? 11.849 17.482 -3.875 1.00 54.97 370 ASP A CA 1
ATOM 2770 C C . ASP A 1 370 ? 12.463 16.338 -3.025 1.00 54.97 370 ASP A C 1
ATOM 2772 O O . ASP A 1 370 ? 12.671 16.482 -1.821 1.00 54.97 370 ASP A O 1
ATOM 2776 N N . VAL A 1 371 ? 12.837 15.219 -3.660 1.00 52.69 371 VAL A N 1
ATOM 2777 C CA . VAL A 1 371 ? 13.459 14.046 -3.010 1.00 52.69 371 VAL A CA 1
ATOM 2778 C C . VAL A 1 371 ? 14.977 13.995 -3.197 1.00 52.69 371 VAL A C 1
ATOM 2780 O O . VAL A 1 371 ? 15.522 14.296 -4.261 1.00 52.69 371 VAL A O 1
ATOM 2783 N N . LEU A 1 372 ? 15.696 13.566 -2.159 1.00 44.34 372 LEU A N 1
ATOM 2784 C CA . LEU A 1 372 ? 17.121 13.241 -2.234 1.00 44.34 372 LEU A CA 1
ATOM 2785 C C . LEU A 1 372 ? 17.290 11.753 -2.569 1.00 44.34 372 LEU A C 1
ATOM 2787 O O . LEU A 1 372 ? 16.877 10.902 -1.791 1.00 44.34 372 LEU A O 1
ATOM 2791 N N . VAL A 1 373 ? 17.933 11.439 -3.694 1.00 50.16 373 VAL A N 1
ATOM 2792 C CA . VAL A 1 373 ? 18.285 10.064 -4.073 1.00 50.16 373 VAL A CA 1
ATOM 2793 C C . VAL A 1 373 ? 19.785 9.870 -3.902 1.00 50.16 373 VAL A C 1
ATOM 2795 O O . VAL A 1 373 ? 20.584 10.528 -4.572 1.00 50.16 373 VAL A O 1
ATOM 2798 N N . ASP A 1 374 ? 20.179 8.967 -3.008 1.00 44.59 374 ASP A N 1
ATOM 2799 C CA . ASP A 1 374 ? 21.572 8.558 -2.825 1.00 44.59 374 ASP A CA 1
ATOM 2800 C C . ASP A 1 374 ? 21.775 7.146 -3.379 1.00 44.59 374 ASP A C 1
ATOM 2802 O O . ASP A 1 374 ? 21.081 6.208 -2.987 1.00 44.59 374 ASP A O 1
ATOM 2806 N N . VAL A 1 375 ? 22.706 7.004 -4.324 1.00 42.41 375 VAL A N 1
ATOM 2807 C CA . VAL A 1 375 ? 23.051 5.715 -4.932 1.00 42.41 375 VAL A CA 1
ATOM 2808 C C . VAL A 1 375 ? 24.474 5.365 -4.519 1.00 42.41 375 VAL A C 1
ATOM 2810 O O . VAL A 1 375 ? 25.429 6.050 -4.911 1.00 42.41 375 VAL A O 1
ATOM 2813 N N . ASP A 1 376 ? 24.617 4.281 -3.751 1.00 37.94 376 ASP A N 1
ATOM 2814 C CA . ASP A 1 376 ? 25.912 3.844 -3.228 1.00 37.94 376 ASP A CA 1
ATOM 2815 C C . ASP A 1 376 ? 26.938 3.654 -4.363 1.00 37.94 376 ASP A C 1
ATOM 2817 O O . ASP A 1 376 ? 26.674 3.037 -5.398 1.00 37.94 376 ASP A O 1
ATOM 2821 N N . GLY A 1 377 ? 28.116 4.260 -4.199 1.00 35.12 377 GLY A N 1
ATOM 2822 C CA . GLY A 1 377 ? 29.187 4.272 -5.202 1.00 35.12 377 GLY A CA 1
ATOM 2823 C C . GLY A 1 377 ? 28.988 5.192 -6.422 1.00 35.12 377 GLY A C 1
ATOM 2824 O O . GLY A 1 377 ? 29.886 5.247 -7.265 1.00 35.12 377 GLY A O 1
ATOM 2825 N N . VAL A 1 378 ? 27.873 5.930 -6.530 1.00 37.50 378 VAL A N 1
ATOM 2826 C CA . VAL A 1 378 ? 27.567 6.838 -7.661 1.00 37.50 378 VAL A CA 1
ATOM 2827 C C . VAL A 1 378 ? 27.420 8.306 -7.217 1.00 37.50 378 VAL A C 1
ATOM 2829 O O . VAL A 1 378 ? 27.808 9.199 -7.976 1.00 37.50 378 VAL A O 1
ATOM 2832 N N . GLY A 1 379 ? 26.963 8.554 -5.982 1.00 39.00 379 GLY A N 1
ATOM 2833 C CA . GLY A 1 379 ? 26.817 9.882 -5.362 1.00 39.00 379 GLY A CA 1
ATOM 2834 C C . GLY A 1 379 ? 25.356 10.318 -5.183 1.00 39.00 379 GLY A C 1
ATOM 2835 O O . GLY A 1 379 ? 24.448 9.679 -5.710 1.00 39.00 379 GLY A O 1
ATOM 2836 N N . SER A 1 380 ? 25.137 11.430 -4.469 1.00 42.88 380 SER A N 1
ATOM 2837 C CA . SER A 1 380 ? 23.796 11.947 -4.179 1.00 42.88 380 SER A CA 1
ATOM 2838 C C . SER A 1 380 ? 23.277 12.893 -5.266 1.00 42.88 380 SER A C 1
ATOM 2840 O O . SER A 1 380 ? 23.961 13.818 -5.722 1.00 42.88 380 SER A O 1
ATOM 2842 N N . VAL A 1 381 ? 22.036 12.657 -5.684 1.00 48.81 381 VAL A N 1
ATOM 2843 C CA . VAL A 1 381 ? 21.300 13.442 -6.673 1.00 48.81 381 VAL A CA 1
ATOM 2844 C C . VAL A 1 381 ? 20.022 13.949 -6.016 1.00 48.81 381 VAL A C 1
ATOM 2846 O O . VAL A 1 381 ? 19.180 13.167 -5.591 1.00 48.81 381 VAL A O 1
ATOM 2849 N N . THR A 1 382 ? 19.852 15.267 -5.938 1.00 51.56 382 THR A N 1
ATOM 2850 C CA . THR A 1 382 ? 18.563 15.845 -5.544 1.00 51.56 382 THR A CA 1
ATOM 2851 C C . THR A 1 382 ? 17.647 15.864 -6.760 1.00 51.56 382 THR A C 1
ATOM 2853 O O . THR A 1 382 ? 17.936 16.559 -7.740 1.00 51.56 382 THR A O 1
ATOM 2856 N N . LEU A 1 383 ? 16.563 15.097 -6.681 1.00 58.34 383 LEU A N 1
ATOM 2857 C CA . LEU A 1 383 ? 15.446 15.120 -7.611 1.00 58.34 383 LEU A CA 1
ATOM 2858 C C . LEU A 1 383 ? 14.469 16.213 -7.177 1.00 58.34 383 LEU A C 1
ATOM 2860 O O . LEU A 1 383 ? 13.789 16.084 -6.169 1.00 58.34 383 LEU A O 1
ATOM 2864 N N . THR A 1 384 ? 14.380 17.304 -7.933 1.00 58.62 384 THR A N 1
ATOM 2865 C CA . THR A 1 384 ? 13.358 18.341 -7.686 1.00 58.62 384 THR A CA 1
ATOM 2866 C C . THR A 1 384 ? 11.966 17.839 -8.088 1.00 58.62 384 THR A C 1
ATOM 2868 O O . THR A 1 384 ? 10.966 18.193 -7.475 1.00 58.62 384 THR A O 1
ATOM 2871 N N . SER A 1 385 ? 11.900 16.972 -9.098 1.00 67.06 385 SER A N 1
ATOM 2872 C CA . SER A 1 385 ? 10.709 16.215 -9.485 1.00 67.06 385 SER A CA 1
ATOM 2873 C C . SER A 1 385 ? 11.110 15.014 -10.340 1.00 67.06 385 SER A C 1
ATOM 2875 O O . SER A 1 385 ? 12.168 15.055 -10.982 1.00 67.06 385 SER A O 1
ATOM 2877 N N . GLY A 1 386 ? 10.274 13.980 -10.392 1.00 75.62 386 GLY A N 1
ATOM 2878 C CA . GLY A 1 386 ? 10.426 12.888 -11.351 1.00 75.62 386 GLY A CA 1
ATOM 2879 C C . GLY A 1 386 ? 9.486 11.718 -11.095 1.00 75.62 386 GLY A C 1
ATOM 2880 O O . GLY A 1 386 ? 9.098 11.463 -9.959 1.00 75.62 386 GLY A O 1
ATOM 2881 N N . ASP A 1 387 ? 9.179 10.991 -12.163 1.00 83.94 387 ASP A N 1
ATOM 2882 C CA . ASP A 1 387 ? 8.447 9.729 -12.109 1.00 83.94 387 ASP A CA 1
ATOM 2883 C C . ASP A 1 387 ? 9.445 8.588 -12.343 1.00 83.94 387 ASP A C 1
ATOM 2885 O O . ASP A 1 387 ? 10.238 8.641 -13.288 1.00 83.94 387 ASP A O 1
ATOM 2889 N N . LEU A 1 388 ? 9.419 7.550 -11.511 1.00 83.19 388 LEU A N 1
ATOM 2890 C CA . LEU A 1 388 ? 10.251 6.355 -11.623 1.00 83.19 388 LEU A CA 1
ATOM 2891 C C . LEU A 1 388 ? 9.365 5.113 -11.613 1.00 83.19 388 LEU A C 1
ATOM 2893 O O . LEU A 1 388 ? 8.514 4.953 -10.752 1.00 83.19 388 LEU A O 1
ATOM 2897 N N . GLY A 1 389 ? 9.608 4.206 -12.551 1.00 83.56 389 GLY A N 1
ATOM 2898 C CA . GLY A 1 389 ? 9.058 2.859 -12.591 1.00 83.56 389 GLY A CA 1
ATOM 2899 C C . GLY A 1 389 ? 10.191 1.842 -12.670 1.00 83.56 389 GLY A C 1
ATOM 2900 O O . GLY A 1 389 ? 11.122 1.991 -13.459 1.00 83.56 389 GLY A O 1
ATOM 2901 N N . LEU A 1 390 ? 10.121 0.795 -11.864 1.00 82.56 390 LEU A N 1
ATOM 2902 C CA . LEU A 1 390 ? 11.047 -0.324 -11.851 1.00 82.56 390 LEU A CA 1
ATOM 2903 C C . LEU A 1 390 ? 10.248 -1.622 -11.931 1.00 82.56 390 LEU A C 1
ATOM 2905 O O . LEU A 1 390 ? 9.282 -1.802 -11.203 1.00 82.56 390 LEU A O 1
ATOM 2909 N N . ALA A 1 391 ? 10.667 -2.547 -12.782 1.00 83.50 391 ALA A N 1
ATOM 2910 C CA . ALA A 1 391 ? 10.144 -3.904 -12.819 1.00 83.50 391 ALA A CA 1
ATOM 2911 C C . ALA A 1 391 ? 11.281 -4.911 -12.674 1.00 83.50 391 ALA A C 1
ATOM 2913 O O . ALA A 1 391 ? 12.352 -4.733 -13.261 1.00 83.50 391 ALA A O 1
ATOM 2914 N N . THR A 1 392 ? 11.051 -5.978 -11.913 1.00 82.75 392 THR A N 1
ATOM 2915 C CA . THR A 1 392 ? 11.966 -7.113 -11.794 1.00 82.75 392 THR A CA 1
ATOM 2916 C C . THR A 1 392 ? 11.214 -8.410 -12.048 1.00 82.75 392 THR A C 1
ATOM 2918 O O . THR A 1 392 ? 10.161 -8.648 -11.467 1.00 82.75 392 THR A O 1
ATOM 2921 N N . LEU A 1 393 ? 11.746 -9.253 -12.930 1.00 83.81 393 LEU A N 1
ATOM 2922 C CA . LEU A 1 393 ? 11.234 -10.599 -13.178 1.00 83.81 393 LEU A CA 1
ATOM 2923 C C . LEU A 1 393 ? 12.301 -11.595 -12.748 1.00 83.81 393 LEU A C 1
ATOM 2925 O O . LEU A 1 393 ? 13.437 -11.512 -13.221 1.00 83.81 393 LEU A O 1
ATOM 2929 N N . SER A 1 394 ? 11.959 -12.528 -11.862 1.00 81.31 394 SER A N 1
ATOM 2930 C CA . SER A 1 394 ? 12.929 -13.490 -11.345 1.00 81.31 394 SER A CA 1
ATOM 2931 C C . SER A 1 394 ? 12.368 -14.893 -11.149 1.00 81.31 394 SER A C 1
ATOM 2933 O O . SER A 1 394 ? 11.228 -15.084 -10.727 1.00 81.31 394 SER A O 1
ATOM 2935 N N . LEU A 1 395 ? 13.204 -15.891 -11.437 1.00 78.38 395 LEU A N 1
ATOM 2936 C CA . LEU A 1 395 ? 12.956 -17.293 -11.110 1.00 78.38 395 LEU A CA 1
ATOM 2937 C C . LEU A 1 395 ? 14.297 -18.025 -10.965 1.00 78.38 395 LEU A C 1
ATOM 2939 O O . LEU A 1 395 ? 15.039 -18.215 -11.930 1.00 78.38 395 LEU A O 1
ATOM 2943 N N . GLY A 1 396 ? 14.636 -18.436 -9.742 1.00 78.62 396 GLY A N 1
ATOM 2944 C CA . GLY A 1 396 ? 15.935 -19.051 -9.457 1.00 78.62 396 GLY A CA 1
ATOM 2945 C C . GLY A 1 396 ? 17.099 -18.092 -9.745 1.00 78.62 396 GLY A C 1
ATOM 2946 O O . GLY A 1 396 ? 17.242 -17.073 -9.075 1.00 78.62 396 GLY A O 1
ATOM 2947 N N . SER A 1 397 ? 17.954 -18.432 -10.716 1.00 75.38 397 SER A N 1
ATOM 2948 C CA . SER A 1 397 ? 19.070 -17.577 -11.155 1.00 75.38 397 SER A CA 1
ATOM 2949 C C . SER A 1 397 ? 18.698 -16.589 -12.263 1.00 75.38 397 SER A C 1
ATOM 2951 O O . SER A 1 397 ? 19.482 -15.686 -12.539 1.00 75.38 397 SER A O 1
ATOM 2953 N N . VAL A 1 398 ? 17.539 -16.758 -12.907 1.00 75.62 398 VAL A N 1
ATOM 2954 C CA . VAL A 1 398 ? 17.070 -15.860 -13.969 1.00 75.62 398 VAL A CA 1
ATOM 2955 C C . VAL A 1 398 ? 16.599 -14.562 -13.329 1.00 75.62 398 VAL A C 1
ATOM 2957 O O . VAL A 1 398 ? 15.786 -14.602 -12.404 1.00 75.62 398 VAL A O 1
ATOM 2960 N N . ARG A 1 399 ? 17.120 -13.425 -13.806 1.00 77.56 399 ARG A N 1
ATOM 2961 C CA . ARG A 1 399 ? 16.738 -12.083 -13.350 1.00 77.56 399 ARG A CA 1
ATOM 2962 C C . ARG A 1 399 ? 16.761 -11.089 -14.505 1.00 77.56 399 ARG A C 1
ATOM 2964 O O . ARG A 1 399 ? 17.810 -10.881 -15.118 1.00 77.56 399 ARG A O 1
ATOM 2971 N N . TYR A 1 400 ? 15.630 -10.435 -14.733 1.00 83.00 400 TYR A N 1
ATOM 2972 C CA . TYR A 1 400 ? 15.493 -9.295 -15.633 1.00 83.00 400 TYR A CA 1
ATOM 2973 C C . TYR A 1 400 ? 15.075 -8.067 -14.843 1.00 83.00 400 TYR A C 1
ATOM 2975 O O . TYR A 1 400 ? 14.301 -8.170 -13.892 1.00 83.00 400 TYR A O 1
ATOM 2983 N N . THR A 1 401 ? 15.570 -6.903 -15.251 1.00 80.19 401 THR A N 1
ATOM 2984 C CA . THR A 1 401 ? 15.189 -5.623 -14.655 1.00 80.19 401 THR A CA 1
ATOM 2985 C C . THR A 1 401 ? 14.842 -4.611 -15.736 1.00 80.19 401 THR A C 1
ATOM 2987 O O . THR A 1 401 ? 15.488 -4.561 -16.780 1.00 80.19 401 THR A O 1
ATOM 2990 N N . ALA A 1 402 ? 13.833 -3.786 -15.499 1.00 82.94 402 ALA A N 1
ATOM 2991 C CA . ALA A 1 402 ? 13.519 -2.648 -16.346 1.00 82.94 402 ALA A CA 1
ATOM 2992 C C . ALA A 1 402 ? 13.313 -1.409 -15.487 1.00 82.94 402 ALA A C 1
ATOM 2994 O O . ALA A 1 402 ? 12.435 -1.388 -14.637 1.00 82.94 402 ALA A O 1
ATOM 2995 N N . LEU A 1 403 ? 14.122 -0.381 -15.724 1.00 81.69 403 LEU A N 1
ATOM 2996 C CA . LEU A 1 403 ? 13.975 0.940 -15.121 1.00 81.69 403 LEU A CA 1
ATOM 2997 C C . LEU A 1 403 ? 13.421 1.896 -16.177 1.00 81.69 403 LEU A C 1
ATOM 2999 O O . LEU A 1 403 ? 13.952 1.943 -17.291 1.00 81.69 403 LEU A O 1
ATOM 3003 N N . LYS A 1 404 ? 12.398 2.667 -15.826 1.00 85.69 404 LYS A N 1
ATOM 3004 C CA . LYS A 1 404 ? 11.866 3.804 -16.575 1.00 85.69 404 LYS A CA 1
ATOM 3005 C C . LYS A 1 404 ? 11.863 5.014 -15.660 1.00 85.69 404 LYS A C 1
ATOM 3007 O O . LYS A 1 404 ? 11.386 4.929 -14.537 1.00 85.69 404 LYS A O 1
ATOM 3012 N N . MET A 1 405 ? 12.398 6.130 -16.122 1.00 82.12 405 MET A N 1
ATOM 3013 C CA . MET A 1 405 ? 12.314 7.390 -15.398 1.00 82.12 405 MET A CA 1
ATOM 3014 C C . MET A 1 405 ? 11.920 8.484 -16.371 1.00 82.12 405 MET A C 1
ATOM 3016 O O . MET A 1 405 ? 12.510 8.552 -17.448 1.00 82.12 405 MET A O 1
ATOM 3020 N N . ASN A 1 406 ? 10.985 9.343 -15.978 1.00 83.44 406 ASN A N 1
ATOM 3021 C CA . ASN A 1 406 ? 10.532 10.494 -16.751 1.00 83.44 406 ASN A CA 1
ATOM 3022 C C . ASN A 1 406 ? 10.612 11.773 -15.906 1.00 83.44 406 ASN A C 1
ATOM 3024 O O . ASN A 1 406 ? 10.546 11.722 -14.679 1.00 83.44 406 ASN A O 1
ATOM 3028 N N . ASN A 1 407 ? 10.711 12.928 -16.572 1.00 71.94 407 ASN A N 1
ATOM 3029 C CA . ASN A 1 407 ? 10.612 14.258 -15.951 1.00 71.94 407 ASN A CA 1
ATOM 3030 C C . ASN A 1 407 ? 11.622 14.496 -14.810 1.00 71.94 407 ASN A C 1
ATOM 3032 O O . ASN A 1 407 ? 11.331 15.202 -13.844 1.00 71.94 407 ASN A O 1
ATOM 3036 N N . VAL A 1 408 ? 12.812 13.903 -14.924 1.00 69.81 408 VAL A N 1
ATOM 3037 C CA . VAL A 1 408 ? 13.836 13.873 -13.878 1.00 69.81 408 VAL A CA 1
ATOM 3038 C C . VAL A 1 408 ? 14.617 15.185 -13.873 1.00 69.81 408 VAL A C 1
ATOM 3040 O O . VAL A 1 408 ? 15.549 15.408 -14.653 1.00 69.81 408 VAL A O 1
ATOM 3043 N N . VAL A 1 409 ? 14.280 16.071 -12.942 1.00 64.62 409 VAL A N 1
ATOM 3044 C CA . VAL A 1 409 ? 15.052 17.299 -12.730 1.00 64.62 409 VAL A CA 1
ATOM 3045 C C . VAL A 1 409 ? 16.103 17.038 -11.662 1.00 64.62 409 VAL A C 1
ATOM 3047 O O . VAL A 1 409 ? 15.790 16.963 -10.476 1.00 64.62 409 VAL A O 1
ATOM 3050 N N . ALA A 1 410 ? 17.358 16.912 -12.089 1.00 59.81 410 ALA A N 1
ATOM 3051 C CA . ALA A 1 410 ? 18.491 16.681 -11.208 1.00 59.81 410 ALA A CA 1
ATOM 3052 C C . ALA A 1 410 ? 19.360 17.939 -11.109 1.00 59.81 410 ALA A C 1
ATOM 3054 O O . ALA A 1 410 ? 19.989 18.372 -12.078 1.00 59.81 410 ALA A O 1
ATOM 3055 N N . SER A 1 411 ? 19.474 18.511 -9.911 1.00 54.34 411 SER A N 1
ATOM 3056 C CA . SER A 1 411 ? 20.516 19.509 -9.658 1.00 54.34 411 SER A CA 1
ATOM 3057 C C . SER A 1 411 ? 21.788 18.788 -9.203 1.00 54.34 411 SER A C 1
ATOM 3059 O O . SER A 1 411 ? 21.896 18.290 -8.084 1.00 54.34 411 SER A O 1
ATOM 3061 N N . ALA A 1 412 ? 22.760 18.659 -10.111 1.00 48.44 412 ALA A N 1
ATOM 3062 C CA . ALA A 1 412 ? 24.023 17.997 -9.806 1.00 48.44 412 ALA A CA 1
ATOM 3063 C C . ALA A 1 412 ? 24.826 18.839 -8.801 1.00 48.44 412 ALA A C 1
ATOM 3065 O O . ALA A 1 412 ? 25.434 19.848 -9.156 1.00 48.44 412 ALA A O 1
ATOM 3066 N N . SER A 1 413 ? 24.835 18.414 -7.538 1.00 42.66 413 SER A N 1
ATOM 3067 C CA . SER A 1 413 ? 25.638 19.048 -6.491 1.00 42.66 413 SER A CA 1
ATOM 3068 C C . SER A 1 413 ? 27.084 18.523 -6.472 1.00 42.66 413 SER A C 1
ATOM 3070 O O . SER A 1 413 ? 27.991 19.326 -6.273 1.00 42.66 413 SER A O 1
ATOM 3072 N N . THR A 1 414 ? 27.371 17.239 -6.766 1.00 39.72 414 THR A N 1
ATOM 3073 C CA . THR A 1 414 ? 28.766 16.714 -6.716 1.00 39.72 414 THR A CA 1
ATOM 3074 C C . THR A 1 414 ? 29.090 15.447 -7.548 1.00 39.72 414 THR A C 1
ATOM 3076 O O . THR A 1 414 ? 30.096 14.795 -7.281 1.00 39.72 414 THR A O 1
ATOM 3079 N N . ALA A 1 415 ? 28.335 15.082 -8.593 1.00 35.84 415 ALA A N 1
ATOM 3080 C CA . ALA A 1 415 ? 28.638 13.880 -9.398 1.00 35.84 415 ALA A CA 1
ATOM 3081 C C . ALA A 1 415 ? 29.826 14.091 -10.370 1.00 35.84 415 ALA A C 1
ATOM 3083 O O . ALA A 1 415 ? 29.645 14.288 -11.570 1.00 35.84 415 ALA A O 1
ATOM 3084 N N . THR A 1 416 ? 31.060 14.098 -9.859 1.00 42.62 416 THR A N 1
ATOM 3085 C CA . THR A 1 416 ? 32.262 14.465 -10.631 1.00 42.62 416 THR A CA 1
ATOM 3086 C C . THR A 1 416 ? 33.045 13.317 -11.273 1.00 42.62 416 THR A C 1
ATOM 3088 O O . THR A 1 416 ? 34.083 13.616 -11.855 1.00 42.62 416 THR A O 1
ATOM 3091 N N . ASP A 1 417 ? 32.593 12.053 -11.280 1.00 39.59 417 ASP A N 1
ATOM 3092 C CA . ASP A 1 417 ? 33.419 10.986 -11.900 1.00 39.59 417 ASP A CA 1
ATOM 3093 C C . ASP A 1 417 ? 32.698 9.916 -12.747 1.00 39.59 417 ASP A C 1
ATOM 3095 O O . ASP A 1 417 ? 33.342 9.258 -13.560 1.00 39.59 417 ASP A O 1
ATOM 3099 N N . THR A 1 418 ? 31.370 9.761 -12.679 1.00 38.44 418 THR A N 1
ATOM 3100 C CA . THR A 1 418 ? 30.703 8.628 -13.370 1.00 38.44 418 THR A CA 1
ATOM 3101 C C . THR A 1 418 ? 30.297 8.923 -14.822 1.00 38.44 418 THR A C 1
ATOM 3103 O O . THR A 1 418 ? 30.245 8.013 -15.647 1.00 38.44 418 THR A O 1
ATOM 3106 N N . LEU A 1 419 ? 30.056 10.193 -15.176 1.00 40.88 419 LEU A N 1
ATOM 3107 C CA . LEU A 1 419 ? 29.653 10.605 -16.536 1.00 40.88 419 LEU A CA 1
ATOM 3108 C C . LEU A 1 419 ? 30.704 11.456 -17.270 1.00 40.88 419 LEU A C 1
ATOM 3110 O O . LEU A 1 419 ? 30.488 11.855 -18.410 1.00 40.88 419 LEU A O 1
ATOM 3114 N N . GLY A 1 420 ? 31.854 11.732 -16.645 1.00 38.97 420 GLY A N 1
ATOM 3115 C CA . GLY A 1 420 ? 32.967 12.448 -17.284 1.00 38.97 420 GLY A CA 1
ATOM 3116 C C . GLY A 1 420 ? 32.748 13.949 -17.527 1.00 38.97 420 GLY A C 1
ATOM 3117 O O . GLY A 1 420 ? 33.549 14.568 -18.231 1.00 38.97 420 GLY A O 1
ATOM 3118 N N . PHE A 1 421 ? 31.711 14.562 -16.946 1.00 41.91 421 PHE A N 1
ATOM 3119 C CA . PHE A 1 421 ? 31.451 16.001 -17.056 1.00 41.91 421 PHE A CA 1
ATOM 3120 C C . PHE A 1 421 ? 31.877 16.732 -15.778 1.00 41.91 421 PHE A C 1
ATOM 3122 O O . PHE A 1 421 ? 31.104 16.901 -14.842 1.00 41.91 421 PHE A O 1
ATOM 3129 N N . ALA A 1 422 ? 33.125 17.195 -15.735 1.00 39.38 422 ALA A N 1
ATOM 3130 C CA . ALA A 1 422 ? 33.578 18.116 -14.698 1.00 39.38 422 ALA A CA 1
ATOM 3131 C C . ALA A 1 422 ? 33.215 19.554 -15.098 1.00 39.38 422 ALA A C 1
ATOM 3133 O O . ALA A 1 422 ? 33.957 20.191 -15.845 1.00 39.38 422 ALA A O 1
ATOM 3134 N N . ALA A 1 423 ? 32.092 20.083 -14.613 1.00 50.31 423 ALA A N 1
ATOM 3135 C CA . ALA A 1 423 ? 31.826 21.517 -14.701 1.00 50.31 423 ALA A CA 1
ATOM 3136 C C . ALA A 1 423 ? 30.902 21.985 -13.572 1.00 50.31 423 ALA A C 1
ATOM 3138 O O . ALA A 1 423 ? 29.748 21.579 -13.474 1.00 50.31 423 ALA A O 1
ATOM 3139 N N . ALA A 1 424 ? 31.424 22.872 -12.725 1.00 52.22 424 ALA A N 1
ATOM 3140 C CA . ALA A 1 424 ? 30.608 23.638 -11.796 1.00 52.22 424 ALA A CA 1
ATOM 3141 C C . ALA A 1 424 ? 29.694 24.588 -12.591 1.00 52.22 424 ALA A C 1
ATOM 3143 O O . ALA A 1 424 ? 30.178 25.288 -13.479 1.00 52.22 424 ALA A O 1
ATOM 3144 N N . GLY A 1 425 ? 28.401 24.633 -12.259 1.00 55.91 425 GLY A N 1
ATOM 3145 C CA . GLY A 1 425 ? 27.438 25.555 -12.879 1.00 55.91 425 GLY A CA 1
ATOM 3146 C C . GLY A 1 425 ? 26.690 25.019 -14.106 1.00 55.91 425 GLY A C 1
ATOM 3147 O O . GLY A 1 425 ? 26.019 25.802 -14.777 1.00 55.91 425 GLY A O 1
ATOM 3148 N N . LEU A 1 426 ? 26.777 23.717 -14.400 1.00 61.44 426 LEU A N 1
ATOM 3149 C CA . LEU A 1 426 ? 25.868 23.057 -15.341 1.00 61.44 426 LEU A CA 1
ATOM 3150 C C . LEU A 1 426 ? 24.634 22.529 -14.603 1.00 61.44 426 LEU A C 1
ATOM 3152 O O . LEU A 1 426 ? 24.754 21.860 -13.580 1.00 61.44 426 LEU A O 1
ATOM 3156 N N . THR A 1 427 ? 23.457 22.816 -15.147 1.00 65.19 427 THR A N 1
ATOM 3157 C CA . THR A 1 427 ? 22.197 22.157 -14.799 1.00 65.19 427 THR A CA 1
ATOM 3158 C C . THR A 1 427 ? 21.934 21.080 -15.841 1.00 65.19 427 THR A C 1
ATOM 3160 O O . THR A 1 427 ? 21.978 21.355 -17.044 1.00 65.19 427 THR A O 1
ATOM 3163 N N . LEU A 1 428 ? 21.704 19.854 -15.380 1.00 64.75 428 LEU A N 1
ATOM 3164 C CA . LEU A 1 428 ? 21.381 18.720 -16.231 1.00 64.75 428 LEU A CA 1
ATOM 3165 C C . LEU A 1 428 ? 19.914 18.364 -16.009 1.00 64.75 428 LEU A C 1
ATOM 3167 O O . LEU A 1 428 ? 19.553 17.837 -14.963 1.00 64.75 428 LEU A O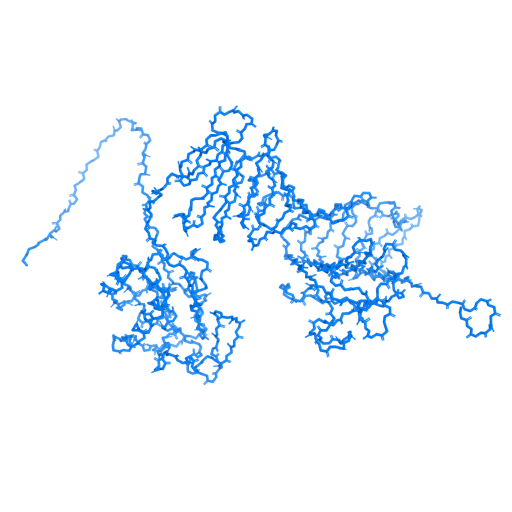 1
ATOM 3171 N N . ASN A 1 429 ? 19.083 18.645 -17.002 1.00 70.06 429 ASN A N 1
ATOM 3172 C CA . ASN A 1 429 ? 17.696 18.211 -17.001 1.00 70.06 429 ASN A CA 1
ATOM 3173 C C . ASN A 1 429 ? 17.632 16.891 -17.755 1.00 70.06 429 ASN A C 1
ATOM 3175 O O . ASN A 1 429 ? 18.057 16.814 -18.907 1.00 70.06 429 ASN A O 1
ATOM 3179 N N . ILE A 1 430 ? 17.140 15.849 -17.105 1.00 70.50 430 ILE A N 1
ATOM 3180 C CA . ILE A 1 430 ? 17.001 14.535 -17.709 1.00 70.50 430 ILE A CA 1
ATOM 3181 C C . ILE A 1 430 ? 15.520 14.312 -17.986 1.00 70.50 430 ILE A C 1
ATOM 3183 O O . ILE A 1 430 ? 14.718 14.136 -17.078 1.00 70.50 430 ILE A O 1
ATOM 3187 N N . ASP A 1 431 ? 15.148 14.301 -19.258 1.00 74.06 431 ASP A N 1
ATOM 3188 C CA . ASP A 1 431 ? 13.759 14.077 -19.647 1.00 74.06 431 ASP A CA 1
ATOM 3189 C C . ASP A 1 431 ? 13.376 12.608 -19.443 1.00 74.06 431 ASP A C 1
ATOM 3191 O O . ASP A 1 431 ? 12.264 12.323 -19.004 1.00 74.06 431 ASP A O 1
ATOM 3195 N N . SER A 1 432 ? 14.298 11.673 -19.726 1.0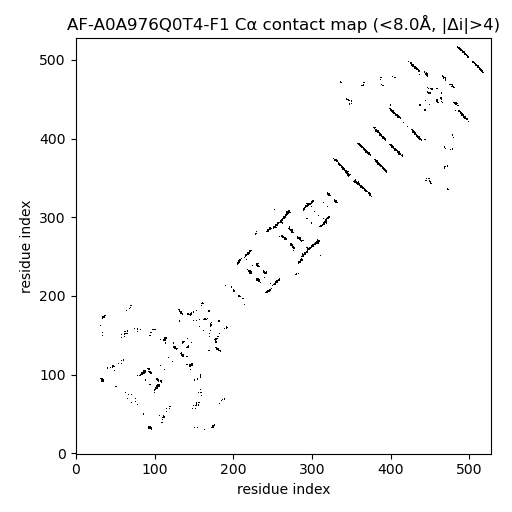0 79.56 432 SER A N 1
ATOM 3196 C CA . SER A 1 432 ? 14.115 10.257 -19.383 1.00 79.56 432 SER A CA 1
ATOM 3197 C C . SER A 1 432 ? 15.415 9.462 -19.228 1.00 79.56 432 SER A C 1
ATOM 3199 O O . SER A 1 432 ? 16.403 9.730 -19.919 1.00 79.56 432 SER A O 1
ATOM 3201 N N . ILE A 1 433 ? 15.400 8.447 -18.353 1.00 76.69 433 ILE A N 1
ATOM 3202 C CA . ILE A 1 433 ? 16.416 7.381 -18.262 1.00 76.69 433 ILE A CA 1
ATOM 3203 C C . ILE A 1 433 ? 15.708 6.034 -18.267 1.00 76.69 433 ILE A C 1
ATOM 3205 O O . ILE A 1 433 ? 15.001 5.685 -17.326 1.00 76.69 433 ILE A O 1
ATOM 3209 N N . ASN A 1 434 ? 15.982 5.242 -19.296 1.00 82.31 434 ASN A N 1
ATOM 3210 C CA . ASN A 1 434 ? 15.363 3.943 -19.498 1.00 82.31 434 ASN A CA 1
ATOM 3211 C C . ASN A 1 434 ? 16.446 2.876 -19.641 1.00 82.31 434 ASN A C 1
ATOM 3213 O O . ASN A 1 434 ? 17.329 2.992 -20.495 1.00 82.31 434 ASN A O 1
ATOM 3217 N N . LYS A 1 435 ? 16.387 1.821 -18.829 1.00 78.31 435 LYS A N 1
ATOM 3218 C CA . LYS A 1 435 ? 17.375 0.738 -18.828 1.00 78.31 435 LYS A CA 1
ATOM 3219 C C . LYS A 1 435 ? 16.672 -0.610 -18.828 1.00 78.31 435 LYS A C 1
ATOM 3221 O O . LYS A 1 435 ? 15.862 -0.874 -17.950 1.00 78.31 435 LYS A O 1
ATOM 3226 N N . ASN A 1 436 ? 17.048 -1.464 -19.773 1.00 83.56 436 ASN A N 1
ATOM 3227 C CA . ASN A 1 436 ? 16.707 -2.883 -19.773 1.00 83.56 436 ASN A CA 1
ATOM 3228 C C . ASN A 1 436 ? 17.946 -3.639 -19.271 1.00 83.56 436 ASN A C 1
ATOM 3230 O O . ASN A 1 436 ? 19.050 -3.399 -19.766 1.00 83.56 436 ASN A O 1
ATOM 3234 N N . GLY A 1 437 ? 17.791 -4.474 -18.252 1.00 80.12 437 GLY A N 1
ATOM 3235 C CA . GLY A 1 437 ? 18.862 -5.169 -17.553 1.00 80.12 437 GLY A CA 1
ATOM 3236 C C . GLY A 1 437 ? 18.612 -6.670 -17.461 1.00 80.12 437 GLY A C 1
ATOM 3237 O O . GLY A 1 437 ? 17.477 -7.143 -17.482 1.00 80.12 437 GLY A O 1
ATOM 3238 N N . SER A 1 438 ? 19.703 -7.422 -17.349 1.00 79.75 438 SER A N 1
ATOM 3239 C CA . SER A 1 438 ? 19.698 -8.879 -17.242 1.00 79.75 438 SER A CA 1
ATOM 3240 C C . SER A 1 438 ? 20.935 -9.371 -16.498 1.00 79.75 438 SER A C 1
ATOM 3242 O O . SER A 1 438 ? 21.978 -8.713 -16.537 1.00 79.75 438 SER A O 1
ATOM 3244 N N . ALA A 1 439 ? 20.823 -10.530 -15.850 1.00 72.19 439 ALA A N 1
ATOM 3245 C CA . ALA A 1 439 ? 21.948 -11.227 -15.232 1.00 72.19 439 ALA A CA 1
ATOM 3246 C C . ALA A 1 439 ? 22.948 -11.820 -16.251 1.00 72.19 439 ALA A C 1
ATOM 3248 O O . ALA A 1 439 ? 24.144 -11.840 -15.967 1.00 72.19 439 ALA A O 1
ATOM 3249 N N . ASP A 1 440 ? 22.486 -12.248 -17.434 1.00 73.62 440 ASP A N 1
ATOM 3250 C CA . ASP A 1 440 ? 23.264 -13.070 -18.383 1.00 73.62 440 ASP A CA 1
ATOM 3251 C C . ASP A 1 440 ? 23.424 -12.419 -19.781 1.00 73.62 440 ASP A C 1
ATOM 3253 O O . ASP A 1 440 ? 23.635 -13.101 -20.783 1.00 73.62 440 ASP A O 1
ATOM 3257 N N . ASP A 1 441 ? 23.314 -11.087 -19.875 1.00 71.31 441 ASP A N 1
ATOM 3258 C CA . ASP A 1 441 ? 23.394 -10.273 -21.111 1.00 71.31 441 ASP A CA 1
ATOM 3259 C C . ASP A 1 441 ? 22.314 -10.537 -22.192 1.00 71.31 441 ASP A C 1
ATOM 3261 O O . ASP A 1 441 ? 22.183 -9.755 -23.149 1.00 71.31 441 ASP A O 1
ATOM 3265 N N . THR A 1 442 ? 21.464 -11.548 -22.013 1.00 84.00 442 THR A N 1
ATOM 3266 C CA . THR A 1 442 ? 20.214 -11.786 -22.754 1.00 84.00 442 THR A CA 1
ATOM 3267 C C . THR A 1 442 ? 19.096 -10.971 -22.122 1.00 84.00 442 THR A C 1
ATOM 3269 O O . THR A 1 442 ? 18.844 -11.104 -20.937 1.00 84.00 442 THR A O 1
ATOM 3272 N N . HIS A 1 443 ? 18.466 -10.057 -22.853 1.00 86.69 443 HIS A N 1
ATOM 3273 C CA . HIS A 1 443 ? 17.519 -9.105 -22.260 1.00 86.69 443 HIS A CA 1
ATOM 3274 C C . HIS A 1 443 ? 16.091 -9.483 -22.622 1.00 86.69 443 HIS A C 1
ATOM 3276 O O . HIS A 1 443 ? 15.855 -9.995 -23.711 1.00 86.69 443 HIS A O 1
ATOM 3282 N N . LEU A 1 444 ? 15.155 -9.215 -21.716 1.00 92.75 444 LEU A N 1
ATOM 3283 C CA . LEU A 1 444 ? 13.750 -9.515 -21.944 1.00 92.75 444 LEU A CA 1
ATOM 3284 C C . LEU A 1 444 ? 13.150 -8.520 -22.941 1.00 92.75 444 LEU A C 1
ATOM 3286 O O . LEU A 1 444 ? 13.423 -7.317 -22.866 1.00 92.75 444 LEU A O 1
ATOM 3290 N N . ASN A 1 445 ? 12.306 -9.019 -23.841 1.00 94.69 445 ASN A N 1
ATOM 3291 C CA . ASN A 1 445 ? 11.387 -8.184 -24.601 1.00 94.69 445 ASN A CA 1
ATOM 3292 C C . ASN A 1 445 ? 10.168 -7.855 -23.727 1.00 94.69 445 ASN A C 1
ATOM 3294 O O . ASN A 1 445 ? 9.150 -8.537 -23.787 1.00 94.69 445 ASN A O 1
ATOM 3298 N N . TRP A 1 446 ? 10.271 -6.812 -22.908 1.00 94.44 446 TRP A N 1
ATOM 3299 C CA . TRP A 1 446 ? 9.211 -6.397 -21.982 1.00 94.44 446 TRP A CA 1
ATOM 3300 C C . TRP A 1 446 ? 7.893 -6.057 -22.683 1.00 94.44 446 TRP A C 1
ATOM 3302 O O . TRP A 1 446 ? 6.834 -6.267 -22.104 1.00 94.44 446 TRP A O 1
ATOM 3312 N N . ALA A 1 447 ? 7.951 -5.600 -23.938 1.00 93.12 447 ALA A N 1
ATOM 3313 C CA . ALA A 1 447 ? 6.759 -5.323 -24.737 1.00 93.12 447 ALA A CA 1
ATOM 3314 C C . ALA A 1 447 ? 5.991 -6.588 -25.163 1.00 93.12 447 ALA A C 1
ATOM 3316 O O . ALA A 1 447 ? 4.852 -6.477 -25.599 1.00 93.12 447 ALA A O 1
ATOM 3317 N N . GLY A 1 448 ? 6.627 -7.763 -25.105 1.00 91.88 448 GLY A N 1
ATOM 3318 C CA . GLY A 1 448 ? 6.092 -9.018 -25.637 1.00 91.88 448 GLY A CA 1
ATOM 3319 C C . GLY A 1 448 ? 6.094 -10.194 -24.666 1.00 91.88 448 GLY A C 1
ATOM 3320 O O . GLY A 1 448 ? 5.677 -11.272 -25.056 1.00 91.88 448 GLY A O 1
ATOM 3321 N N . ALA A 1 449 ? 6.601 -10.021 -23.445 1.00 92.81 449 ALA A N 1
ATOM 3322 C CA . ALA A 1 449 ? 6.923 -11.148 -22.573 1.00 92.81 449 ALA A CA 1
ATOM 3323 C C . ALA A 1 449 ? 5.751 -11.673 -21.741 1.00 92.81 449 ALA A C 1
ATOM 3325 O O . ALA A 1 449 ? 5.863 -12.753 -21.165 1.00 92.81 449 ALA A O 1
ATOM 3326 N N . PHE A 1 450 ? 4.657 -10.922 -21.628 1.00 92.81 450 PHE A N 1
ATOM 3327 C CA . PHE A 1 450 ? 3.577 -11.229 -20.692 1.00 92.81 450 PHE A CA 1
ATOM 3328 C C . PHE A 1 450 ? 2.238 -11.409 -21.404 1.00 92.81 450 PHE A C 1
ATOM 3330 O O . PHE A 1 450 ? 1.980 -10.751 -22.408 1.00 92.81 450 PHE A O 1
ATOM 3337 N N . ASP A 1 451 ? 1.419 -12.285 -20.830 1.00 85.56 451 ASP A N 1
ATOM 3338 C CA . ASP A 1 451 ? -0.023 -12.426 -21.041 1.00 85.56 451 ASP A CA 1
ATOM 3339 C C . ASP A 1 451 ? -0.653 -12.194 -19.659 1.00 85.56 451 ASP A C 1
ATOM 3341 O O . ASP A 1 451 ? -0.688 -13.085 -18.804 1.00 85.56 451 ASP A O 1
ATOM 3345 N N . LEU A 1 452 ? -1.001 -10.941 -19.362 1.00 84.00 452 LEU A N 1
ATOM 3346 C CA . LEU A 1 452 ? -1.464 -10.544 -18.030 1.00 84.00 452 LEU A CA 1
ATOM 3347 C C . LEU A 1 452 ? -2.964 -10.791 -17.848 1.00 84.00 452 LEU A C 1
ATOM 3349 O O . LEU A 1 452 ? -3.436 -10.845 -16.708 1.00 84.00 452 LEU A O 1
ATOM 3353 N N . ASN A 1 453 ? -3.712 -10.925 -18.944 1.00 80.31 453 ASN A N 1
ATOM 3354 C CA . ASN A 1 453 ? -5.158 -11.127 -18.935 1.00 80.31 453 ASN A CA 1
ATOM 3355 C C . ASN A 1 453 ? -5.557 -12.623 -19.047 1.00 80.31 453 ASN A C 1
ATOM 3357 O O . ASN A 1 453 ? -6.709 -12.971 -18.766 1.00 80.31 453 ASN A O 1
ATOM 3361 N N . GLY A 1 454 ? -4.609 -13.504 -19.386 1.00 83.38 454 GLY A N 1
ATOM 3362 C CA . GLY A 1 454 ? -4.775 -14.950 -19.515 1.00 83.38 454 GLY A CA 1
ATOM 3363 C C . GLY A 1 454 ? -5.505 -15.389 -20.788 1.00 83.38 454 GLY A C 1
ATOM 3364 O O . GLY A 1 454 ? -6.155 -16.443 -20.777 1.00 83.38 454 GLY A O 1
ATOM 3365 N N . ASP A 1 455 ? -5.479 -14.588 -21.854 1.00 84.31 455 ASP A N 1
ATOM 3366 C CA . ASP A 1 455 ? -6.169 -14.875 -23.116 1.00 84.31 455 ASP A CA 1
ATOM 3367 C C . ASP A 1 455 ? -5.337 -15.718 -24.104 1.00 84.31 455 ASP A C 1
ATOM 3369 O O . ASP A 1 455 ? -5.867 -16.192 -25.121 1.00 84.31 455 ASP A O 1
ATOM 3373 N N . GLY A 1 456 ? -4.075 -15.993 -23.764 1.00 83.88 456 GLY A N 1
ATOM 3374 C CA . GLY A 1 456 ? -3.127 -16.773 -24.550 1.00 83.88 456 GLY A CA 1
ATOM 3375 C C . GLY A 1 456 ? -2.424 -15.980 -25.653 1.00 83.88 456 GLY A C 1
ATOM 3376 O O . GLY A 1 456 ? -1.803 -16.591 -26.528 1.00 83.88 456 GLY A O 1
ATOM 3377 N N . LEU A 1 457 ? -2.543 -14.654 -25.669 1.00 86.62 457 LEU A N 1
ATOM 3378 C CA . LEU A 1 457 ? -1.836 -13.757 -26.574 1.00 86.62 457 LEU A CA 1
ATOM 3379 C C . LEU A 1 457 ? -0.879 -12.893 -25.751 1.00 86.62 457 LEU A C 1
ATOM 3381 O O . LEU A 1 457 ? -1.297 -12.200 -24.842 1.00 86.62 457 LEU A O 1
ATOM 3385 N N . TYR A 1 458 ? 0.405 -12.914 -26.101 1.00 89.12 458 TYR A N 1
ATOM 3386 C CA . TYR A 1 458 ? 1.431 -12.179 -25.366 1.00 89.12 458 TYR A CA 1
ATOM 3387 C C . TYR A 1 458 ? 1.699 -10.804 -25.991 1.00 89.12 458 TYR A C 1
ATOM 3389 O O . TYR A 1 458 ? 1.826 -10.677 -27.216 1.00 89.12 458 TYR A O 1
ATOM 3397 N N . GLY A 1 459 ? 1.864 -9.783 -25.147 1.00 82.69 459 GLY A N 1
ATOM 3398 C CA . GLY A 1 459 ? 2.340 -8.460 -25.555 1.00 82.69 459 GLY A CA 1
ATOM 3399 C C . GLY A 1 459 ? 1.308 -7.570 -26.239 1.00 82.69 459 GLY A C 1
ATOM 3400 O O . GLY A 1 459 ? 1.677 -6.703 -27.042 1.00 82.69 459 GLY A O 1
ATOM 3401 N N . GLN A 1 460 ? 0.017 -7.774 -25.982 1.00 85.50 460 GLN A N 1
ATOM 3402 C CA . GLN A 1 460 ? -0.994 -6.839 -26.449 1.00 85.50 460 GLN A CA 1
ATOM 3403 C C . GLN A 1 460 ? -0.861 -5.488 -25.725 1.00 85.50 460 GLN A C 1
ATOM 3405 O O . GLN A 1 460 ? -0.724 -5.387 -24.509 1.00 85.50 460 GLN A O 1
ATOM 3410 N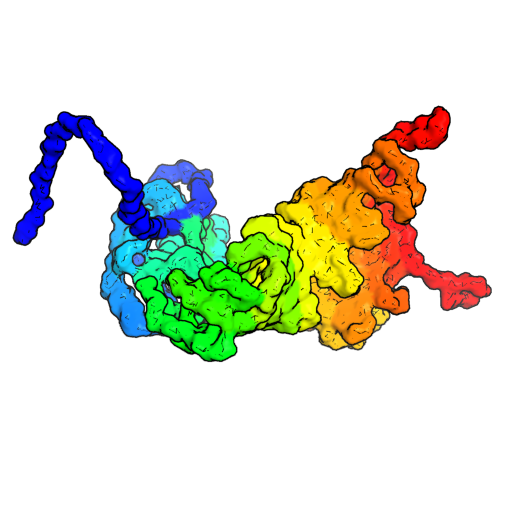 N . ILE A 1 461 ? -0.860 -4.406 -26.511 1.00 75.12 461 ILE A N 1
ATOM 3411 C CA . ILE A 1 461 ? -0.524 -3.050 -26.039 1.00 75.12 461 ILE A CA 1
ATOM 3412 C C . ILE A 1 461 ? -1.532 -2.524 -25.003 1.00 75.12 461 ILE A C 1
ATOM 3414 O O . ILE A 1 461 ? -1.168 -1.699 -24.163 1.00 75.12 461 ILE A O 1
ATOM 3418 N N . ASP A 1 462 ? -2.786 -2.972 -25.072 1.00 75.00 462 ASP A N 1
ATOM 3419 C CA . ASP A 1 462 ? -3.883 -2.410 -24.281 1.00 75.00 462 ASP A CA 1
ATOM 3420 C C . ASP A 1 462 ? -4.057 -3.089 -22.904 1.00 75.00 462 ASP A C 1
ATOM 3422 O O . ASP A 1 462 ? -4.672 -2.499 -22.011 1.00 75.00 462 ASP A O 1
ATOM 3426 N N . ASP A 1 463 ? -3.498 -4.283 -22.697 1.00 77.00 463 ASP A N 1
ATOM 3427 C CA . ASP A 1 463 ? -3.737 -5.131 -21.519 1.00 77.00 463 ASP A CA 1
ATOM 3428 C C . ASP A 1 463 ? -2.507 -5.886 -20.987 1.00 77.00 463 ASP A C 1
ATOM 3430 O O . ASP A 1 463 ? -2.423 -6.076 -19.771 1.00 77.00 463 ASP A O 1
ATOM 3434 N N . ASP A 1 464 ? -1.526 -6.231 -21.822 1.00 85.00 464 ASP A N 1
ATOM 3435 C CA . ASP A 1 464 ? -0.327 -6.966 -21.380 1.00 85.00 464 ASP A CA 1
ATOM 3436 C C . ASP A 1 464 ? 0.885 -6.077 -21.100 1.00 85.00 464 ASP A C 1
ATOM 3438 O O . ASP A 1 464 ? 1.884 -6.522 -20.523 1.00 85.00 464 ASP A O 1
ATOM 3442 N N . LEU A 1 465 ? 0.823 -4.808 -21.505 1.00 89.56 465 LEU A N 1
ATOM 3443 C CA . LEU A 1 465 ? 1.934 -3.889 -21.321 1.00 89.56 465 LEU A CA 1
ATOM 3444 C C . LEU A 1 465 ? 2.035 -3.431 -19.863 1.00 89.56 465 LEU A C 1
ATOM 3446 O O . LEU A 1 465 ? 1.141 -2.779 -19.318 1.00 89.56 465 LEU A O 1
ATOM 3450 N N . LEU A 1 466 ? 3.174 -3.736 -19.246 1.00 90.50 466 LEU A N 1
ATOM 3451 C CA . LEU A 1 466 ? 3.429 -3.430 -17.847 1.00 90.50 466 LEU A CA 1
ATOM 3452 C C . LEU A 1 466 ? 3.577 -1.920 -17.628 1.00 90.50 466 LEU A C 1
ATOM 3454 O O . LEU A 1 466 ? 4.455 -1.284 -18.210 1.00 90.50 466 LEU A O 1
ATOM 3458 N N . ASP A 1 467 ? 2.745 -1.360 -16.753 1.00 91.00 467 ASP A N 1
ATOM 3459 C CA . ASP A 1 467 ? 2.756 0.061 -16.406 1.00 91.00 467 ASP A CA 1
ATOM 3460 C C . ASP A 1 467 ? 2.705 0.250 -14.885 1.00 91.00 467 ASP A C 1
ATOM 3462 O O . ASP A 1 467 ? 1.617 0.291 -14.305 1.00 91.00 467 ASP A O 1
ATOM 3466 N N . PRO A 1 468 ? 3.869 0.349 -14.219 1.00 87.19 468 PRO A N 1
ATOM 3467 C CA . PRO A 1 468 ? 3.930 0.564 -12.778 1.00 87.19 468 PRO A CA 1
ATOM 3468 C C . PRO A 1 468 ? 3.257 1.871 -12.323 1.00 87.19 468 PRO A C 1
ATOM 3470 O O . PRO A 1 468 ? 2.790 1.952 -11.194 1.00 87.19 468 PRO A O 1
ATOM 3473 N N . GLY A 1 469 ? 3.189 2.893 -13.186 1.00 82.62 469 GLY A N 1
ATOM 3474 C CA . GLY A 1 469 ? 2.682 4.225 -12.837 1.00 82.62 469 GLY A CA 1
ATOM 3475 C C . GLY A 1 469 ? 1.169 4.381 -12.931 1.00 82.62 469 GLY A C 1
ATOM 3476 O O . GLY A 1 469 ? 0.636 5.413 -12.535 1.00 82.62 469 GLY A O 1
ATOM 3477 N N . LYS A 1 470 ? 0.463 3.368 -13.443 1.00 84.50 470 LYS A N 1
ATOM 3478 C CA . LYS A 1 470 ? -0.974 3.446 -13.731 1.00 84.50 470 LYS A CA 1
ATOM 3479 C C . LYS A 1 470 ? -1.837 3.726 -12.498 1.00 84.50 470 LYS A C 1
ATOM 3481 O O . LYS A 1 470 ? -2.894 4.332 -12.633 1.00 84.50 470 LYS A O 1
ATOM 3486 N N . GLU A 1 471 ? -1.384 3.280 -11.335 1.00 72.19 471 GLU A N 1
ATOM 3487 C CA . GLU A 1 471 ? -2.115 3.394 -10.072 1.00 72.19 471 GLU A CA 1
ATOM 3488 C C . GLU A 1 471 ? -1.673 4.618 -9.244 1.00 72.19 471 GLU A C 1
ATOM 3490 O O . GLU A 1 471 ? -2.304 4.929 -8.239 1.00 72.19 471 GLU A O 1
ATOM 3495 N N . LEU A 1 472 ? -0.608 5.326 -9.656 1.00 72.25 472 LEU A N 1
ATOM 3496 C CA . LEU A 1 472 ? -0.168 6.561 -8.997 1.00 72.25 472 LEU A CA 1
ATOM 3497 C C . LEU A 1 472 ? -1.144 7.703 -9.297 1.00 72.25 472 LEU A C 1
ATOM 3499 O O . LEU A 1 472 ? -1.742 7.777 -10.380 1.00 72.25 472 LEU A O 1
ATOM 3503 N N . THR A 1 473 ? -1.249 8.660 -8.379 1.00 69.19 473 THR A N 1
ATOM 3504 C CA . THR A 1 473 ? -2.027 9.878 -8.591 1.00 69.19 473 THR A CA 1
ATOM 3505 C C . THR A 1 473 ? -1.488 10.647 -9.802 1.00 69.19 473 THR A C 1
ATOM 3507 O O . THR A 1 473 ? -0.293 10.879 -9.963 1.00 69.19 473 THR A O 1
ATOM 3510 N N . GLY A 1 474 ? -2.385 11.039 -10.712 1.00 74.50 474 GLY A N 1
ATOM 3511 C CA . GLY A 1 474 ? -2.010 11.675 -11.983 1.00 74.50 474 GLY A CA 1
ATOM 3512 C C . GLY A 1 474 ? -1.570 10.698 -13.081 1.00 74.50 474 GLY A C 1
ATOM 3513 O O . GLY A 1 474 ? -1.394 11.134 -14.220 1.00 74.50 474 GLY A O 1
ATOM 3514 N N . THR A 1 475 ? -1.466 9.402 -12.763 1.00 80.31 475 THR A N 1
ATOM 3515 C CA . THR A 1 475 ? -1.229 8.287 -13.692 1.00 80.31 475 THR A CA 1
ATOM 3516 C C . THR A 1 475 ? -0.080 8.560 -14.676 1.00 80.31 475 THR A C 1
ATOM 3518 O O . THR A 1 475 ? -0.318 8.630 -15.890 1.00 80.31 475 THR A O 1
ATOM 3521 N N . PRO A 1 476 ? 1.153 8.806 -14.187 1.00 86.25 476 PRO A N 1
ATOM 3522 C CA . PRO A 1 476 ? 2.309 9.027 -15.043 1.00 86.25 476 PRO A CA 1
ATOM 3523 C C . PRO A 1 476 ? 2.537 7.834 -15.977 1.00 86.25 476 PRO A C 1
ATOM 3525 O O . PRO A 1 476 ? 2.416 6.676 -15.581 1.00 86.25 476 PRO A O 1
ATOM 3528 N N . ASP A 1 477 ? 2.895 8.121 -17.231 1.00 89.75 477 ASP A N 1
ATOM 3529 C CA . ASP A 1 477 ? 3.153 7.095 -18.246 1.00 89.75 477 ASP A CA 1
ATOM 3530 C C . ASP A 1 477 ? 4.500 6.400 -17.997 1.00 89.75 477 ASP A C 1
ATOM 3532 O O . ASP A 1 477 ? 5.549 6.789 -18.527 1.00 89.75 477 ASP A O 1
ATOM 3536 N N . LEU A 1 478 ? 4.469 5.353 -17.176 1.00 91.31 478 LEU A N 1
ATOM 3537 C CA . LEU A 1 478 ? 5.620 4.521 -16.842 1.00 91.31 478 LEU A CA 1
ATOM 3538 C C . LEU A 1 478 ? 5.582 3.169 -17.568 1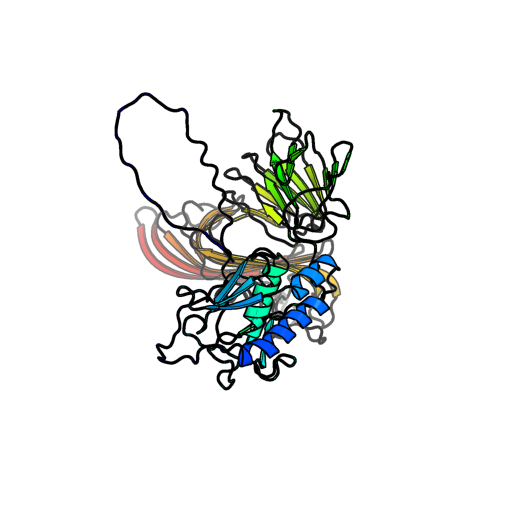.00 91.31 478 LEU A C 1
ATOM 3540 O O . LEU A 1 478 ? 6.245 2.225 -17.143 1.00 91.31 478 LEU A O 1
ATOM 3544 N N . LYS A 1 479 ? 4.893 3.088 -18.716 1.00 93.38 479 LYS A N 1
ATOM 3545 C CA . LYS A 1 479 ? 4.825 1.875 -19.547 1.00 93.38 479 LYS A CA 1
ATOM 3546 C C . LYS A 1 479 ? 6.206 1.357 -19.933 1.00 93.38 479 LYS A C 1
ATOM 3548 O O . LYS A 1 479 ? 7.015 2.101 -20.492 1.00 93.38 479 LYS A O 1
ATOM 3553 N N . ILE A 1 480 ? 6.461 0.077 -19.686 1.00 92.25 480 ILE A N 1
ATOM 3554 C CA . ILE A 1 480 ? 7.728 -0.592 -19.987 1.00 92.25 480 ILE A CA 1
ATOM 3555 C C . ILE A 1 480 ? 7.585 -1.369 -21.300 1.00 92.25 480 ILE A C 1
ATOM 3557 O O . ILE A 1 480 ? 7.212 -2.536 -21.319 1.00 92.25 480 ILE A O 1
ATOM 3561 N N . ASP A 1 481 ? 7.916 -0.713 -22.409 1.00 93.12 481 ASP A N 1
ATOM 3562 C CA . ASP A 1 481 ? 7.758 -1.192 -23.790 1.00 93.12 481 ASP A CA 1
ATOM 3563 C C . ASP A 1 481 ? 9.094 -1.559 -24.460 1.00 93.12 481 ASP A C 1
ATOM 3565 O O . ASP A 1 481 ? 9.300 -1.391 -25.665 1.00 93.12 481 ASP A O 1
ATOM 3569 N N . TYR A 1 482 ? 10.048 -2.051 -23.671 1.00 93.56 482 TYR A N 1
ATOM 3570 C CA . TYR A 1 482 ? 11.415 -2.265 -24.137 1.00 93.56 482 TYR A CA 1
ATOM 3571 C C . TYR A 1 482 ? 11.544 -3.533 -24.976 1.00 93.56 482 TYR A C 1
ATOM 3573 O O . TYR A 1 482 ? 11.236 -4.630 -24.516 1.00 93.56 482 TYR A O 1
ATOM 3581 N N . ALA A 1 483 ? 12.125 -3.391 -26.166 1.00 92.94 483 ALA A N 1
ATOM 3582 C CA . ALA A 1 483 ? 12.639 -4.529 -26.916 1.00 92.94 483 ALA A CA 1
ATOM 3583 C C . ALA A 1 483 ? 13.871 -5.145 -26.219 1.00 92.94 483 ALA A C 1
ATOM 3585 O O . ALA A 1 483 ? 14.642 -4.453 -25.545 1.00 92.94 483 ALA A O 1
ATOM 3586 N N . ASP A 1 484 ? 14.119 -6.428 -26.472 1.00 91.56 484 ASP A N 1
ATOM 3587 C CA . ASP A 1 484 ? 15.312 -7.186 -26.050 1.00 91.56 484 ASP A CA 1
ATOM 3588 C C . ASP A 1 484 ? 16.649 -6.576 -26.541 1.00 91.56 484 ASP A C 1
ATOM 3590 O O . ASP A 1 484 ? 17.711 -6.667 -25.909 1.00 91.56 484 ASP A O 1
ATOM 3594 N N . SER A 1 485 ? 16.611 -5.900 -27.687 1.00 90.44 485 SER A N 1
ATOM 3595 C CA . SER A 1 485 ? 17.759 -5.193 -28.250 1.00 90.44 485 SER A CA 1
ATOM 3596 C C . SER A 1 485 ? 18.110 -3.922 -27.474 1.00 90.44 485 SER A C 1
ATOM 3598 O O . SER A 1 485 ? 19.269 -3.503 -27.497 1.00 90.44 485 SER A O 1
ATOM 3600 N N . MET A 1 486 ? 17.158 -3.303 -26.769 1.00 90.19 486 MET A N 1
ATOM 3601 C CA . MET A 1 486 ? 17.396 -2.081 -26.002 1.00 90.19 486 MET A CA 1
ATOM 3602 C C . MET A 1 486 ? 18.250 -2.371 -24.765 1.00 90.19 486 MET A C 1
ATOM 3604 O O . MET A 1 486 ? 18.051 -3.369 -24.082 1.00 90.19 486 MET A O 1
ATOM 3608 N N . ARG A 1 487 ? 19.196 -1.477 -24.447 1.00 78.69 487 ARG A N 1
ATOM 3609 C CA . ARG A 1 487 ? 20.008 -1.555 -23.217 1.00 78.69 487 ARG A CA 1
ATOM 3610 C C . ARG A 1 487 ? 19.898 -0.299 -22.369 1.00 78.69 487 ARG A C 1
ATOM 3612 O O . ARG A 1 487 ? 19.721 -0.384 -21.159 1.00 78.69 487 ARG A O 1
ATOM 3619 N N . LEU A 1 488 ? 20.053 0.862 -22.995 1.00 75.06 488 LEU A N 1
ATOM 3620 C CA . LEU A 1 488 ? 19.995 2.158 -22.327 1.00 75.06 488 LEU A CA 1
ATOM 3621 C C . LEU A 1 488 ? 19.480 3.204 -23.309 1.00 75.06 488 LEU A C 1
ATOM 3623 O O . LEU A 1 488 ? 19.966 3.269 -24.439 1.00 75.06 488 LEU A O 1
ATOM 3627 N N . HIS A 1 489 ? 18.560 4.039 -22.856 1.00 79.00 489 HIS A N 1
ATOM 3628 C CA . HIS A 1 489 ? 18.119 5.228 -23.563 1.00 79.00 489 HIS A CA 1
ATOM 3629 C C . HIS A 1 489 ? 18.053 6.391 -22.573 1.00 79.00 489 HIS A C 1
ATOM 3631 O O . HIS A 1 489 ? 17.466 6.251 -21.502 1.00 79.00 489 HIS A O 1
ATOM 3637 N N . VAL A 1 490 ? 18.705 7.504 -22.903 1.00 76.69 490 VAL A N 1
ATOM 3638 C CA . VAL A 1 490 ? 18.727 8.715 -22.076 1.00 76.69 490 VAL A CA 1
ATOM 3639 C C . VAL A 1 490 ? 18.410 9.911 -22.955 1.00 76.69 490 VAL A C 1
ATOM 3641 O O . VAL A 1 490 ? 19.075 10.115 -23.973 1.00 76.69 490 VAL A O 1
ATOM 3644 N N . LEU A 1 491 ? 17.431 10.704 -22.535 1.00 77.75 491 LEU A N 1
ATOM 3645 C CA . LEU A 1 491 ? 17.079 11.982 -23.143 1.00 77.75 491 LEU A CA 1
ATOM 3646 C C . LEU A 1 491 ? 17.239 13.088 -22.111 1.00 77.75 491 LEU A C 1
ATOM 3648 O O . LEU A 1 491 ? 16.943 12.891 -20.933 1.00 77.75 491 LEU A O 1
ATOM 3652 N N . GLY A 1 492 ? 17.680 14.257 -22.552 1.00 77.50 492 GLY A N 1
ATOM 3653 C CA . GLY A 1 492 ? 17.714 15.418 -21.683 1.00 77.50 492 GLY A CA 1
ATOM 3654 C C . GLY A 1 492 ? 18.286 16.652 -22.348 1.00 77.50 492 GLY A C 1
ATOM 3655 O O . GLY A 1 492 ? 18.609 16.673 -23.537 1.00 77.50 492 GLY A O 1
ATOM 3656 N N . SER A 1 493 ? 18.465 17.677 -21.531 1.00 77.00 493 SER A N 1
ATOM 3657 C CA . SER A 1 493 ? 19.114 18.922 -21.898 1.00 77.00 493 SER A CA 1
ATOM 3658 C C . SER A 1 493 ? 20.149 19.322 -20.857 1.00 77.00 493 SER A C 1
ATOM 3660 O O . SER A 1 493 ? 20.038 19.050 -19.663 1.00 77.00 493 SER A O 1
ATOM 3662 N N . VAL A 1 494 ? 21.198 19.986 -21.321 1.00 75.81 494 VAL A N 1
ATOM 3663 C CA . VAL A 1 494 ? 22.186 20.631 -20.467 1.00 75.81 494 VAL A CA 1
ATOM 3664 C C . VAL A 1 494 ? 22.065 22.132 -20.648 1.00 75.81 494 VAL A C 1
ATOM 3666 O O . VAL A 1 494 ? 22.017 22.633 -21.771 1.00 75.81 494 VAL A O 1
ATOM 3669 N N . THR A 1 495 ? 22.018 22.862 -19.541 1.00 74.81 495 THR A N 1
ATOM 3670 C CA . THR A 1 495 ? 22.058 24.324 -19.523 1.00 74.81 495 THR A CA 1
ATOM 3671 C C . THR A 1 495 ? 23.167 24.799 -18.607 1.00 74.81 495 THR A C 1
ATOM 3673 O O . THR A 1 495 ? 23.333 24.295 -17.502 1.00 74.81 495 THR A O 1
ATOM 3676 N N . GLY A 1 496 ? 23.939 25.785 -19.052 1.00 70.06 496 GLY A N 1
ATOM 3677 C CA . GLY A 1 496 ? 24.920 26.443 -18.200 1.00 70.06 496 GLY A CA 1
ATOM 3678 C C . GLY A 1 496 ? 26.176 26.875 -18.935 1.00 70.06 496 GLY A C 1
ATOM 3679 O O . GLY A 1 496 ? 26.212 26.983 -20.163 1.00 70.06 496 GLY A O 1
ATOM 3680 N N . THR A 1 497 ? 27.199 27.139 -18.132 1.00 65.81 497 THR A N 1
ATOM 3681 C CA . THR A 1 497 ? 28.462 27.730 -18.560 1.00 65.81 497 THR A CA 1
ATOM 3682 C C . THR A 1 497 ? 29.584 26.709 -18.423 1.00 65.81 497 THR A C 1
ATOM 3684 O O . THR A 1 497 ? 30.012 26.378 -17.318 1.00 65.81 497 THR A O 1
ATOM 3687 N N . LEU A 1 498 ? 30.102 26.209 -19.543 1.00 59.69 498 LEU A N 1
ATOM 3688 C CA . LEU A 1 498 ? 31.293 25.366 -19.552 1.00 59.69 498 LEU A CA 1
ATOM 3689 C C . LEU A 1 498 ? 32.547 26.248 -19.544 1.00 59.69 498 LEU A C 1
ATOM 3691 O O . LEU A 1 498 ? 32.888 26.866 -20.553 1.00 59.69 498 LEU A O 1
ATOM 3695 N N . VAL A 1 499 ? 33.268 26.265 -18.421 1.00 55.22 499 VAL A N 1
ATOM 3696 C CA . VAL A 1 499 ? 34.564 26.952 -18.302 1.00 55.22 499 VAL A CA 1
ATOM 3697 C C . VAL A 1 499 ? 35.710 25.947 -18.445 1.00 55.22 499 VAL A C 1
ATOM 3699 O O . VAL A 1 499 ? 36.000 25.175 -17.535 1.00 55.22 499 VAL A O 1
ATOM 3702 N N . ALA A 1 500 ? 36.405 25.980 -19.582 1.00 43.09 500 ALA A N 1
ATOM 3703 C CA . ALA A 1 500 ? 37.595 25.182 -19.870 1.00 43.09 500 ALA A CA 1
ATOM 3704 C C . ALA A 1 500 ? 38.833 26.090 -20.000 1.00 43.09 500 ALA A C 1
ATOM 3706 O O . ALA A 1 500 ? 39.228 26.520 -21.088 1.00 43.09 500 ALA A O 1
ATOM 3707 N N . GLY A 1 501 ? 39.472 26.401 -18.869 1.00 58.47 501 GLY A N 1
ATOM 3708 C CA . GLY A 1 501 ? 40.617 27.315 -18.837 1.00 58.47 501 GLY A CA 1
ATOM 3709 C C . GLY A 1 501 ? 40.198 28.751 -19.199 1.00 58.47 501 GLY A C 1
ATOM 3710 O O . GLY A 1 501 ? 39.326 29.289 -18.530 1.00 58.47 501 GLY A O 1
ATOM 3711 N N . PRO A 1 502 ? 40.796 29.410 -20.213 1.00 60.50 502 PRO A N 1
ATOM 3712 C CA . PRO A 1 502 ? 40.380 30.752 -20.638 1.00 60.50 502 PRO A CA 1
ATOM 3713 C C . PRO A 1 502 ? 39.115 30.754 -21.516 1.00 60.50 502 PRO A C 1
ATOM 3715 O O . PRO A 1 502 ? 38.734 31.810 -22.016 1.00 60.50 502 PRO A O 1
ATOM 3718 N N . VAL A 1 503 ? 38.533 29.584 -21.791 1.00 37.88 503 VAL A N 1
ATOM 3719 C CA . VAL A 1 503 ? 37.367 29.431 -22.662 1.00 37.88 503 VAL A CA 1
ATOM 3720 C C . VAL A 1 503 ? 36.129 29.260 -21.795 1.00 37.88 503 VAL A C 1
ATOM 3722 O O . VAL A 1 503 ? 36.082 28.358 -20.968 1.00 37.88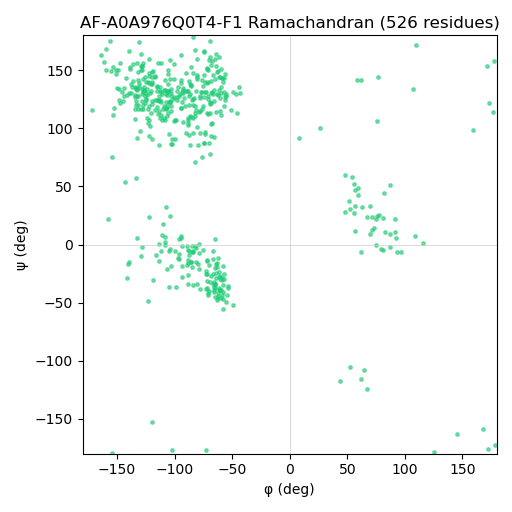 503 VAL A O 1
ATOM 3725 N N . GLU A 1 504 ? 35.140 30.114 -22.018 1.00 66.69 504 GLU A N 1
ATOM 3726 C CA . GLU A 1 504 ? 33.819 30.078 -21.398 1.00 66.69 504 GLU A CA 1
ATOM 3727 C C . GLU A 1 504 ? 32.794 29.861 -22.517 1.00 66.69 504 GLU A C 1
ATOM 3729 O O . GLU A 1 504 ? 32.814 30.577 -23.523 1.00 66.69 504 GLU A O 1
ATOM 3734 N N . ILE A 1 505 ? 31.971 28.821 -22.396 1.00 60.56 505 ILE A N 1
ATOM 3735 C CA . ILE A 1 505 ? 30.929 28.470 -23.364 1.00 60.56 505 ILE A CA 1
ATOM 3736 C C . ILE A 1 505 ? 29.592 28.462 -22.627 1.00 60.56 505 ILE A C 1
ATOM 3738 O O . ILE A 1 505 ? 29.316 27.535 -21.873 1.00 60.56 505 ILE A O 1
ATOM 3742 N N . ASP A 1 506 ? 28.770 29.476 -22.882 1.00 75.12 506 ASP A N 1
ATOM 3743 C CA . ASP A 1 506 ? 27.402 29.581 -22.368 1.00 75.12 506 ASP A CA 1
ATOM 3744 C C . ASP A 1 506 ? 26.397 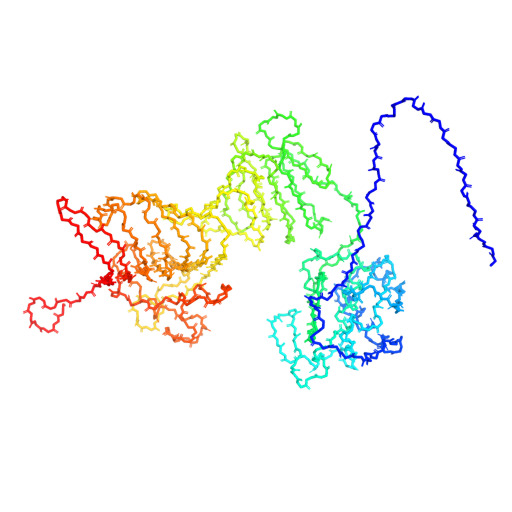28.993 -23.358 1.00 75.12 506 ASP A C 1
ATOM 3746 O O . ASP A 1 506 ? 26.438 29.313 -24.553 1.00 75.12 506 ASP A O 1
ATOM 3750 N N . GLY A 1 507 ? 25.443 28.194 -22.877 1.00 73.50 507 GLY A N 1
ATOM 3751 C CA . GLY A 1 507 ? 24.324 27.775 -23.715 1.00 73.50 507 GLY A CA 1
ATOM 3752 C C . GLY A 1 507 ? 23.403 26.716 -23.123 1.00 73.50 507 GLY A C 1
ATOM 3753 O O . GLY A 1 507 ? 23.542 26.292 -21.977 1.00 73.50 507 GLY A O 1
ATOM 3754 N N . ALA A 1 508 ? 22.450 26.313 -23.962 1.00 79.25 508 ALA A N 1
ATOM 3755 C CA . ALA A 1 508 ? 21.566 25.174 -23.766 1.00 79.25 508 ALA A CA 1
ATOM 3756 C C . ALA A 1 508 ? 21.769 24.195 -24.929 1.00 79.25 508 ALA A C 1
ATOM 3758 O O . ALA A 1 508 ? 21.885 24.638 -26.077 1.00 79.25 508 ALA A O 1
ATOM 3759 N N . ALA A 1 509 ? 21.809 22.897 -24.653 1.00 77.25 509 ALA A N 1
ATOM 3760 C CA . ALA A 1 509 ? 21.851 21.868 -25.682 1.00 77.25 509 ALA A CA 1
ATOM 3761 C C . ALA A 1 509 ? 21.046 20.642 -25.256 1.00 77.25 509 ALA A C 1
ATOM 3763 O O . ALA A 1 509 ? 21.209 20.159 -24.138 1.00 77.25 509 ALA A O 1
ATOM 3764 N N . ASP A 1 510 ? 20.243 20.118 -26.174 1.00 82.50 510 ASP A N 1
ATOM 3765 C CA . ASP A 1 510 ? 19.572 18.833 -25.998 1.00 82.50 510 ASP A CA 1
ATOM 3766 C C . ASP A 1 510 ? 20.523 17.701 -26.396 1.00 82.50 510 ASP A C 1
ATOM 3768 O O . ASP A 1 510 ? 21.351 17.850 -27.306 1.00 82.50 510 ASP A O 1
ATOM 3772 N N . PHE A 1 511 ? 20.402 16.555 -25.736 1.00 75.50 511 PHE A N 1
ATOM 3773 C CA . PHE A 1 511 ? 21.141 15.352 -26.084 1.00 75.50 511 PHE A CA 1
ATOM 3774 C C . PHE A 1 511 ? 20.256 14.109 -26.000 1.00 75.50 511 PHE A C 1
ATOM 3776 O O . PHE A 1 511 ? 19.300 14.032 -25.232 1.00 75.50 511 PHE A O 1
ATOM 3783 N N . ALA A 1 512 ? 20.625 13.115 -26.800 1.00 79.00 512 ALA A N 1
ATOM 3784 C CA . ALA A 1 512 ? 20.062 11.779 -26.750 1.00 79.00 512 ALA A CA 1
ATOM 3785 C C . ALA A 1 512 ? 21.206 10.766 -26.795 1.00 79.00 512 ALA A C 1
ATOM 3787 O O . ALA A 1 512 ? 22.134 10.898 -27.599 1.00 79.00 512 ALA A O 1
ATOM 3788 N N . LEU A 1 513 ? 21.136 9.757 -25.935 1.00 75.69 513 LEU A N 1
ATOM 3789 C CA . LEU A 1 513 ? 22.037 8.615 -25.928 1.00 75.69 513 LEU A CA 1
ATOM 3790 C C . LEU A 1 513 ? 21.209 7.345 -26.040 1.00 75.69 513 LEU A C 1
ATOM 3792 O O . LEU A 1 513 ? 20.309 7.113 -25.241 1.00 75.69 513 LEU A O 1
ATOM 3796 N N . GLU A 1 514 ? 21.575 6.489 -26.984 1.00 82.75 514 GLU A N 1
ATOM 3797 C CA . GLU A 1 514 ? 20.964 5.181 -27.138 1.00 82.75 514 GLU A CA 1
ATOM 3798 C C . GLU A 1 514 ? 22.031 4.095 -27.268 1.00 82.75 514 GLU A C 1
ATOM 3800 O O . GLU A 1 514 ? 22.995 4.228 -28.025 1.00 82.75 514 GLU A O 1
ATOM 3805 N N . ARG A 1 515 ? 21.840 2.996 -26.536 1.00 79.12 515 ARG A N 1
ATOM 3806 C CA . ARG A 1 515 ? 22.647 1.783 -26.635 1.00 79.12 515 ARG A CA 1
ATOM 3807 C C . ARG A 1 515 ? 21.739 0.591 -26.905 1.00 79.12 515 ARG A C 1
ATOM 3809 O O . ARG A 1 515 ? 20.844 0.303 -26.109 1.00 79.12 515 ARG A O 1
ATOM 3816 N N . ARG A 1 516 ? 22.028 -0.126 -27.992 1.00 84.50 516 ARG A N 1
ATOM 3817 C CA . ARG A 1 516 ? 21.332 -1.350 -28.401 1.00 84.50 516 ARG A CA 1
ATOM 3818 C C . ARG A 1 516 ? 22.316 -2.456 -28.771 1.00 84.50 516 ARG A C 1
ATOM 3820 O O . ARG A 1 516 ? 23.442 -2.163 -29.175 1.00 84.50 516 ARG A O 1
ATOM 3827 N N . THR A 1 517 ? 21.866 -3.700 -28.675 1.00 85.25 517 THR A N 1
ATOM 3828 C CA . THR A 1 517 ? 22.505 -4.843 -29.336 1.00 85.25 517 THR A CA 1
ATOM 3829 C C . THR A 1 517 ? 21.968 -4.954 -30.754 1.00 85.25 517 THR A C 1
ATOM 3831 O O . THR A 1 517 ? 20.776 -4.769 -30.988 1.00 85.25 517 THR A O 1
ATOM 3834 N N . VAL A 1 518 ? 22.861 -5.210 -31.704 1.00 84.50 518 VAL A N 1
ATOM 3835 C CA . VAL A 1 518 ? 22.523 -5.381 -33.116 1.00 84.50 518 VAL A CA 1
ATOM 3836 C C . VAL A 1 518 ? 23.339 -6.551 -33.632 1.00 84.50 518 VAL A C 1
ATOM 3838 O O . VAL A 1 518 ? 24.555 -6.574 -33.429 1.00 84.50 518 VAL A O 1
ATOM 3841 N N . ASP A 1 519 ? 22.687 -7.490 -34.306 1.00 83.00 519 ASP A N 1
ATOM 3842 C CA . ASP A 1 519 ? 23.395 -8.572 -34.973 1.00 83.00 519 ASP A CA 1
ATOM 3843 C C . ASP A 1 519 ? 24.095 -8.025 -36.223 1.00 83.00 519 ASP A C 1
ATOM 3845 O O . ASP A 1 519 ? 23.509 -7.284 -37.021 1.00 83.00 519 ASP A O 1
ATOM 3849 N N . VAL A 1 520 ? 25.378 -8.348 -36.381 1.00 84.88 520 VAL A N 1
ATOM 3850 C CA . VAL A 1 520 ? 26.212 -7.815 -37.462 1.00 84.88 520 VAL A CA 1
ATOM 3851 C C . VAL A 1 520 ? 26.736 -8.964 -38.303 1.00 84.88 520 VAL A C 1
ATOM 3853 O O . VAL A 1 520 ? 27.615 -9.698 -37.866 1.00 84.88 520 VAL A O 1
ATOM 3856 N N . ASP A 1 521 ? 26.284 -9.031 -39.554 1.00 86.19 521 ASP A N 1
ATOM 3857 C CA . ASP A 1 521 ? 26.881 -9.889 -40.577 1.00 86.19 521 ASP A CA 1
ATOM 3858 C C . ASP A 1 521 ? 28.305 -9.400 -40.894 1.00 86.19 521 ASP A C 1
ATOM 3860 O O . ASP A 1 521 ? 28.532 -8.487 -41.697 1.00 86.19 521 ASP A O 1
ATOM 3864 N N . THR A 1 522 ? 29.279 -9.970 -40.185 1.00 84.62 522 THR A N 1
ATOM 3865 C CA . THR A 1 522 ? 30.688 -9.566 -40.289 1.00 84.62 522 THR A CA 1
ATOM 3866 C C . THR A 1 522 ? 31.402 -10.152 -41.506 1.00 84.62 522 THR A C 1
ATOM 3868 O O . THR A 1 522 ? 32.460 -9.637 -41.882 1.00 84.62 522 THR A O 1
ATOM 3871 N N . ASP A 1 523 ? 30.857 -11.196 -42.138 1.00 83.88 523 ASP A N 1
ATOM 3872 C CA . ASP A 1 523 ? 31.478 -11.883 -43.277 1.00 83.88 523 ASP A CA 1
ATOM 3873 C C . ASP A 1 523 ? 30.731 -11.680 -44.613 1.00 83.88 523 ASP A C 1
ATOM 3875 O O . ASP A 1 523 ? 31.250 -12.041 -45.675 1.00 83.88 523 ASP A O 1
ATOM 3879 N N . GLY A 1 524 ? 29.575 -11.013 -44.580 1.00 83.62 524 GLY A N 1
ATOM 3880 C CA . GLY A 1 524 ? 28.757 -10.649 -45.731 1.00 83.62 524 GLY A CA 1
ATOM 3881 C C . GLY A 1 524 ? 27.982 -11.823 -46.328 1.00 83.62 524 GLY A C 1
ATOM 3882 O O . GLY A 1 524 ? 27.668 -11.788 -47.525 1.00 83.62 524 GLY A O 1
ATOM 3883 N N . ASN A 1 525 ? 27.740 -12.887 -45.560 1.00 86.75 525 ASN A N 1
ATOM 3884 C CA . ASN A 1 525 ? 27.081 -14.095 -46.052 1.00 86.75 525 ASN A CA 1
ATOM 3885 C C . ASN A 1 525 ? 25.536 -14.004 -46.044 1.00 86.75 525 ASN A C 1
ATOM 3887 O O . ASN A 1 525 ? 24.873 -14.887 -46.597 1.00 86.75 525 ASN A O 1
ATOM 3891 N N . GLY A 1 526 ? 24.971 -12.923 -45.494 1.00 79.75 526 GLY A N 1
ATOM 3892 C CA . GLY A 1 526 ? 23.532 -12.695 -45.362 1.00 79.75 526 GLY A CA 1
ATOM 3893 C C . GLY A 1 526 ? 22.907 -13.284 -44.093 1.00 79.75 526 GLY A C 1
ATOM 3894 O O . GLY A 1 526 ? 21.681 -13.294 -43.983 1.00 79.75 526 GLY A O 1
ATOM 3895 N N . VAL A 1 527 ? 23.722 -13.777 -43.162 1.00 72.38 527 VAL A N 1
ATOM 3896 C CA . VAL A 1 527 ? 23.364 -14.249 -41.822 1.00 72.38 527 VAL A CA 1
ATOM 3897 C C . VAL A 1 527 ? 24.280 -13.526 -40.844 1.00 72.38 527 VAL A C 1
ATOM 3899 O O . VAL A 1 527 ? 25.484 -13.436 -41.075 1.00 72.38 527 VAL A O 1
ATOM 3902 N N . ALA A 1 528 ? 23.692 -12.966 -39.793 1.00 66.75 528 ALA A N 1
ATOM 3903 C CA . ALA A 1 528 ? 24.442 -12.239 -38.784 1.00 66.75 528 ALA A CA 1
ATOM 3904 C C . ALA A 1 528 ? 25.237 -13.160 -37.846 1.00 66.75 528 ALA A C 1
ATOM 3906 O O . ALA A 1 528 ? 24.824 -14.333 -37.672 1.00 66.75 528 ALA A O 1
#

Mean predicted aligned error: 20.74 Å

Solvent-accessible surface area (backbone atoms only — not comparable to full-atom values): 29352 Å² total; per-residue (Å²): 134,90,86,87,86,90,85,87,89,85,89,86,93,82,87,86,83,86,80,76,86,80,81,81,87,70,88,69,80,78,83,66,53,37,23,50,69,66,76,63,96,54,95,56,89,78,46,66,64,67,46,73,83,65,44,49,70,35,47,54,49,28,52,51,60,54,57,71,38,68,60,50,72,72,54,50,54,41,62,75,58,56,44,80,46,79,39,89,58,64,87,52,30,40,33,37,45,57,73,47,38,35,40,32,30,31,29,40,55,58,41,12,63,24,74,67,93,57,77,89,68,54,79,52,40,79,42,76,79,50,97,43,33,29,27,28,45,89,89,28,84,31,36,64,12,33,36,46,48,37,52,43,36,26,39,50,36,38,43,57,35,47,50,57,82,66,80,42,80,48,33,42,52,54,48,56,58,15,37,43,51,43,81,66,89,69,52,84,78,67,82,50,66,98,66,94,84,70,83,63,52,74,58,94,32,32,42,30,54,44,96,83,57,80,68,68,49,54,40,32,37,36,68,87,87,77,67,58,49,35,17,36,34,45,98,88,47,79,44,74,52,36,42,31,44,33,41,34,99,57,85,61,12,30,42,35,35,68,52,68,34,47,30,40,39,38,27,58,27,67,18,22,32,37,43,29,45,61,87,37,53,56,30,38,39,32,42,35,23,25,43,34,39,13,70,65,24,44,32,40,49,40,66,40,102,57,30,41,60,88,48,54,80,41,48,76,59,24,52,46,40,50,64,55,91,98,41,68,43,46,50,44,69,78,56,56,71,46,79,46,80,45,75,40,50,27,19,68,84,68,80,78,57,65,75,42,74,72,20,44,36,38,31,33,16,37,45,38,52,62,24,53,40,47,39,85,99,67,50,61,38,39,29,57,27,31,40,38,18,37,37,38,42,35,54,94,86,49,41,35,37,39,40,36,31,36,59,33,34,37,55,66,79,68,59,64,72,89,80,74,60,80,56,80,67,47,42,46,39,32,48,28,47,35,36,50,37,43,76,79,83,64,40,55,29,44,36,42,20,28,44,72,82,71,82,78,58,58,26,43,79,91,70,25,46,48,45,45,18,64,84,44,90,89,44,52,92,33,64,44,68,40,50,38,41,45,38,38,39,38,36,31,37,40,38,37,44,48,70,64,82,98,43,76,46,77,52,73,48,77,51,76,47,78,42,66,64,76,85,60,50,84,84,72,78,86,58,93